Protein AF-0000000066669363 (afdb_homodimer)

Structure (mmCIF, N/CA/C/O backbone):
data_AF-0000000066669363-model_v1
#
loop_
_entity.id
_entity.type
_entity.pdbx_description
1 polymer 'TetR family transcriptional regulator'
#
loop_
_atom_site.group_PDB
_atom_site.id
_atom_site.type_symbol
_atom_site.label_atom_id
_atom_site.label_alt_id
_atom_site.label_comp_id
_atom_site.label_asym_id
_atom_site.label_entity_id
_atom_site.label_seq_id
_atom_site.pdbx_PDB_ins_code
_atom_site.Cartn_x
_atom_site.Cartn_y
_atom_site.Cartn_z
_atom_site.occupancy
_atom_site.B_iso_or_equiv
_atom_site.auth_seq_id
_atom_site.auth_comp_id
_atom_site.auth_asym_id
_atom_site.auth_atom_id
_atom_site.pdbx_PDB_model_num
ATOM 1 N N . MET A 1 1 ? -2.301 -8.492 -22.141 1 32.84 1 MET A N 1
ATOM 2 C CA . MET A 1 1 ? -3.059 -9.305 -21.188 1 32.84 1 MET A CA 1
ATOM 3 C C . MET A 1 1 ? -4.453 -8.727 -20.969 1 32.84 1 MET A C 1
ATOM 5 O O . MET A 1 1 ? -4.629 -7.504 -20.953 1 32.84 1 MET A O 1
ATOM 9 N N . PRO A 1 2 ? -5.453 -9.43 -21.172 1 38.75 2 PRO A N 1
ATOM 10 C CA . PRO A 1 2 ? -6.809 -8.867 -21.156 1 38.75 2 PRO A CA 1
ATOM 11 C C . PRO A 1 2 ? -7.07 -8.008 -19.922 1 38.75 2 PRO A C 1
ATOM 13 O O . PRO A 1 2 ? -6.465 -8.227 -18.875 1 38.75 2 PRO A O 1
ATOM 16 N N . GLU A 1 3 ? -7.438 -6.879 -20.125 1 46.72 3 GLU A N 1
ATOM 17 C CA . GLU A 1 3 ? -7.945 -5.883 -19.188 1 46.72 3 GLU A CA 1
ATOM 18 C C . GLU A 1 3 ? -8.836 -6.523 -18.125 1 46.72 3 GLU A C 1
ATOM 20 O O . GLU A 1 3 ? -9.859 -7.133 -18.453 1 46.72 3 GLU A O 1
ATOM 25 N N . ARG A 1 4 ? -8.234 -7.102 -17.125 1 52.94 4 ARG A N 1
ATOM 26 C CA . ARG A 1 4 ? -9.109 -7.785 -16.172 1 52.94 4 ARG A CA 1
ATOM 27 C C . ARG A 1 4 ? -10.227 -6.863 -15.695 1 52.94 4 ARG A C 1
ATOM 29 O O . ARG A 1 4 ? -9.953 -5.758 -15.211 1 52.94 4 ARG A O 1
ATOM 36 N N . ASN A 1 5 ? -11.422 -7.156 -16.125 1 61.97 5 ASN A N 1
ATOM 37 C CA . ASN A 1 5 ? -12.641 -6.504 -15.656 1 61.97 5 ASN A CA 1
ATOM 38 C C . ASN A 1 5 ? -12.961 -6.879 -14.211 1 61.97 5 ASN A C 1
ATOM 40 O O . ASN A 1 5 ? -13.031 -8.062 -13.875 1 61.97 5 ASN A O 1
ATOM 44 N N . SER A 1 6 ? -12.875 -6.059 -13.32 1 64 6 SER A N 1
ATOM 45 C CA . SER A 1 6 ? -13.172 -6.27 -11.906 1 64 6 SER A CA 1
ATOM 46 C C . SER A 1 6 ? -14.484 -7.035 -11.727 1 64 6 SER A C 1
ATOM 48 O O . SER A 1 6 ? -15.43 -6.848 -12.5 1 64 6 SER A O 1
ATOM 50 N N . VAL A 1 7 ? -14.492 -7.984 -10.844 1 65.5 7 VAL A N 1
ATOM 51 C CA . VAL A 1 7 ? -15.688 -8.742 -10.5 1 65.5 7 VAL A CA 1
ATOM 52 C C . VAL A 1 7 ? -16.844 -7.781 -10.211 1 65.5 7 VAL A C 1
ATOM 54 O O . VAL A 1 7 ? -18.016 -8.117 -10.422 1 65.5 7 VAL A O 1
ATOM 57 N N . TRP A 1 8 ? -16.484 -6.648 -9.812 1 65.12 8 TRP A N 1
ATOM 58 C CA . TRP A 1 8 ? -17.5 -5.707 -9.367 1 65.12 8 TRP A CA 1
ATOM 59 C C . TRP A 1 8 ? -18.141 -4.984 -10.547 1 65.12 8 TRP A C 1
ATOM 61 O O . TRP A 1 8 ? -19.188 -4.359 -10.414 1 65.12 8 TRP A O 1
ATOM 71 N N . LEU A 1 9 ? -17.547 -5.09 -11.578 1 60.91 9 LEU A N 1
ATOM 72 C CA . LEU A 1 9 ? -18.062 -4.371 -12.742 1 60.91 9 LEU A CA 1
ATOM 73 C C . LEU A 1 9 ? -18.719 -5.324 -13.727 1 60.91 9 LEU A C 1
ATOM 75 O O . LEU A 1 9 ? -19.188 -4.902 -14.789 1 60.91 9 LEU A O 1
ATOM 79 N N . ARG A 1 10 ? -18.734 -6.586 -13.344 1 65.44 10 ARG A N 1
ATOM 80 C CA . ARG A 1 10 ? -19.344 -7.586 -14.203 1 65.44 10 ARG A CA 1
ATOM 81 C C . ARG A 1 10 ? -20.828 -7.738 -13.883 1 65.44 10 ARG A C 1
ATOM 83 O O . ARG A 1 10 ? -21.234 -7.664 -12.719 1 65.44 10 ARG A O 1
ATOM 90 N N . PRO A 1 11 ? -21.531 -7.703 -14.945 1 58.81 11 PRO A N 1
ATOM 91 C CA . PRO A 1 11 ? -22.969 -7.938 -14.703 1 58.81 11 PRO A CA 1
ATOM 92 C C . PRO A 1 11 ? -23.234 -9.219 -13.922 1 58.81 11 PRO A C 1
ATOM 94 O O . PRO A 1 11 ? -22.484 -10.195 -14.07 1 58.81 11 PRO A O 1
ATOM 97 N N . ALA A 1 12 ? -24.078 -9.125 -12.938 1 54.41 12 ALA A N 1
ATOM 98 C CA . ALA A 1 12 ? -24.453 -10.289 -12.141 1 54.41 12 ALA A CA 1
ATOM 99 C C . ALA A 1 12 ? -24.953 -11.422 -13.031 1 54.41 12 ALA A C 1
ATOM 101 O O . ALA A 1 12 ? -25.734 -11.195 -13.961 1 54.41 12 ALA A O 1
ATOM 102 N N . LYS A 1 13 ? -24.25 -12.492 -13.133 1 51.66 13 LYS A N 1
ATOM 103 C CA . LYS A 1 13 ? -24.828 -13.633 -13.836 1 51.66 13 LYS A CA 1
ATOM 104 C C . LYS A 1 13 ? -26.016 -14.203 -13.078 1 51.66 13 LYS A C 1
ATOM 106 O O . LYS A 1 13 ? -25.953 -14.398 -11.867 1 51.66 13 LYS A O 1
ATOM 111 N N . PRO A 1 14 ? -27.203 -14.164 -13.633 1 48.03 14 PRO A N 1
ATOM 112 C CA . PRO A 1 14 ? -28.344 -14.82 -12.984 1 48.03 14 PRO A CA 1
ATOM 113 C C . PRO A 1 14 ? -28.016 -16.219 -12.477 1 48.03 14 PRO A C 1
ATOM 115 O O . PRO A 1 14 ? -27.469 -17.047 -13.227 1 48.03 14 PRO A O 1
ATOM 118 N N . THR A 1 15 ? -27.359 -16.281 -11.352 1 46.53 15 THR A N 1
ATOM 119 C CA . THR A 1 15 ? -27.047 -17.625 -10.883 1 46.53 15 THR A CA 1
ATOM 120 C C . THR A 1 15 ? -28.312 -18.469 -10.812 1 46.53 15 THR A C 1
ATOM 122 O O . THR A 1 15 ? -29.391 -17.969 -10.469 1 46.53 15 THR A O 1
ATOM 125 N N . ARG A 1 16 ? -28.453 -19.547 -11.5 1 45.78 16 ARG A N 1
ATOM 126 C CA . ARG A 1 16 ? -29.547 -20.5 -11.297 1 45.78 16 ARG A CA 1
ATOM 127 C C . ARG A 1 16 ? -29.828 -20.703 -9.812 1 45.78 16 ARG A C 1
ATOM 129 O O . ARG A 1 16 ? -30.859 -20.266 -9.297 1 45.78 16 ARG A O 1
ATOM 136 N N . ASN A 1 17 ? -30.359 -22.078 -9.406 1 40.75 17 ASN A N 1
ATOM 137 C CA . ASN A 1 17 ? -30.766 -22.609 -8.109 1 40.75 17 ASN A CA 1
ATOM 138 C C . ASN A 1 17 ? -29.641 -22.469 -7.082 1 40.75 17 ASN A C 1
ATOM 140 O O . ASN A 1 17 ? -28.656 -23.219 -7.113 1 40.75 17 ASN A O 1
ATOM 144 N N . PRO A 1 18 ? -29.453 -21.297 -6.531 1 46.06 18 PRO A N 1
ATOM 145 C CA . PRO A 1 18 ? -28.281 -21.125 -5.668 1 46.06 18 PRO A CA 1
ATOM 146 C C . PRO A 1 18 ? -28.125 -22.281 -4.672 1 46.06 18 PRO A C 1
ATOM 148 O O . PRO A 1 18 ? -29 -22.5 -3.832 1 46.06 18 PRO A O 1
ATOM 151 N N . PRO A 1 19 ? -27.562 -23.375 -5.047 1 48.84 19 PRO A N 1
ATOM 152 C CA . PRO A 1 19 ? -27.406 -24.406 -4.023 1 48.84 19 PRO A CA 1
ATOM 153 C C . PRO A 1 19 ? -26.922 -23.859 -2.688 1 48.84 19 PRO A C 1
ATOM 155 O O . PRO A 1 19 ? -26.531 -22.688 -2.604 1 48.84 19 PRO A O 1
ATOM 158 N N . ALA A 1 20 ? -26.547 -24.766 -1.668 1 50.16 20 ALA A N 1
ATOM 159 C CA . ALA A 1 20 ? -26.172 -24.75 -0.259 1 50.16 20 ALA A CA 1
ATOM 160 C C . ALA A 1 20 ? -24.984 -23.812 -0.016 1 50.16 20 ALA A C 1
ATOM 162 O O . ALA A 1 20 ? -24.938 -23.125 1.004 1 50.16 20 ALA A O 1
ATOM 163 N N . LEU A 1 21 ? -23.891 -23.828 -0.817 1 60.19 21 LEU A N 1
ATOM 164 C CA . LEU A 1 21 ? -22.75 -22.969 -0.592 1 60.19 21 LEU A CA 1
ATOM 165 C C . LEU A 1 21 ? -23.031 -21.547 -1.057 1 60.19 21 LEU A C 1
ATOM 167 O O . LEU A 1 21 ? -23.562 -21.344 -2.15 1 60.19 21 LEU A O 1
ATOM 171 N N . ASP A 1 22 ? -23.047 -20.547 -0.09 1 83.94 22 ASP A N 1
ATOM 172 C CA . ASP A 1 22 ? -23.297 -19.141 -0.367 1 83.94 22 ASP A CA 1
ATOM 173 C C . ASP A 1 22 ? -21.984 -18.375 -0.569 1 83.94 22 ASP A C 1
ATOM 175 O O . ASP A 1 22 ? -20.938 -18.797 -0.086 1 83.94 22 ASP A O 1
ATOM 179 N N . LEU A 1 23 ? -22 -17.547 -1.6 1 88.56 23 LEU A N 1
ATOM 180 C CA . LEU A 1 23 ? -20.859 -16.688 -1.9 1 88.56 23 LEU A CA 1
ATOM 181 C C . LEU A 1 23 ? -20.234 -16.156 -0.619 1 88.56 23 LEU A C 1
ATOM 183 O O . LEU A 1 23 ? -19 -16.047 -0.522 1 88.56 23 LEU A O 1
ATOM 187 N N . ASP A 1 24 ? -21.094 -16.031 0.325 1 91.25 24 ASP A N 1
ATOM 188 C CA . ASP A 1 24 ? -20.594 -15.508 1.596 1 91.25 24 ASP A CA 1
ATOM 189 C C . ASP A 1 24 ? -19.703 -16.531 2.295 1 91.25 24 ASP A C 1
ATOM 191 O O . ASP A 1 24 ? -18.656 -16.172 2.844 1 91.25 24 ASP A O 1
ATOM 195 N N . GLN A 1 25 ? -20.078 -17.734 2.264 1 93.25 25 GLN A N 1
ATOM 196 C CA . GLN A 1 25 ? -19.281 -18.781 2.879 1 93.25 25 GLN A CA 1
ATOM 197 C C . GLN A 1 25 ? -17.938 -18.969 2.158 1 93.25 25 GLN A C 1
ATOM 199 O O . GLN A 1 25 ? -16.922 -19.203 2.793 1 93.25 25 GLN A O 1
ATOM 204 N N . ILE A 1 26 ? -18.047 -18.875 0.874 1 94.56 26 ILE A N 1
ATOM 205 C CA . ILE A 1 26 ? -16.844 -19 0.058 1 94.56 26 ILE A CA 1
ATOM 206 C C . ILE A 1 26 ? -15.859 -17.891 0.421 1 94.56 26 ILE A C 1
ATOM 208 O O . ILE A 1 26 ? -14.68 -18.141 0.653 1 94.56 26 ILE A O 1
ATOM 212 N N . VAL A 1 27 ? -16.391 -16.734 0.573 1 95.75 27 VAL A N 1
ATOM 213 C CA . VAL A 1 27 ? -15.555 -15.562 0.835 1 95.75 27 VAL A CA 1
ATOM 214 C C . VAL A 1 27 ? -14.992 -15.641 2.25 1 95.75 27 VAL A C 1
ATOM 216 O O . VAL A 1 27 ? -13.797 -15.398 2.465 1 95.75 27 VAL A O 1
ATOM 219 N N . VAL A 1 28 ? -15.766 -16.031 3.191 1 96.38 28 VAL A N 1
ATOM 220 C CA . VAL A 1 28 ? -15.328 -16.156 4.578 1 96.38 28 VAL A CA 1
ATOM 221 C C . VAL A 1 28 ? -14.211 -17.188 4.688 1 96.38 28 VAL A C 1
ATOM 223 O O . VAL A 1 28 ? -13.203 -16.969 5.363 1 96.38 28 VAL A O 1
ATOM 226 N N . THR A 1 29 ? -14.391 -18.281 4.016 1 97 29 THR A N 1
ATOM 227 C CA . THR A 1 29 ? -13.391 -19.344 4.031 1 97 29 THR A CA 1
ATOM 228 C C . THR A 1 29 ? -12.109 -18.906 3.334 1 97 29 THR A C 1
ATOM 230 O O . THR A 1 29 ? -11.008 -19.203 3.789 1 97 29 THR A O 1
ATOM 233 N N . ALA A 1 30 ? -12.281 -18.203 2.248 1 97.38 30 ALA A N 1
ATOM 234 C CA . ALA A 1 30 ? -11.117 -17.672 1.538 1 97.38 30 ALA A CA 1
ATOM 235 C C . ALA A 1 30 ? -10.32 -16.719 2.428 1 97.38 30 ALA A C 1
ATOM 237 O O . ALA A 1 30 ? -9.086 -16.797 2.467 1 97.38 30 ALA A O 1
ATOM 238 N N . VAL A 1 31 ? -11.023 -15.844 3.121 1 97.75 31 VAL A N 1
ATOM 239 C CA . VAL A 1 31 ? -10.375 -14.898 4.02 1 97.75 31 VAL A CA 1
ATOM 240 C C . VAL A 1 31 ? -9.578 -15.648 5.082 1 97.75 31 VAL A C 1
ATOM 242 O O . VAL A 1 31 ? -8.43 -15.305 5.371 1 97.75 31 VAL A O 1
ATOM 245 N N . ALA A 1 32 ? -10.141 -16.688 5.641 1 97.06 32 ALA A N 1
ATOM 246 C CA . ALA A 1 32 ? -9.453 -17.484 6.648 1 97.06 32 ALA A CA 1
ATOM 247 C C . ALA A 1 32 ? -8.195 -18.125 6.078 1 97.06 32 ALA A C 1
ATOM 249 O O . ALA A 1 32 ? -7.156 -18.172 6.742 1 97.06 32 ALA A O 1
ATOM 250 N N . LEU A 1 33 ? -8.281 -18.641 4.887 1 96.69 33 LEU A N 1
ATOM 251 C CA . LEU A 1 33 ? -7.125 -19.25 4.23 1 96.69 33 LEU A CA 1
ATOM 252 C C . LEU A 1 33 ? -6.051 -18.203 3.953 1 96.69 33 LEU A C 1
ATOM 254 O O . LEU A 1 33 ? -4.863 -18.469 4.145 1 96.69 33 LEU A O 1
ATOM 258 N N . LEU A 1 34 ? -6.48 -17.094 3.482 1 96.56 34 LEU A N 1
ATOM 259 C CA . LEU A 1 34 ? -5.551 -15.992 3.227 1 96.56 34 LEU A CA 1
ATOM 260 C C . LEU A 1 34 ? -4.84 -15.57 4.508 1 96.56 34 LEU A C 1
ATOM 262 O O . LEU A 1 34 ? -3.635 -15.312 4.5 1 96.56 34 LEU A O 1
ATOM 266 N N . ASP A 1 35 ? -5.594 -15.492 5.574 1 94.94 35 ASP A N 1
ATOM 267 C CA . ASP A 1 35 ? -5.012 -15.125 6.863 1 94.94 35 ASP A CA 1
ATOM 268 C C . ASP A 1 35 ? -3.949 -16.141 7.289 1 94.94 35 ASP A C 1
ATOM 270 O O . ASP A 1 35 ? -2.906 -15.758 7.828 1 94.94 35 ASP A O 1
ATOM 274 N N . ALA A 1 36 ? -4.168 -17.375 6.988 1 92.62 36 ALA A N 1
ATOM 275 C CA . ALA A 1 36 ? -3.314 -18.469 7.469 1 92.62 36 ALA A CA 1
ATOM 276 C C . ALA A 1 36 ? -2.131 -18.688 6.527 1 92.62 36 ALA A C 1
ATOM 278 O O . ALA A 1 36 ? -1.021 -18.984 6.977 1 92.62 36 ALA A O 1
ATOM 279 N N . GLU A 1 37 ? -2.396 -18.5 5.188 1 92 37 GLU A N 1
ATOM 280 C CA . GLU A 1 37 ? -1.41 -19 4.227 1 92 37 GLU A CA 1
ATOM 281 C C . GLU A 1 37 ? -1.052 -17.922 3.207 1 92 37 GLU A C 1
ATOM 283 O O . GLU A 1 37 ? -0.286 -18.172 2.275 1 92 37 GLU A O 1
ATOM 288 N N . SER A 1 38 ? -1.581 -16.781 3.363 1 91.06 38 SER A N 1
ATOM 289 C CA . SER A 1 38 ? -1.316 -15.672 2.449 1 91.06 38 SER A CA 1
ATOM 290 C C . SER A 1 38 ? -1.84 -15.977 1.049 1 91.06 38 SER A C 1
ATOM 292 O O . SER A 1 38 ? -2.51 -16.984 0.836 1 91.06 38 SER A O 1
ATOM 294 N N . VAL A 1 39 ? -1.595 -15.188 0.068 1 91.38 39 VAL A N 1
ATOM 295 C CA . VAL A 1 39 ? -2.162 -15.266 -1.274 1 91.38 39 VAL A CA 1
ATOM 296 C C . VAL A 1 39 ? -1.612 -16.484 -2.002 1 91.38 39 VAL A C 1
ATOM 298 O O . VAL A 1 39 ? -2.348 -17.172 -2.717 1 91.38 39 VAL A O 1
ATOM 301 N N . SER A 1 40 ? -0.355 -16.75 -1.811 1 86.75 40 SER A N 1
ATOM 302 C CA . SER A 1 40 ? 0.274 -17.875 -2.492 1 86.75 40 SER A CA 1
ATOM 303 C C . SER A 1 40 ? -0.312 -19.203 -2.023 1 86.75 40 SER A C 1
ATOM 305 O O . SER A 1 40 ? -0.278 -20.188 -2.752 1 86.75 40 SER A O 1
ATOM 307 N N . GLY A 1 41 ? -0.88 -19.188 -0.835 1 91 41 GLY A N 1
ATOM 308 C CA . GLY A 1 41 ? -1.431 -20.406 -0.269 1 91 41 GLY A CA 1
ATOM 309 C C . GLY A 1 41 ? -2.879 -20.641 -0.651 1 91 41 GLY A C 1
ATOM 310 O O . GLY A 1 41 ? -3.418 -21.734 -0.428 1 91 41 GLY A O 1
ATOM 311 N N . LEU A 1 42 ? -3.451 -19.656 -1.205 1 94.06 42 LEU A N 1
ATOM 312 C CA . LEU A 1 42 ? -4.844 -19.781 -1.618 1 94.06 42 LEU A CA 1
ATOM 313 C C . LEU A 1 42 ? -4.938 -20.359 -3.027 1 94.06 42 LEU A C 1
ATOM 315 O O . LEU A 1 42 ? -4.477 -19.75 -3.988 1 94.06 42 LEU A O 1
ATOM 319 N N . THR A 1 43 ? -5.5 -21.547 -3.15 1 94.69 43 THR A N 1
ATOM 320 C CA . THR A 1 43 ? -5.863 -22.141 -4.434 1 94.69 43 THR A CA 1
ATOM 321 C C . THR A 1 43 ? -7.336 -22.531 -4.445 1 94.69 43 THR A C 1
ATOM 323 O O . THR A 1 43 ? -7.918 -22.828 -3.398 1 94.69 43 THR A O 1
ATOM 326 N N . MET A 1 44 ? -7.824 -22.531 -5.617 1 94.31 44 MET A N 1
ATOM 327 C CA . MET A 1 44 ? -9.234 -22.906 -5.738 1 94.31 44 MET A CA 1
ATOM 328 C C . MET A 1 44 ? -9.461 -24.344 -5.266 1 94.31 44 MET A C 1
ATOM 330 O O . MET A 1 44 ? -10.492 -24.641 -4.66 1 94.31 44 MET A O 1
ATOM 334 N N . ARG A 1 45 ? -8.516 -25.219 -5.504 1 95.19 45 ARG A N 1
ATOM 335 C CA . ARG A 1 45 ? -8.602 -26.609 -5.066 1 95.19 45 ARG A CA 1
ATOM 336 C C . ARG A 1 45 ? -8.617 -26.703 -3.547 1 95.19 45 ARG A C 1
ATOM 338 O O . ARG A 1 45 ? -9.445 -27.406 -2.971 1 95.19 45 ARG A O 1
ATOM 345 N N . LYS A 1 46 ? -7.738 -26.016 -2.873 1 95.88 46 LYS A N 1
ATOM 346 C CA . LYS A 1 46 ? -7.664 -26 -1.415 1 95.88 46 LYS A CA 1
ATOM 347 C C . LYS A 1 46 ? -8.938 -25.422 -0.805 1 95.88 46 LYS A C 1
ATOM 349 O O . LYS A 1 46 ? -9.438 -25.938 0.198 1 95.88 46 LYS A O 1
ATOM 354 N N . LEU A 1 47 ? -9.391 -24.344 -1.392 1 96.75 47 LEU A N 1
ATOM 355 C CA . LEU A 1 47 ? -10.617 -23.703 -0.923 1 96.75 47 LEU A CA 1
ATOM 356 C C . LEU A 1 47 ? -11.797 -24.672 -1.029 1 96.75 47 LEU A C 1
ATOM 358 O O . LEU A 1 47 ? -12.578 -24.812 -0.086 1 96.75 47 LEU A O 1
ATOM 362 N N . ALA A 1 48 ? -11.906 -25.312 -2.137 1 95.62 48 ALA A N 1
ATOM 363 C CA . ALA A 1 48 ? -12.977 -26.297 -2.34 1 95.62 48 ALA A CA 1
ATOM 364 C C . ALA A 1 48 ? -12.906 -27.406 -1.294 1 95.62 48 ALA A C 1
ATOM 366 O O . ALA A 1 48 ? -13.938 -27.781 -0.725 1 95.62 48 ALA A O 1
ATOM 367 N N . ALA A 1 49 ? -11.75 -27.859 -1.08 1 95.75 49 ALA A N 1
ATOM 368 C CA . ALA A 1 49 ? -11.547 -28.906 -0.095 1 95.75 49 ALA A CA 1
ATOM 369 C C . ALA A 1 49 ? -12.008 -28.469 1.292 1 95.75 49 ALA A C 1
ATOM 371 O O . ALA A 1 49 ? -12.672 -29.219 2.006 1 95.75 49 ALA A O 1
ATOM 372 N N . ARG A 1 50 ? -11.656 -27.281 1.668 1 95 50 ARG A N 1
ATOM 373 C CA . ARG A 1 50 ? -12.039 -26.734 2.971 1 95 50 ARG A CA 1
ATOM 374 C C . ARG A 1 50 ? -13.555 -26.609 3.09 1 95 50 ARG A C 1
ATOM 376 O O . ARG A 1 50 ? -14.102 -26.719 4.188 1 95 50 ARG A O 1
ATOM 383 N N . LEU A 1 51 ? -14.18 -26.359 1.99 1 95.06 51 LEU A N 1
ATOM 384 C CA . LEU A 1 51 ? -15.625 -26.172 1.952 1 95.06 51 LEU A CA 1
ATOM 385 C C . LEU A 1 51 ? -16.328 -27.5 1.708 1 95.06 51 LEU A C 1
ATOM 387 O O . LEU A 1 51 ? -17.562 -27.547 1.604 1 95.06 51 LEU A O 1
ATOM 391 N N . ASP A 1 52 ? -15.555 -28.578 1.604 1 94.44 52 ASP A N 1
ATOM 392 C CA . ASP A 1 52 ? -16.094 -29.891 1.286 1 94.44 52 ASP A CA 1
ATOM 393 C C . ASP A 1 52 ? -16.953 -29.844 0.023 1 94.44 52 ASP A C 1
ATOM 395 O O . ASP A 1 52 ? -18.094 -30.297 0.025 1 94.44 52 ASP A O 1
ATOM 399 N N . ALA A 1 53 ? -16.406 -29.188 -0.938 1 92.88 53 ALA A N 1
ATOM 400 C CA . ALA A 1 53 ? -17.047 -29.047 -2.242 1 92.88 53 ALA A CA 1
ATOM 401 C C . ALA A 1 53 ? -16.094 -29.422 -3.369 1 92.88 53 ALA A C 1
ATOM 403 O O . ALA A 1 53 ? -14.883 -29.516 -3.16 1 92.88 53 ALA A O 1
ATOM 404 N N . ALA A 1 54 ? -16.656 -29.672 -4.566 1 90.25 54 ALA A N 1
ATOM 405 C CA . ALA A 1 54 ? -15.836 -29.859 -5.758 1 90.25 54 ALA A CA 1
ATOM 406 C C . ALA A 1 54 ? -15.344 -28.516 -6.305 1 90.25 54 ALA A C 1
ATOM 408 O O . ALA A 1 54 ? -16.078 -27.531 -6.297 1 90.25 54 ALA A O 1
ATOM 409 N N . PRO A 1 55 ? -14.109 -28.453 -6.832 1 89.62 55 PRO A N 1
ATOM 410 C CA . PRO A 1 55 ? -13.578 -27.203 -7.383 1 89.62 55 PRO A CA 1
ATOM 411 C C . PRO A 1 55 ? -14.508 -26.578 -8.414 1 89.62 55 PRO A C 1
ATOM 413 O O . PRO A 1 55 ? -14.656 -25.359 -8.453 1 89.62 55 PRO A O 1
ATOM 416 N N . MET A 1 56 ? -15.164 -27.375 -9.18 1 89.5 56 MET A N 1
ATOM 417 C CA . MET A 1 56 ? -16.031 -26.875 -10.234 1 89.5 56 MET A CA 1
ATOM 418 C C . MET A 1 56 ? -17.219 -26.094 -9.648 1 89.5 56 MET A C 1
ATOM 420 O O . MET A 1 56 ? -17.734 -25.172 -10.273 1 89.5 56 MET A O 1
ATOM 424 N N . THR A 1 57 ? -17.625 -26.484 -8.508 1 87.94 57 THR A N 1
ATOM 425 C CA . THR A 1 57 ? -18.719 -25.797 -7.812 1 87.94 57 THR A CA 1
ATOM 426 C C . THR A 1 57 ? -18.344 -24.344 -7.535 1 87.94 57 THR A C 1
ATOM 428 O O . THR A 1 57 ? -19.172 -23.453 -7.676 1 87.94 57 THR A O 1
ATOM 431 N N . LEU A 1 58 ? -17.094 -24.062 -7.176 1 90.38 58 LEU A N 1
ATOM 432 C CA . LEU A 1 58 ? -16.625 -22.719 -6.859 1 90.38 58 LEU A CA 1
ATOM 433 C C . LEU A 1 58 ? -16.672 -21.828 -8.094 1 90.38 58 LEU A C 1
ATOM 435 O O . LEU A 1 58 ? -16.984 -20.641 -7.996 1 90.38 58 LEU A O 1
ATOM 439 N N . TYR A 1 59 ? -16.422 -22.391 -9.195 1 89.06 59 TYR A N 1
ATOM 440 C CA . TYR A 1 59 ? -16.328 -21.641 -10.445 1 89.06 59 TYR A CA 1
ATOM 441 C C . TYR A 1 59 ? -17.703 -21.172 -10.898 1 89.06 59 TYR A C 1
ATOM 443 O O . TYR A 1 59 ? -17.812 -20.297 -11.766 1 89.06 59 TYR A O 1
ATOM 451 N N . GLY A 1 60 ? -18.781 -21.703 -10.383 1 85.88 60 GLY A N 1
ATOM 452 C CA . GLY A 1 60 ? -20.125 -21.188 -10.586 1 85.88 60 GLY A CA 1
ATOM 453 C C . GLY A 1 60 ? -20.375 -19.891 -9.852 1 85.88 60 GLY A C 1
ATOM 454 O O . GLY A 1 60 ? -21.281 -19.141 -10.211 1 85.88 60 GLY A O 1
ATOM 455 N N . TYR A 1 61 ? -19.547 -19.625 -8.875 1 86.5 61 TYR A N 1
ATOM 456 C CA . TYR A 1 61 ? -19.719 -18.438 -8.047 1 86.5 61 TYR A CA 1
ATOM 457 C C . TYR A 1 61 ? -18.656 -17.391 -8.352 1 86.5 61 TYR A C 1
ATOM 459 O O . TYR A 1 61 ? -18.953 -16.203 -8.359 1 86.5 61 TYR A O 1
ATOM 467 N N . VAL A 1 62 ? -17.453 -17.859 -8.539 1 89.06 62 VAL A N 1
ATOM 468 C CA . VAL A 1 62 ? -16.328 -16.984 -8.805 1 89.06 62 VAL A CA 1
ATOM 469 C C . VAL A 1 62 ? -15.555 -17.5 -10.023 1 89.06 62 VAL A C 1
ATOM 471 O O . VAL A 1 62 ? -15.102 -18.641 -10.039 1 89.06 62 VAL A O 1
ATOM 474 N N . ALA A 1 63 ? -15.344 -16.625 -10.938 1 86.25 63 ALA A N 1
ATOM 475 C CA . ALA A 1 63 ? -14.781 -17.062 -12.219 1 86.25 63 ALA A CA 1
ATOM 476 C C . ALA A 1 63 ? -13.281 -17.297 -12.109 1 86.25 63 ALA A C 1
ATOM 478 O O . ALA A 1 63 ? -12.734 -18.188 -12.773 1 86.25 63 ALA A O 1
ATOM 479 N N . THR A 1 64 ? -12.617 -16.484 -11.289 1 88.31 64 THR A N 1
ATOM 480 C CA . THR A 1 64 ? -11.164 -16.578 -11.195 1 88.31 64 THR A CA 1
ATOM 481 C C . THR A 1 64 ? -10.695 -16.391 -9.758 1 88.31 64 THR A C 1
ATOM 483 O O . THR A 1 64 ? -11.445 -15.891 -8.922 1 88.31 64 THR A O 1
ATOM 486 N N . LYS A 1 65 ? -9.516 -16.766 -9.5 1 91.12 65 LYS A N 1
ATOM 487 C CA . LYS A 1 65 ? -8.906 -16.484 -8.203 1 91.12 65 LYS A CA 1
ATOM 488 C C . LYS A 1 65 ? -8.859 -14.984 -7.93 1 91.12 65 LYS A C 1
ATOM 490 O O . LYS A 1 65 ? -9.055 -14.547 -6.797 1 91.12 65 LYS A O 1
ATOM 495 N N . GLU A 1 66 ? -8.578 -14.25 -8.938 1 88.62 66 GLU A N 1
ATOM 496 C CA . GLU A 1 66 ? -8.523 -12.797 -8.812 1 88.62 66 GLU A CA 1
ATOM 497 C C . GLU A 1 66 ? -9.875 -12.234 -8.375 1 88.62 66 GLU A C 1
ATOM 499 O O . GLU A 1 66 ? -9.93 -11.32 -7.555 1 88.62 66 GLU A O 1
ATOM 504 N N . ASP A 1 67 ? -10.883 -12.789 -8.93 1 88.75 67 ASP A N 1
ATOM 505 C CA . ASP A 1 67 ? -12.227 -12.398 -8.508 1 88.75 67 ASP A CA 1
ATOM 506 C C . ASP A 1 67 ? -12.422 -12.664 -7.016 1 88.75 67 ASP A C 1
ATOM 508 O O . ASP A 1 67 ? -12.969 -11.82 -6.297 1 88.75 67 ASP A O 1
ATOM 512 N N . LEU A 1 68 ? -12.016 -13.781 -6.637 1 92.75 68 LEU A N 1
ATOM 513 C CA . LEU A 1 68 ? -12.133 -14.172 -5.234 1 92.75 68 LEU A CA 1
ATOM 514 C C . LEU A 1 68 ? -11.336 -13.234 -4.336 1 92.75 68 LEU A C 1
ATOM 516 O O . LEU A 1 68 ? -11.805 -12.836 -3.268 1 92.75 68 LEU A O 1
ATOM 520 N N . LEU A 1 69 ? -10.203 -12.859 -4.754 1 94.5 69 LEU A N 1
ATOM 521 C CA . LEU A 1 69 ? -9.359 -11.945 -3.984 1 94.5 69 LEU A CA 1
ATOM 522 C C . LEU A 1 69 ? -10.031 -10.578 -3.85 1 94.5 69 LEU A C 1
ATOM 524 O O . LEU A 1 69 ? -9.961 -9.953 -2.789 1 94.5 69 LEU A O 1
ATOM 528 N N . GLU A 1 70 ? -10.641 -10.109 -4.898 1 91.31 70 GLU A N 1
ATOM 529 C CA . GLU A 1 70 ? -11.359 -8.844 -4.824 1 91.31 70 GLU A CA 1
ATOM 530 C C . GLU A 1 70 ? -12.516 -8.914 -3.828 1 91.31 70 GLU A C 1
ATOM 532 O O . GLU A 1 70 ? -12.742 -7.977 -3.062 1 91.31 70 GLU A O 1
ATOM 537 N N . LEU A 1 71 ? -13.188 -10.016 -3.877 1 92.19 71 LEU A N 1
ATOM 538 C CA . LEU A 1 71 ? -14.281 -10.219 -2.93 1 92.19 71 LEU A CA 1
ATOM 539 C C . LEU A 1 71 ? -13.758 -10.25 -1.497 1 92.19 71 LEU A C 1
ATOM 541 O O . LEU A 1 71 ? -14.367 -9.664 -0.595 1 92.19 71 LEU A O 1
ATOM 545 N N . ALA A 1 72 ? -12.719 -10.922 -1.297 1 96.38 72 ALA A N 1
ATOM 546 C CA . ALA A 1 72 ? -12.117 -11.031 0.03 1 96.38 72 ALA A CA 1
ATOM 547 C C . ALA A 1 72 ? -11.688 -9.656 0.547 1 96.38 72 ALA A C 1
ATOM 549 O O . ALA A 1 72 ? -11.898 -9.336 1.716 1 96.38 72 ALA A O 1
ATOM 550 N N . VAL A 1 73 ? -11.07 -8.875 -0.291 1 95.88 73 VAL A N 1
ATOM 551 C CA . VAL A 1 73 ? -10.648 -7.535 0.097 1 95.88 73 VAL A CA 1
ATOM 552 C C . VAL A 1 73 ? -11.867 -6.715 0.526 1 95.88 73 VAL A C 1
ATOM 554 O O . VAL A 1 73 ? -11.82 -6.008 1.534 1 95.88 73 VAL A O 1
ATOM 557 N N . ASP A 1 74 ? -12.891 -6.797 -0.229 1 92.06 74 ASP A N 1
ATOM 558 C CA . ASP A 1 74 ? -14.078 -6.023 0.109 1 92.06 74 ASP A CA 1
ATOM 559 C C . ASP A 1 74 ? -14.672 -6.48 1.441 1 92.06 74 ASP A C 1
ATOM 561 O O . ASP A 1 74 ? -15.234 -5.676 2.186 1 92.06 74 ASP A O 1
ATOM 565 N N . ALA A 1 75 ? -14.555 -7.785 1.707 1 94.75 75 ALA A N 1
ATOM 566 C CA . ALA A 1 75 ? -15 -8.289 3.004 1 94.75 75 ALA A CA 1
ATOM 567 C C . ALA A 1 75 ? -14.227 -7.625 4.145 1 94.75 75 ALA A C 1
ATOM 569 O O . ALA A 1 75 ? -14.789 -7.375 5.215 1 94.75 75 ALA A O 1
ATOM 570 N N . VAL A 1 76 ? -13.008 -7.344 3.965 1 96.56 76 VAL A N 1
ATOM 571 C CA . VAL A 1 76 ? -12.203 -6.66 4.969 1 96.56 76 VAL A CA 1
ATOM 572 C C . VAL A 1 76 ? -12.695 -5.227 5.148 1 96.56 76 VAL A C 1
ATOM 574 O O . VAL A 1 76 ? -12.805 -4.738 6.273 1 96.56 76 VAL A O 1
ATOM 577 N N . PHE A 1 77 ? -13.008 -4.559 4.047 1 93.38 77 PHE A N 1
ATOM 578 C CA . PHE A 1 77 ? -13.57 -3.217 4.129 1 93.38 77 PHE A CA 1
ATOM 579 C C . PHE A 1 77 ? -14.922 -3.238 4.84 1 93.38 77 PHE A C 1
ATOM 581 O O . PHE A 1 77 ? -15.258 -2.309 5.574 1 93.38 77 PHE A O 1
ATOM 588 N N . ALA A 1 78 ? -15.68 -4.281 4.598 1 91.88 78 ALA A N 1
ATOM 589 C CA . ALA A 1 78 ? -16.984 -4.414 5.254 1 91.88 78 ALA A CA 1
ATOM 590 C C . ALA A 1 78 ? -16.828 -4.516 6.77 1 91.88 78 ALA A C 1
ATOM 592 O O . ALA A 1 78 ? -17.609 -3.941 7.52 1 91.88 78 ALA A O 1
ATOM 593 N N . GLU A 1 79 ? -15.836 -5.215 7.164 1 92.75 79 GLU A N 1
ATOM 594 C CA . GLU A 1 79 ? -15.531 -5.312 8.586 1 92.75 79 GLU A CA 1
ATOM 595 C C . GLU A 1 79 ? -15.258 -3.936 9.188 1 92.75 79 GLU A C 1
ATOM 597 O O . GLU A 1 79 ? -15.719 -3.629 10.289 1 92.75 79 GLU A O 1
ATOM 602 N N . ALA A 1 80 ? -14.523 -3.127 8.5 1 90.56 80 ALA A N 1
ATOM 603 C CA . ALA A 1 80 ? -14.156 -1.791 8.953 1 90.56 80 ALA A CA 1
ATOM 604 C C . ALA A 1 80 ? -15.375 -0.875 9.023 1 90.56 80 ALA A C 1
ATOM 606 O O . ALA A 1 80 ? -15.492 -0.047 9.93 1 90.56 80 ALA A O 1
ATOM 607 N N . LEU A 1 81 ? -16.234 -0.956 8.07 1 85.88 81 LEU A N 1
ATOM 608 C CA . LEU A 1 81 ? -17.422 -0.129 7.973 1 85.88 81 LEU A CA 1
ATOM 609 C C . LEU A 1 81 ? -18.391 -0.427 9.117 1 85.88 81 LEU A C 1
ATOM 611 O O . LEU A 1 81 ? -19 0.486 9.664 1 85.88 81 LEU A O 1
ATOM 615 N N . ALA A 1 82 ? -18.516 -1.624 9.453 1 75.06 82 ALA A N 1
ATOM 616 C CA . ALA A 1 82 ? -19.453 -2.068 10.484 1 75.06 82 ALA A CA 1
ATOM 617 C C . ALA A 1 82 ? -19.078 -1.479 11.844 1 75.06 82 ALA A C 1
ATOM 619 O O . ALA A 1 82 ? -19.938 -1.396 12.734 1 75.06 82 ALA A O 1
ATOM 620 N N . ALA A 1 83 ? -18 -0.836 11.992 1 70.88 83 ALA A N 1
ATOM 621 C CA . ALA A 1 83 ? -17.5 -0.334 13.266 1 70.88 83 ALA A CA 1
ATOM 622 C C . ALA A 1 83 ? -17.578 1.188 13.328 1 70.88 83 ALA A C 1
ATOM 624 O O . ALA A 1 83 ? -17.344 1.786 14.383 1 70.88 83 ALA A O 1
ATOM 625 N N . ASP A 1 84 ? -17.984 1.879 12.219 1 65.25 84 ASP A N 1
ATOM 626 C CA . ASP A 1 84 ? -17.859 3.33 12.141 1 65.25 84 ASP A CA 1
ATOM 627 C C . ASP A 1 84 ? -19 4.023 12.883 1 65.25 84 ASP A C 1
ATOM 629 O O . ASP A 1 84 ? -20.172 3.793 12.578 1 65.25 84 ASP A O 1
ATOM 633 N N . PRO A 1 85 ? -18.641 4.676 13.992 1 59.28 85 PRO A N 1
ATOM 634 C CA . PRO A 1 85 ? -19.672 5.363 14.781 1 59.28 85 PRO A CA 1
ATOM 635 C C . PRO A 1 85 ? -20.109 6.68 14.148 1 59.28 85 PRO A C 1
ATOM 637 O O . PRO A 1 85 ? -19.328 7.316 13.43 1 59.28 85 PRO A O 1
ATOM 640 N N . ALA A 1 86 ? -21.375 6.93 14.141 1 64.31 86 ALA A N 1
ATOM 641 C CA . ALA A 1 86 ? -21.906 8.258 13.844 1 64.31 86 ALA A CA 1
ATOM 642 C C . ALA A 1 86 ? -21.359 9.297 14.812 1 64.31 86 ALA A C 1
ATOM 644 O O . ALA A 1 86 ? -21.422 9.125 16.031 1 64.31 86 ALA A O 1
ATOM 645 N N . ALA A 1 87 ? -20.25 10.031 14.422 1 69.62 87 ALA A N 1
ATOM 646 C CA . ALA A 1 87 ? -19.703 11.078 15.289 1 69.62 87 ALA A CA 1
ATOM 647 C C . ALA A 1 87 ? -20.188 12.453 14.859 1 69.62 87 ALA A C 1
ATOM 649 O O . ALA A 1 87 ? -20.406 12.703 13.672 1 69.62 87 ALA A O 1
ATOM 650 N N . ASP A 1 88 ? -20.438 13.305 15.82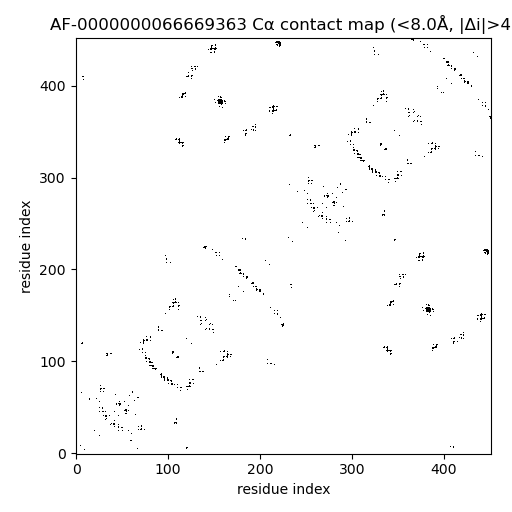 1 75.31 88 ASP A N 1
ATOM 651 C CA . ASP A 1 88 ? -20.875 14.672 15.555 1 75.31 88 ASP A CA 1
ATOM 652 C C . ASP A 1 88 ? -19.719 15.539 15.062 1 75.31 88 ASP A C 1
ATOM 654 O O . ASP A 1 88 ? -19.922 16.484 14.297 1 75.31 88 ASP A O 1
ATOM 658 N N . ASP A 1 89 ? -18.562 15.25 15.391 1 90.44 89 ASP A N 1
ATOM 659 C CA . ASP A 1 89 ? -17.344 15.977 15.047 1 90.44 89 ASP A CA 1
ATOM 660 C C . ASP A 1 89 ? -16.562 15.242 13.953 1 90.44 89 ASP A C 1
ATOM 662 O O . ASP A 1 89 ? -16.344 14.031 14.047 1 90.44 89 ASP A O 1
ATOM 666 N N . TRP A 1 90 ? -16.344 16.047 12.891 1 93 90 TRP A N 1
ATOM 667 C CA . TRP A 1 90 ? -15.719 15.422 11.719 1 93 90 TRP A CA 1
ATOM 668 C C . TRP A 1 90 ? -14.367 14.82 12.078 1 93 90 TRP A C 1
ATOM 670 O O . TRP A 1 90 ? -13.977 13.781 11.539 1 93 90 TRP A O 1
ATOM 680 N N . ARG A 1 91 ? -13.656 15.414 13.008 1 94.19 91 ARG A N 1
ATOM 681 C CA . ARG A 1 91 ? -12.367 14.875 13.43 1 94.19 91 ARG A CA 1
ATOM 682 C C . ARG A 1 91 ? -12.531 13.531 14.125 1 94.19 91 ARG A C 1
ATOM 684 O O . ARG A 1 91 ? -11.766 12.594 13.875 1 94.19 91 ARG A O 1
ATOM 691 N N . ALA A 1 92 ? -13.5 13.477 14.945 1 93.75 92 ALA A N 1
ATOM 692 C CA . ALA A 1 92 ? -13.781 12.234 15.648 1 93.75 92 ALA A CA 1
ATOM 693 C C . ALA A 1 92 ? -14.25 11.148 14.688 1 93.75 92 ALA A C 1
ATOM 695 O O . ALA A 1 92 ? -13.867 9.984 14.812 1 93.75 92 ALA A O 1
ATOM 696 N N . ALA A 1 93 ? -15.047 11.555 13.742 1 94 93 ALA A N 1
ATOM 697 C CA . ALA A 1 93 ? -15.547 10.617 12.75 1 94 93 ALA A CA 1
ATOM 698 C C . ALA A 1 93 ? -14.414 10.039 11.906 1 94 93 ALA A C 1
ATOM 700 O O . ALA A 1 93 ? -14.305 8.82 11.75 1 94 93 ALA A O 1
ATOM 701 N N . LEU A 1 94 ? -13.531 10.906 11.414 1 95.25 94 LEU A N 1
ATOM 702 C CA . LEU A 1 94 ? -12.422 10.445 10.586 1 95.25 94 LEU A CA 1
ATOM 703 C C . LEU A 1 94 ? -11.43 9.625 11.414 1 95.25 94 LEU A C 1
ATOM 705 O O . LEU A 1 94 ? -10.828 8.68 10.898 1 95.25 94 LEU A O 1
ATOM 709 N N . THR A 1 95 ? -11.289 9.992 12.695 1 95.44 95 THR A N 1
ATOM 710 C CA . THR A 1 95 ? -10.422 9.219 13.578 1 95.44 95 THR A CA 1
ATOM 711 C C . THR A 1 95 ? -10.938 7.789 13.727 1 95.44 95 THR A C 1
ATOM 713 O O . THR A 1 95 ? -10.18 6.828 13.594 1 95.44 95 THR A O 1
ATOM 716 N N . ALA A 1 96 ? -12.203 7.648 13.922 1 94.62 96 ALA A N 1
ATOM 717 C CA . ALA A 1 96 ? -12.805 6.328 14.086 1 94.62 96 ALA A CA 1
ATOM 718 C C . ALA A 1 96 ? -12.711 5.516 12.805 1 94.62 96 ALA A C 1
ATOM 720 O O . ALA A 1 96 ? -12.297 4.355 12.82 1 94.62 96 ALA A O 1
ATOM 721 N N . ILE A 1 97 ? -13.047 6.168 11.703 1 94.44 97 ILE A N 1
ATOM 722 C CA . ILE A 1 97 ? -12.984 5.5 10.406 1 94.44 97 ILE A CA 1
ATOM 723 C C . ILE A 1 97 ? -11.555 5.047 10.125 1 94.44 97 ILE A C 1
ATOM 725 O O . ILE A 1 97 ? -11.328 3.912 9.695 1 94.44 97 ILE A O 1
ATOM 729 N N . GLY A 1 98 ? -10.609 5.957 10.359 1 96.69 98 GLY A N 1
ATOM 730 C CA . GLY A 1 98 ? -9.211 5.645 10.133 1 96.69 98 GLY A CA 1
ATOM 731 C C . GLY A 1 98 ? -8.719 4.473 10.961 1 96.69 98 GLY A C 1
ATOM 732 O O . GLY A 1 98 ? -8.102 3.545 10.43 1 96.69 98 GLY A O 1
ATOM 733 N N . HIS A 1 99 ? -9.031 4.461 12.258 1 96.19 99 HIS A N 1
ATOM 734 C CA . HIS A 1 99 ? -8.586 3.396 13.156 1 96.19 99 HIS A CA 1
ATOM 735 C C . HIS A 1 99 ? -9.219 2.061 12.781 1 96.19 99 HIS A C 1
ATOM 737 O O . HIS A 1 99 ? -8.531 1.038 12.727 1 96.19 99 HIS A O 1
ATOM 743 N N . HIS A 1 100 ? -10.477 2.061 12.477 1 95.69 100 HIS A N 1
ATOM 744 C CA . HIS A 1 100 ? -11.156 0.819 12.125 1 95.69 100 HIS A CA 1
ATOM 745 C C . HIS A 1 100 ? -10.602 0.242 10.828 1 95.69 100 HIS A C 1
ATOM 747 O O . HIS A 1 100 ? -10.383 -0.967 10.719 1 95.69 100 HIS A O 1
ATOM 753 N N . THR A 1 101 ? -10.414 1.103 9.859 1 96.69 101 THR A N 1
ATOM 754 C CA . THR A 1 101 ? -9.875 0.664 8.578 1 96.69 101 THR A CA 1
ATOM 755 C C . THR A 1 101 ? -8.461 0.124 8.742 1 96.69 101 THR A C 1
ATOM 757 O O . THR A 1 101 ? -8.141 -0.96 8.25 1 96.69 101 THR A O 1
ATOM 760 N N . PHE A 1 102 ? -7.637 0.854 9.492 1 97.06 102 PHE A N 1
ATOM 761 C CA . PHE A 1 102 ? -6.258 0.448 9.75 1 97.06 102 PHE A CA 1
ATOM 762 C C . PHE A 1 102 ? -6.215 -0.908 10.445 1 97.06 102 PHE A C 1
ATOM 764 O O . PHE A 1 102 ? -5.512 -1.816 9.992 1 97.06 102 PHE A O 1
ATOM 771 N N . GLN A 1 103 ? -6.996 -1.077 11.422 1 96.19 103 GLN A N 1
ATOM 772 C CA . GLN A 1 103 ? -6.988 -2.301 12.219 1 96.19 103 GLN A CA 1
ATOM 773 C C . GLN A 1 103 ? -7.477 -3.492 11.398 1 96.19 103 GLN A C 1
ATOM 775 O O . GLN A 1 103 ? -6.91 -4.586 11.484 1 96.19 103 GLN A O 1
ATOM 780 N N . ALA A 1 104 ? -8.461 -3.307 10.617 1 96.5 104 ALA A N 1
ATOM 781 C CA . ALA A 1 104 ? -8.969 -4.387 9.773 1 96.5 104 ALA A CA 1
ATOM 782 C C . ALA A 1 104 ? -7.922 -4.832 8.758 1 96.5 104 ALA A C 1
ATOM 784 O O . ALA A 1 104 ? -7.676 -6.027 8.594 1 96.5 104 ALA A O 1
ATOM 785 N N . LEU A 1 105 ? -7.34 -3.867 8.102 1 96.56 105 LEU A N 1
ATOM 786 C CA . LEU A 1 105 ? -6.363 -4.184 7.062 1 96.56 105 LEU A CA 1
ATOM 787 C C . LEU A 1 105 ? -5.125 -4.84 7.664 1 96.56 105 LEU A C 1
ATOM 789 O O . LEU A 1 105 ? -4.531 -5.73 7.051 1 96.56 105 LEU A O 1
ATOM 793 N N . VAL A 1 106 ? -4.723 -4.43 8.875 1 94.69 106 VAL A N 1
ATOM 794 C CA . VAL A 1 106 ? -3.539 -5.004 9.508 1 94.69 106 VAL A CA 1
ATOM 795 C C . VAL A 1 106 ? -3.869 -6.387 10.062 1 94.69 106 VAL A C 1
ATOM 797 O O . VAL A 1 106 ? -3.014 -7.277 10.078 1 94.69 106 VAL A O 1
ATOM 800 N N . ARG A 1 107 ? -5.066 -6.566 10.477 1 94.5 107 ARG A N 1
ATOM 801 C CA . ARG A 1 107 ? -5.508 -7.879 10.938 1 94.5 107 ARG A CA 1
ATOM 802 C C . ARG A 1 107 ? -5.453 -8.898 9.805 1 94.5 107 ARG A C 1
ATOM 804 O O . ARG A 1 107 ? -5.18 -10.078 10.039 1 94.5 107 ARG A O 1
ATOM 811 N N . HIS A 1 108 ? -5.707 -8.469 8.633 1 96.25 108 HIS A N 1
ATOM 812 C CA . HIS A 1 108 ? -5.594 -9.266 7.41 1 96.25 108 HIS A CA 1
ATOM 813 C C . HIS A 1 108 ? -4.434 -8.773 6.543 1 96.25 108 HIS A C 1
ATOM 815 O O . HIS A 1 108 ? -4.648 -8.109 5.527 1 96.25 108 HIS A O 1
ATOM 821 N N . PRO A 1 109 ? -3.256 -9.172 6.844 1 93.19 109 PRO A N 1
ATOM 822 C CA . PRO A 1 109 ? -2.051 -8.516 6.328 1 93.19 109 PRO A CA 1
ATOM 823 C C . PRO A 1 109 ? -1.898 -8.664 4.816 1 93.19 109 PRO A C 1
ATOM 825 O O . PRO A 1 109 ? -1.093 -7.957 4.203 1 93.19 109 PRO A O 1
ATOM 828 N N . TRP A 1 110 ? -2.645 -9.523 4.203 1 93.38 110 TRP A N 1
ATOM 829 C CA . TRP A 1 110 ? -2.615 -9.695 2.756 1 93.38 110 TRP A CA 1
ATOM 830 C C . TRP A 1 110 ? -3.426 -8.609 2.062 1 93.38 110 TRP A C 1
ATOM 832 O O . TRP A 1 110 ? -3.275 -8.383 0.859 1 93.38 110 TRP A O 1
ATOM 842 N N . ALA A 1 111 ? -4.277 -7.938 2.746 1 96.44 111 ALA A N 1
ATOM 843 C CA . ALA A 1 111 ? -5.324 -7.105 2.152 1 96.44 111 ALA A CA 1
ATOM 844 C C . ALA A 1 111 ? -4.742 -5.812 1.589 1 96.44 111 ALA A C 1
ATOM 846 O O . ALA A 1 111 ? -5.07 -5.414 0.468 1 96.44 111 ALA A O 1
ATOM 847 N N . ALA A 1 112 ? -3.861 -5.145 2.32 1 94.81 112 ALA A N 1
ATOM 848 C CA . ALA A 1 112 ? -3.334 -3.854 1.887 1 94.81 112 ALA A CA 1
ATOM 849 C C . ALA A 1 112 ? -2.559 -3.988 0.58 1 94.81 112 ALA A C 1
ATOM 851 O O . ALA A 1 112 ? -2.709 -3.166 -0.326 1 94.81 112 ALA A O 1
ATOM 852 N N . ALA A 1 113 ? -1.812 -4.992 0.472 1 92.31 113 ALA A N 1
ATOM 853 C CA . ALA A 1 113 ? -1.047 -5.223 -0.75 1 92.31 113 ALA A CA 1
ATOM 854 C C . ALA A 1 113 ? -1.972 -5.43 -1.945 1 92.31 113 ALA A C 1
ATOM 856 O O . ALA A 1 113 ? -1.687 -4.953 -3.047 1 92.31 113 ALA A O 1
ATOM 857 N N . LEU A 1 114 ? -3.062 -6.078 -1.776 1 93.06 114 LEU A N 1
ATOM 858 C CA . LEU A 1 114 ? -3.984 -6.383 -2.865 1 93.06 114 LEU A CA 1
ATOM 859 C C . LEU A 1 114 ? -4.715 -5.125 -3.328 1 93.06 114 LEU A C 1
ATOM 861 O O . LEU A 1 114 ? -5.152 -5.043 -4.477 1 93.06 114 LEU A O 1
ATOM 865 N N . VAL A 1 115 ? -4.82 -4.125 -2.451 1 91.81 115 VAL A N 1
ATOM 866 C CA . VAL A 1 115 ? -5.371 -2.834 -2.85 1 91.81 115 VAL A CA 1
ATOM 867 C C . VAL A 1 115 ? -4.496 -2.209 -3.934 1 91.81 115 VAL A C 1
ATOM 869 O O . VAL A 1 115 ? -4.992 -1.501 -4.812 1 91.81 115 VAL A O 1
ATOM 872 N N . GLY A 1 116 ? -3.25 -2.469 -3.883 1 87.62 116 GLY A N 1
ATOM 873 C CA . GLY A 1 116 ? -2.312 -1.949 -4.863 1 87.62 116 GLY A CA 1
ATOM 874 C C . GLY A 1 116 ? -2.379 -2.674 -6.195 1 87.62 116 GLY A C 1
ATOM 875 O O . GLY A 1 116 ? -1.903 -2.162 -7.211 1 87.62 116 GLY A O 1
ATOM 876 N N . ALA A 1 117 ? -2.955 -3.803 -6.203 1 84.38 117 ALA A N 1
ATOM 877 C CA . ALA A 1 117 ? -3.07 -4.586 -7.43 1 84.38 117 ALA A CA 1
ATOM 878 C C . ALA A 1 117 ? -4.34 -4.227 -8.195 1 84.38 117 ALA A C 1
ATOM 880 O O . ALA A 1 117 ? -4.332 -4.137 -9.422 1 84.38 117 ALA A O 1
ATOM 881 N N . ASN A 1 118 ? -5.387 -4.039 -7.426 1 81.94 118 ASN A N 1
ATOM 882 C CA . ASN A 1 118 ? -6.676 -3.648 -7.992 1 81.94 118 ASN A CA 1
ATOM 883 C C . ASN A 1 118 ? -7.371 -2.602 -7.125 1 81.94 118 ASN A C 1
ATOM 885 O O . ASN A 1 118 ? -7.406 -2.727 -5.902 1 81.94 118 ASN A O 1
ATOM 889 N N . PRO A 1 119 ? -7.93 -1.605 -7.793 1 78.88 119 PRO A N 1
ATOM 890 C CA . PRO A 1 119 ? -8.688 -0.635 -6.996 1 78.88 119 PRO A CA 1
ATOM 891 C C . PRO A 1 119 ? -9.82 -1.279 -6.203 1 78.88 119 PRO A C 1
ATOM 893 O O . PRO A 1 119 ? -10.484 -2.193 -6.703 1 78.88 119 PRO A O 1
ATOM 896 N N . PRO A 1 120 ? -9.93 -0.847 -4.961 1 83.44 120 PRO A N 1
ATOM 897 C CA . PRO A 1 120 ? -11.047 -1.372 -4.18 1 83.44 120 PRO A CA 1
ATOM 898 C C . PRO A 1 120 ? -12.398 -0.815 -4.633 1 83.44 120 PRO A C 1
ATOM 900 O O . PRO A 1 120 ? -12.844 0.215 -4.125 1 83.44 120 PRO A O 1
ATOM 903 N N . LEU A 1 121 ? -13.078 -1.548 -5.41 1 80.12 121 LEU A N 1
ATOM 904 C CA . LEU A 1 121 ? -14.305 -1.068 -6.035 1 80.12 121 LEU A CA 1
ATOM 905 C C . LEU A 1 121 ? -15.516 -1.866 -5.551 1 80.12 121 LEU A C 1
ATOM 907 O O . LEU A 1 121 ? -16.594 -1.766 -6.121 1 80.12 121 LEU A O 1
ATOM 911 N N . GLY A 1 122 ? -15.32 -2.658 -4.559 1 83.06 122 GLY A N 1
ATOM 912 C CA . GLY A 1 122 ? -16.438 -3.379 -3.979 1 83.06 122 GLY A CA 1
ATOM 913 C C . GLY A 1 122 ? -17.391 -2.486 -3.195 1 83.06 122 GLY A C 1
ATOM 914 O O . GLY A 1 122 ? -17.031 -1.353 -2.859 1 83.06 122 GLY A O 1
ATOM 915 N N . PRO A 1 123 ? -18.531 -2.969 -2.938 1 83.38 123 PRO A N 1
ATOM 916 C CA . PRO A 1 123 ? -19.562 -2.166 -2.281 1 83.38 123 PRO A CA 1
ATOM 917 C C . PRO A 1 123 ? -19.109 -1.606 -0.936 1 83.38 123 PRO A C 1
ATOM 919 O O . PRO A 1 123 ? -19.422 -0.459 -0.604 1 83.38 123 PRO A O 1
ATOM 922 N N . ALA A 1 124 ? -18.422 -2.355 -0.135 1 87.12 124 ALA A N 1
ATOM 923 C CA . ALA A 1 124 ? -18 -1.884 1.181 1 87.12 124 ALA A CA 1
ATOM 924 C C . ALA A 1 124 ? -16.938 -0.786 1.057 1 87.12 124 ALA A C 1
ATOM 926 O O . ALA A 1 124 ? -17 0.214 1.776 1 87.12 124 ALA A O 1
ATOM 927 N N . ALA A 1 125 ? -16.031 -1.001 0.168 1 87.62 125 ALA A N 1
ATOM 928 C CA . ALA A 1 125 ? -14.984 0.001 -0.055 1 87.62 125 ALA A CA 1
ATOM 929 C C . ALA A 1 125 ? -15.586 1.312 -0.553 1 87.62 125 ALA A C 1
ATOM 931 O O . ALA A 1 125 ? -15.234 2.389 -0.069 1 87.62 125 ALA A O 1
ATOM 932 N N . VAL A 1 126 ? -16.484 1.225 -1.467 1 83.94 126 VAL A N 1
ATOM 933 C CA . VAL A 1 126 ? -17.141 2.4 -2.037 1 83.94 126 VAL A CA 1
ATOM 934 C C . VAL A 1 126 ? -17.969 3.098 -0.966 1 83.94 126 VAL A C 1
ATOM 936 O O . VAL A 1 126 ? -17.984 4.328 -0.874 1 83.94 126 VAL A O 1
ATOM 939 N N . ALA A 1 127 ? -18.672 2.309 -0.195 1 84.69 127 ALA A N 1
ATOM 940 C CA . ALA A 1 127 ? -19.469 2.873 0.891 1 84.69 127 ALA A CA 1
ATOM 941 C C . ALA A 1 127 ? -18.578 3.619 1.888 1 84.69 127 ALA A C 1
ATOM 943 O O . ALA A 1 127 ? -18.953 4.684 2.383 1 84.69 127 ALA A O 1
ATOM 944 N N . GLN A 1 128 ? -17.516 3.061 2.203 1 88.19 128 GLN A N 1
ATOM 945 C CA . GLN A 1 128 ? -16.594 3.715 3.129 1 88.19 128 GLN A CA 1
ATOM 946 C C . GLN A 1 128 ? -16.094 5.043 2.564 1 88.19 128 GLN A C 1
ATOM 948 O O . GLN A 1 128 ? -16.047 6.047 3.277 1 88.19 128 GLN A O 1
ATOM 953 N N . PHE A 1 129 ? -15.727 4.988 1.357 1 87.31 129 PHE A N 1
ATOM 954 C CA . PHE A 1 129 ? -15.289 6.215 0.703 1 87.31 129 PHE A CA 1
ATOM 955 C C . PHE A 1 129 ? -16.391 7.266 0.729 1 87.31 129 PHE A C 1
ATOM 957 O O . PHE A 1 129 ? -16.141 8.438 1.005 1 87.31 129 PHE A O 1
ATOM 964 N N . GLY A 1 130 ? -17.594 6.844 0.419 1 84.88 130 GLY A N 1
ATOM 965 C CA . GLY A 1 130 ? -18.734 7.738 0.495 1 84.88 130 GLY A CA 1
ATOM 966 C C . GLY A 1 130 ? -18.938 8.336 1.875 1 84.88 130 GLY A C 1
ATOM 967 O O . GLY A 1 130 ? -19.266 9.516 2.002 1 84.88 130 GLY A O 1
ATOM 968 N N . THR A 1 131 ? -18.75 7.555 2.891 1 87.25 131 THR A N 1
ATOM 969 C CA . THR A 1 131 ? -18.875 8.039 4.262 1 87.25 131 THR A CA 1
ATOM 970 C C . THR A 1 131 ? -17.828 9.102 4.559 1 87.25 131 THR A C 1
ATOM 972 O O . THR A 1 131 ? -18.141 10.125 5.176 1 87.25 131 THR A O 1
ATOM 975 N N . ILE A 1 132 ? -16.656 8.898 4.125 1 90.81 132 ILE A N 1
ATOM 976 C CA . ILE A 1 132 ? -15.586 9.867 4.332 1 90.81 132 ILE A CA 1
ATOM 977 C C . ILE A 1 132 ? -15.93 11.18 3.627 1 90.81 132 ILE A C 1
ATOM 979 O O . ILE A 1 132 ? -15.797 12.258 4.211 1 90.81 132 ILE A O 1
ATOM 983 N N . LEU A 1 133 ? -16.391 11.039 2.424 1 88.5 133 LEU A N 1
ATOM 984 C CA . LEU A 1 133 ? -16.781 12.211 1.645 1 88.5 133 LEU A CA 1
ATOM 985 C C . LEU A 1 133 ? -17.891 12.977 2.346 1 88.5 133 LEU A C 1
ATOM 987 O O . LEU A 1 133 ? -17.844 14.211 2.43 1 88.5 133 LEU A O 1
ATOM 991 N N . ARG A 1 134 ? -18.828 12.32 2.826 1 87 134 ARG A N 1
ATOM 992 C CA . ARG A 1 134 ? -19.969 12.953 3.502 1 87 134 ARG A CA 1
ATOM 993 C C . ARG A 1 134 ? -19.516 13.664 4.773 1 87 134 ARG A C 1
ATOM 995 O O . ARG A 1 134 ? -19.953 14.773 5.066 1 87 134 ARG A O 1
ATOM 1002 N N . VAL A 1 135 ? -18.672 13.016 5.512 1 89.62 135 VAL A N 1
ATOM 1003 C CA . VAL A 1 135 ? -18.156 13.602 6.742 1 89.62 135 VAL A CA 1
ATOM 1004 C C . VAL A 1 135 ? -17.422 14.898 6.434 1 89.62 135 VAL A C 1
ATOM 1006 O O . VAL A 1 135 ? -17.656 15.922 7.09 1 89.62 135 VAL A O 1
ATOM 1009 N N . LEU A 1 136 ? -16.594 14.898 5.438 1 92 136 LEU A N 1
ATOM 1010 C CA . LEU A 1 136 ? -15.797 16.062 5.09 1 92 136 LEU A CA 1
ATOM 1011 C C . LEU A 1 136 ? -16.672 17.172 4.52 1 92 136 LEU A C 1
ATOM 1013 O O . LEU A 1 136 ? -16.5 18.344 4.871 1 92 136 LEU A O 1
ATOM 1017 N N . THR A 1 137 ? -17.609 16.812 3.666 1 88.75 137 THR A N 1
ATOM 1018 C CA . THR A 1 137 ? -18.5 17.797 3.078 1 88.75 137 THR A CA 1
ATOM 1019 C C . THR A 1 137 ? -19.375 18.438 4.148 1 88.75 137 THR A C 1
ATOM 1021 O O . THR A 1 137 ? -19.594 19.641 4.141 1 88.75 137 THR A O 1
ATOM 1024 N N . ALA A 1 138 ? -19.875 17.656 5.023 1 88.25 138 ALA A N 1
ATOM 1025 C CA . ALA A 1 138 ? -20.688 18.172 6.121 1 88.25 138 ALA A CA 1
ATOM 1026 C C . ALA A 1 138 ? -19.891 19.109 7.012 1 88.25 138 ALA A C 1
ATOM 1028 O O . ALA A 1 138 ? -20.453 20.047 7.602 1 88.25 138 ALA A O 1
ATOM 1029 N N . ALA A 1 139 ? -18.609 18.906 7.062 1 91.88 139 ALA A N 1
ATOM 1030 C CA . ALA A 1 139 ? -17.734 19.734 7.895 1 91.88 139 ALA A CA 1
ATOM 1031 C C . ALA A 1 139 ? -17.359 21.031 7.176 1 91.88 139 ALA A C 1
ATOM 1033 O O . ALA A 1 139 ? -16.703 21.891 7.758 1 91.88 139 ALA A O 1
ATOM 1034 N N . GLY A 1 140 ? -17.688 21.141 5.848 1 92.12 140 GLY A N 1
ATOM 1035 C CA . GLY A 1 140 ? -17.5 22.391 5.137 1 92.12 140 GLY A CA 1
ATOM 1036 C C . GLY A 1 140 ? -16.344 22.344 4.152 1 92.12 140 GLY A C 1
ATOM 1037 O O . GLY A 1 140 ? -16 23.359 3.541 1 92.12 140 GLY A O 1
ATOM 1038 N N . PHE A 1 141 ? -15.711 21.172 4.004 1 92.19 141 PHE A N 1
ATOM 1039 C CA . PHE A 1 141 ? -14.664 21.031 2.998 1 92.19 141 PHE A CA 1
ATOM 1040 C C . PHE A 1 141 ? -15.258 21.031 1.596 1 92.19 141 PHE A C 1
ATOM 1042 O O . PHE A 1 141 ? -16.203 20.297 1.317 1 92.19 141 PHE A O 1
ATOM 1049 N N . THR A 1 142 ? -14.68 21.906 0.787 1 88.38 142 THR A N 1
ATOM 1050 C CA . THR A 1 142 ? -15.164 21.984 -0.588 1 88.38 142 THR A CA 1
ATOM 1051 C C . THR A 1 142 ? -14 22.156 -1.561 1 88.38 142 THR A C 1
ATOM 1053 O O . THR A 1 142 ? -12.875 22.469 -1.146 1 88.38 142 THR A O 1
ATOM 1056 N N . GLY A 1 143 ? -14.234 21.828 -2.824 1 83.62 143 GLY A N 1
ATOM 1057 C CA . GLY A 1 143 ? -13.258 22.078 -3.873 1 83.62 143 GLY A CA 1
ATOM 1058 C C . GLY A 1 143 ? -11.906 21.469 -3.576 1 83.62 143 GLY A C 1
ATOM 1059 O O . GLY A 1 143 ? -11.805 20.281 -3.219 1 83.62 143 GLY A O 1
ATOM 1060 N N . GLY A 1 144 ? -10.938 22.281 -3.676 1 83.44 144 GLY A N 1
ATOM 1061 C CA . GLY A 1 144 ? -9.57 21.844 -3.473 1 83.44 144 GLY A CA 1
ATOM 1062 C C . GLY A 1 144 ? -9.289 21.375 -2.055 1 83.44 144 GLY A C 1
ATOM 1063 O O . GLY A 1 144 ? -8.5 20.469 -1.836 1 83.44 144 GLY A O 1
ATOM 1064 N N . HIS A 1 145 ? -9.953 21.984 -1.12 1 89.5 145 HIS A N 1
ATOM 1065 C CA . HIS A 1 145 ? -9.781 21.594 0.273 1 89.5 145 HIS A CA 1
ATOM 1066 C C . HIS A 1 145 ? -10.344 20.203 0.522 1 89.5 145 HIS A C 1
ATOM 1068 O O . HIS A 1 145 ? -9.773 19.422 1.29 1 89.5 145 HIS A O 1
ATOM 1074 N N . LEU A 1 146 ? -11.453 19.906 -0.18 1 89.75 146 LEU A N 1
ATOM 1075 C CA . LEU A 1 146 ? -12.039 18.578 -0.066 1 89.75 146 LEU A CA 1
ATOM 1076 C C . LEU A 1 146 ? -11.117 17.531 -0.679 1 89.75 146 LEU A C 1
ATOM 1078 O O . LEU A 1 146 ? -10.875 16.484 -0.076 1 89.75 146 LEU A O 1
ATOM 1082 N N . ASP A 1 147 ? -10.57 17.844 -1.795 1 86.19 147 ASP A N 1
ATOM 1083 C CA . ASP A 1 147 ? -9.664 16.922 -2.473 1 86.19 147 ASP A CA 1
ATOM 1084 C C . ASP A 1 147 ? -8.43 16.641 -1.62 1 86.19 147 ASP A C 1
ATOM 1086 O O . ASP A 1 147 ? -8.023 15.492 -1.468 1 86.19 147 ASP A O 1
ATOM 1090 N N . SER A 1 148 ? -7.934 17.719 -1.07 1 89.62 148 SER A N 1
ATOM 1091 C CA . SER A 1 148 ? -6.738 17.578 -0.24 1 89.62 148 SER A CA 1
ATOM 1092 C C . SER A 1 148 ? -7.027 16.781 1.021 1 89.62 148 SER A C 1
ATOM 1094 O O . SER A 1 148 ? -6.223 15.938 1.424 1 89.62 148 SER A O 1
ATOM 1096 N N . ALA A 1 149 ? -8.172 17.031 1.581 1 93.5 149 ALA A N 1
ATOM 1097 C CA . ALA A 1 149 ? -8.547 16.344 2.818 1 93.5 149 ALA A CA 1
ATOM 1098 C C . ALA A 1 149 ? -8.789 14.859 2.57 1 93.5 149 ALA A C 1
ATOM 1100 O O . ALA A 1 149 ? -8.312 14.008 3.328 1 93.5 149 ALA A O 1
ATOM 1101 N N . LEU A 1 150 ? -9.453 14.594 1.498 1 91.5 150 LEU A N 1
ATOM 1102 C CA . LEU A 1 150 ? -9.789 13.211 1.151 1 91.5 150 LEU A CA 1
ATOM 1103 C C . LEU A 1 150 ? -8.531 12.422 0.82 1 91.5 150 LEU A C 1
ATOM 1105 O O . LEU A 1 150 ? -8.305 11.344 1.386 1 91.5 150 LEU A O 1
ATOM 1109 N N . THR A 1 151 ? -7.727 12.969 -0.003 1 90.38 151 THR A N 1
ATOM 1110 C CA . THR A 1 151 ? -6.508 12.289 -0.42 1 90.38 151 THR A CA 1
ATOM 1111 C C . THR A 1 151 ? -5.531 12.164 0.747 1 90.38 151 THR A C 1
ATOM 1113 O O . THR A 1 151 ? -4.973 11.086 0.983 1 90.38 151 THR A O 1
ATOM 1116 N N . GLY A 1 152 ? -5.355 13.266 1.496 1 94.19 152 GLY A N 1
ATOM 1117 C CA . GLY A 1 152 ? -4.473 13.242 2.65 1 94.19 152 GLY A CA 1
ATOM 1118 C C . GLY A 1 152 ? -4.836 12.164 3.658 1 94.19 152 GLY A C 1
ATOM 1119 O O . GLY A 1 152 ? -3.973 11.422 4.121 1 94.19 152 GLY A O 1
ATOM 1120 N N . PHE A 1 153 ? -6.117 12.062 3.949 1 96.06 153 PHE A N 1
ATOM 1121 C CA . PHE A 1 153 ? -6.605 11.109 4.949 1 96.06 153 PHE A CA 1
ATOM 1122 C C . PHE A 1 153 ? -6.559 9.688 4.41 1 96.06 153 PHE A C 1
ATOM 1124 O O . PHE A 1 153 ? -5.98 8.797 5.039 1 96.06 153 PHE A O 1
ATOM 1131 N N . TYR A 1 154 ? -7.105 9.5 3.246 1 94.69 154 TYR A N 1
ATOM 1132 C CA . TYR A 1 154 ? -7.289 8.164 2.695 1 94.69 154 TYR A CA 1
ATOM 1133 C C . TYR A 1 154 ? -5.945 7.508 2.393 1 94.69 154 TYR A C 1
ATOM 1135 O O . TYR A 1 154 ? -5.711 6.355 2.756 1 94.69 154 TYR A O 1
ATOM 1143 N N . TYR A 1 155 ? -5.059 8.25 1.752 1 96.44 155 TYR A N 1
ATOM 1144 C CA . TYR A 1 155 ? -3.744 7.719 1.415 1 96.44 155 TYR A CA 1
ATOM 1145 C C . TYR A 1 155 ? -2.949 7.395 2.674 1 96.44 155 TYR A C 1
ATOM 1147 O O . TYR A 1 155 ? -2.236 6.387 2.723 1 96.44 155 TYR A O 1
ATOM 1155 N N . TYR A 1 156 ? -3.094 8.211 3.701 1 97.5 156 TYR A N 1
ATOM 1156 C CA . TYR A 1 156 ? -2.395 7.945 4.953 1 97.5 156 TYR A CA 1
ATOM 1157 C C . TYR A 1 156 ? -2.824 6.609 5.543 1 97.5 156 TYR A C 1
ATOM 1159 O O . TYR A 1 156 ? -1.981 5.801 5.941 1 97.5 156 TYR A O 1
ATOM 1167 N N . VAL A 1 157 ? -4.121 6.402 5.578 1 97.81 157 VAL A N 1
ATOM 1168 C CA . VAL A 1 157 ? -4.656 5.199 6.199 1 97.81 157 VAL A CA 1
ATOM 1169 C C . VAL A 1 157 ? -4.188 3.967 5.43 1 97.81 157 VAL A C 1
ATOM 1171 O O . VAL A 1 157 ? -3.717 2.994 6.027 1 97.81 157 VAL A O 1
ATOM 1174 N N . LEU A 1 158 ? -4.258 4.012 4.141 1 97.06 158 LEU A N 1
ATOM 1175 C CA . LEU A 1 158 ? -3.812 2.9 3.309 1 97.06 158 LEU A CA 1
ATOM 1176 C C . LEU A 1 158 ? -2.316 2.66 3.484 1 97.06 158 LEU A C 1
ATOM 1178 O O . LEU A 1 158 ? -1.876 1.513 3.594 1 97.06 158 LEU A O 1
ATOM 1182 N N . GLY A 1 159 ? -1.594 3.723 3.484 1 97.69 159 GLY A N 1
ATOM 1183 C CA . GLY A 1 159 ? -0.151 3.611 3.637 1 97.69 159 GLY A CA 1
ATOM 1184 C C . GLY A 1 159 ? 0.264 3.029 4.973 1 97.69 159 GLY A C 1
ATOM 1185 O O . GLY A 1 159 ? 1.201 2.232 5.047 1 97.69 159 GLY A O 1
ATOM 1186 N N . ALA A 1 160 ? -0.393 3.434 6.031 1 96.75 160 ALA A N 1
ATOM 1187 C CA . ALA A 1 160 ? -0.118 2.881 7.355 1 96.75 160 ALA A CA 1
ATOM 1188 C C . ALA A 1 160 ? -0.358 1.375 7.383 1 96.75 160 ALA A C 1
ATOM 1190 O O . ALA A 1 160 ? 0.471 0.617 7.891 1 96.75 160 ALA A O 1
ATOM 1191 N N . ALA A 1 161 ? -1.472 1.007 6.816 1 96.62 161 ALA A N 1
ATOM 1192 C CA . ALA A 1 161 ? -1.781 -0.42 6.766 1 96.62 161 ALA A CA 1
ATOM 1193 C C . ALA A 1 161 ? -0.743 -1.179 5.945 1 96.62 161 ALA A C 1
ATOM 1195 O O . ALA A 1 161 ? -0.306 -2.264 6.336 1 96.62 161 ALA A O 1
ATOM 1196 N N . LEU A 1 162 ? -0.418 -0.603 4.848 1 95.44 162 LEU A N 1
ATOM 1197 C CA . LEU A 1 162 ? 0.576 -1.219 3.975 1 95.44 162 LEU A CA 1
ATOM 1198 C C . LEU A 1 162 ? 1.904 -1.395 4.703 1 95.44 162 LEU A C 1
ATOM 1200 O O . LEU A 1 162 ? 2.486 -2.48 4.688 1 95.44 162 LEU A O 1
ATOM 1204 N N . ALA A 1 163 ? 2.369 -0.389 5.324 1 92.19 163 ALA A N 1
ATOM 1205 C CA . ALA A 1 163 ? 3.682 -0.365 5.961 1 92.19 163 ALA A CA 1
ATOM 1206 C C . ALA A 1 163 ? 3.73 -1.312 7.156 1 92.19 163 ALA A C 1
ATOM 1208 O O . ALA A 1 163 ? 4.77 -1.917 7.434 1 92.19 163 ALA A O 1
ATOM 1209 N N . GLU A 1 164 ? 2.645 -1.477 7.855 1 91.31 164 GLU A N 1
ATOM 1210 C CA . GLU A 1 164 ? 2.637 -2.227 9.109 1 91.31 164 GLU A CA 1
ATOM 1211 C C . GLU A 1 164 ? 2.316 -3.699 8.867 1 91.31 164 GLU A C 1
ATOM 1213 O O . GLU A 1 164 ? 2.637 -4.555 9.695 1 91.31 164 GLU A O 1
ATOM 1218 N N . SER A 1 165 ? 1.711 -4.031 7.777 1 91.5 165 SER A N 1
ATOM 1219 C CA . SER A 1 165 ? 1.191 -5.371 7.516 1 91.5 165 SER A CA 1
ATOM 1220 C C . SER A 1 165 ? 2.312 -6.406 7.496 1 91.5 165 SER A C 1
ATOM 1222 O O . SER A 1 165 ? 2.17 -7.492 8.062 1 91.5 165 SER A O 1
ATOM 1224 N N . PRO A 1 166 ? 3.469 -6.078 6.848 1 84 166 PRO A N 1
ATOM 1225 C CA . PRO A 1 166 ? 4.523 -7.094 6.848 1 84 166 PRO A CA 1
ATOM 1226 C C . PRO A 1 166 ? 5.027 -7.422 8.25 1 84 166 PRO A C 1
ATOM 1228 O O . PRO A 1 166 ? 5.395 -8.57 8.523 1 84 166 PRO A O 1
ATOM 1231 N N . TRP A 1 167 ? 5.023 -6.434 9.031 1 79.81 167 TRP A N 1
ATOM 1232 C CA . TRP A 1 167 ? 5.488 -6.637 10.398 1 79.81 167 TRP A CA 1
ATOM 1233 C C . TRP A 1 167 ? 4.473 -7.441 11.203 1 79.81 167 TRP A C 1
ATOM 1235 O O . TRP A 1 167 ? 4.848 -8.266 12.039 1 79.81 167 TRP A O 1
ATOM 1245 N N . ALA A 1 168 ? 3.26 -7.172 11.008 1 77 168 ALA A N 1
ATOM 1246 C CA . ALA A 1 168 ? 2.199 -7.941 11.648 1 77 168 ALA A CA 1
ATOM 1247 C C . ALA A 1 168 ? 2.252 -9.406 11.227 1 77 168 ALA A C 1
ATOM 1249 O O . ALA A 1 168 ? 1.984 -10.305 12.031 1 77 168 ALA A O 1
ATOM 1250 N N . ARG A 1 169 ? 2.561 -9.609 10.031 1 76.94 169 ARG A N 1
ATOM 1251 C CA . ARG A 1 169 ? 2.65 -10.969 9.508 1 76.94 169 ARG A CA 1
ATOM 1252 C C . ARG A 1 169 ? 3.855 -11.703 10.094 1 76.94 169 ARG A C 1
ATOM 1254 O O . ARG A 1 169 ? 3.77 -12.883 10.422 1 76.94 169 ARG A O 1
ATOM 1261 N N . ALA A 1 170 ? 4.977 -10.945 9.977 1 69.69 170 ALA A N 1
ATOM 1262 C CA . ALA A 1 170 ? 6.215 -11.547 10.469 1 69.69 170 ALA A CA 1
ATOM 1263 C C . ALA A 1 170 ? 6.141 -11.812 11.969 1 69.69 170 ALA A C 1
ATOM 1265 O O . ALA A 1 170 ? 6.859 -12.672 12.492 1 69.69 170 ALA A O 1
ATOM 1266 N N . GLY A 1 171 ? 5.043 -11.227 12.555 1 59.12 171 GLY A N 1
ATOM 1267 C CA . GLY A 1 171 ? 4.965 -11.336 14.008 1 59.12 171 GLY A CA 1
ATOM 1268 C C . GLY A 1 171 ? 6.129 -10.68 14.719 1 59.12 171 GLY A C 1
ATOM 1269 O O . GLY A 1 171 ? 6.672 -9.68 14.242 1 59.12 171 GLY A O 1
ATOM 1270 N N . ARG A 1 172 ? 6.48 -11.164 15.891 1 49.88 172 ARG A N 1
ATOM 1271 C CA . ARG A 1 172 ? 7.574 -10.727 16.75 1 49.88 172 ARG A CA 1
ATOM 1272 C C . ARG A 1 172 ? 8.914 -10.859 16.031 1 49.88 172 ARG A C 1
ATOM 1274 O O . ARG A 1 172 ? 9.906 -10.25 16.438 1 49.88 172 ARG A O 1
ATOM 1281 N N . ALA A 1 173 ? 9.008 -11.672 15.148 1 45.84 173 ALA A N 1
ATOM 1282 C CA . ALA A 1 173 ? 10.289 -11.953 14.5 1 45.84 173 ALA A CA 1
ATOM 1283 C C . ALA A 1 173 ? 10.773 -10.734 13.719 1 45.84 173 ALA A C 1
ATOM 1285 O O . ALA A 1 173 ? 11.984 -10.5 13.617 1 45.84 173 ALA A O 1
ATOM 1286 N N . ALA A 1 174 ? 9.898 -9.969 13.148 1 50.75 174 ALA A N 1
ATOM 1287 C CA . ALA A 1 174 ? 10.344 -8.742 12.492 1 50.75 174 ALA A CA 1
ATOM 1288 C C . ALA A 1 174 ? 11.039 -7.816 13.484 1 50.75 174 ALA A C 1
ATOM 1290 O O . ALA A 1 174 ? 11.812 -6.941 13.094 1 50.75 174 ALA A O 1
ATOM 1291 N N . SER A 1 175 ? 10.688 -8.047 14.758 1 50.94 175 SER A N 1
ATOM 1292 C CA . SER A 1 175 ? 11.367 -7.285 15.805 1 50.94 175 SER A CA 1
ATOM 1293 C C . SER A 1 175 ? 12.859 -7.602 15.828 1 50.94 175 SER A C 1
ATOM 1295 O O . SER A 1 175 ? 13.617 -6.988 16.594 1 50.94 175 SER A O 1
ATOM 1297 N N . SER A 1 176 ? 13.203 -8.516 14.938 1 52.72 176 SER A N 1
ATOM 1298 C CA . SER A 1 176 ? 14.602 -8.914 15.07 1 52.72 176 SER A CA 1
ATOM 1299 C C . SER A 1 176 ? 15.516 -8.008 14.258 1 52.72 176 SER A C 1
ATOM 1301 O O . SER A 1 176 ? 16.734 -8.227 14.195 1 52.72 176 SER A O 1
ATOM 1303 N N . PHE A 1 177 ? 14.844 -7.152 13.641 1 56.75 177 PHE A N 1
ATOM 1304 C CA . PHE A 1 177 ? 15.664 -6.203 12.906 1 56.75 177 PHE A CA 1
ATOM 1305 C C . PHE A 1 177 ? 16.406 -5.27 13.852 1 56.75 177 PHE A C 1
ATOM 1307 O O . PHE A 1 177 ? 15.781 -4.488 14.57 1 56.75 177 PHE A O 1
ATOM 1314 N N . THR A 1 178 ? 17.641 -5.684 14.008 1 60.47 178 THR A N 1
ATOM 1315 C CA . THR A 1 178 ? 18.5 -5.02 14.977 1 60.47 178 THR A CA 1
ATOM 1316 C C . THR A 1 178 ? 19.312 -3.9 14.312 1 60.47 178 THR A C 1
ATOM 1318 O O . THR A 1 178 ? 19.328 -3.795 13.086 1 60.47 178 THR A O 1
ATOM 1321 N N . ALA A 1 179 ? 19.75 -3.092 15.141 1 61.84 179 ALA A N 1
ATOM 1322 C CA . ALA A 1 179 ? 20.703 -2.068 14.711 1 61.84 179 ALA A CA 1
ATOM 1323 C C . ALA A 1 179 ? 21.828 -2.68 13.883 1 61.84 179 ALA A C 1
ATOM 1325 O O . ALA A 1 179 ? 22.297 -2.068 12.922 1 61.84 179 ALA A O 1
ATOM 1326 N N . ALA A 1 180 ? 22.156 -3.826 14.25 1 62.84 180 ALA A N 1
ATOM 1327 C CA . ALA A 1 180 ? 23.234 -4.496 13.547 1 62.84 180 ALA A CA 1
ATOM 1328 C C . ALA A 1 180 ? 22.844 -4.82 12.109 1 62.84 180 ALA A C 1
ATOM 1330 O O . ALA A 1 180 ? 23.672 -4.695 11.195 1 62.84 180 ALA A O 1
ATOM 1331 N N . ASP A 1 181 ? 21.656 -5.125 11.953 1 66.12 181 ASP A N 1
ATOM 1332 C CA . ASP A 1 181 ? 21.172 -5.434 10.609 1 66.12 181 ASP A CA 1
ATOM 1333 C C . ASP A 1 181 ? 21.172 -4.191 9.727 1 66.12 181 ASP A C 1
ATOM 1335 O O . ASP A 1 181 ? 21.594 -4.25 8.57 1 66.12 181 ASP A O 1
ATOM 1339 N N . ILE A 1 182 ? 20.812 -3.18 10.375 1 65 182 ILE A N 1
ATOM 1340 C CA . ILE A 1 182 ? 20.734 -1.912 9.664 1 65 182 ILE A CA 1
ATOM 1341 C C . ILE A 1 182 ? 22.141 -1.458 9.258 1 65 182 ILE A C 1
ATOM 1343 O O . ILE A 1 182 ? 22.344 -0.977 8.141 1 65 182 ILE A O 1
ATOM 1347 N N . SER A 1 183 ? 22.969 -1.584 10.219 1 62.91 183 SER A N 1
ATOM 1348 C CA . SER A 1 183 ? 24.344 -1.151 9.969 1 62.91 183 SER A CA 1
ATOM 1349 C C . SER A 1 183 ? 24.953 -1.901 8.789 1 62.91 183 SER A C 1
ATOM 1351 O O . SER A 1 183 ? 25.672 -1.316 7.98 1 62.91 183 SER A O 1
ATOM 1353 N N . ARG A 1 184 ? 24.609 -3.029 8.711 1 61.56 184 ARG A N 1
ATOM 1354 C CA . ARG A 1 184 ? 25.125 -3.846 7.625 1 61.56 184 ARG A CA 1
ATOM 1355 C C . ARG A 1 184 ? 24.578 -3.377 6.277 1 61.56 184 ARG A C 1
ATOM 1357 O O . ARG A 1 184 ? 25.281 -3.465 5.258 1 61.56 184 ARG A O 1
ATOM 1364 N N . LEU A 1 185 ? 23.391 -2.951 6.352 1 59.94 185 LEU A N 1
ATOM 1365 C CA . LEU A 1 185 ? 22.703 -2.551 5.125 1 59.94 185 LEU A CA 1
ATOM 1366 C C . LEU A 1 185 ? 23.266 -1.23 4.602 1 59.94 185 LEU A C 1
ATOM 1368 O O . LEU A 1 185 ? 23.328 -1.015 3.389 1 59.94 185 LEU A O 1
ATOM 1372 N N . THR A 1 186 ? 23.531 -0.218 5.547 1 56.84 186 THR A N 1
ATOM 1373 C CA . THR A 1 186 ? 23.859 1.143 5.137 1 56.84 186 THR A CA 1
ATOM 1374 C C . THR A 1 186 ? 25.375 1.321 5.027 1 56.84 186 THR A C 1
ATOM 1376 O O . THR A 1 186 ? 25.844 2.279 4.414 1 56.84 186 THR A O 1
ATOM 1379 N N . SER A 1 187 ? 26.078 0.598 5.828 1 51.56 187 SER A N 1
ATOM 1380 C CA . SER A 1 187 ? 27.516 0.849 5.855 1 51.56 187 SER A CA 1
ATOM 1381 C C . SER A 1 187 ? 28.078 0.948 4.445 1 51.56 187 SER A C 1
ATOM 1383 O O . SER A 1 187 ? 29.078 1.645 4.223 1 51.56 187 SER A O 1
ATOM 1385 N N . ALA A 1 188 ? 27.469 0.417 3.604 1 47.47 188 ALA A N 1
ATOM 1386 C CA . ALA A 1 188 ? 28.234 0.414 2.361 1 47.47 188 ALA A CA 1
ATOM 1387 C C . ALA A 1 188 ? 28.188 1.779 1.683 1 47.47 188 ALA A C 1
ATOM 1389 O O . ALA A 1 188 ? 29.078 2.127 0.908 1 47.47 188 ALA A O 1
ATOM 1390 N N . ASP A 1 189 ? 27.188 2.562 1.851 1 50.19 189 ASP A N 1
ATOM 1391 C CA . ASP A 1 189 ? 27.125 3.756 1.011 1 50.19 189 ASP A CA 1
ATOM 1392 C C . ASP A 1 189 ? 27.609 4.988 1.772 1 50.19 189 ASP A C 1
ATOM 1394 O O . ASP A 1 189 ? 27.5 6.113 1.279 1 50.19 189 ASP A O 1
ATOM 1398 N N . GLY A 1 190 ? 28.25 4.711 2.881 1 57.53 190 GLY A N 1
ATOM 1399 C CA . GLY A 1 190 ? 28.828 5.832 3.609 1 57.53 190 GLY A CA 1
ATOM 1400 C C . GLY A 1 190 ? 27.781 6.688 4.305 1 57.53 190 GLY A C 1
ATOM 1401 O O . GLY A 1 190 ? 28.125 7.715 4.898 1 57.53 190 GLY A O 1
ATOM 1402 N N . GLN A 1 191 ? 26.578 6.312 4.141 1 60.16 191 GLN A N 1
ATOM 1403 C CA . GLN A 1 191 ? 25.547 7.152 4.762 1 60.16 191 GLN A CA 1
ATOM 1404 C C . GLN A 1 191 ? 25.359 6.789 6.23 1 60.16 191 GLN A C 1
ATOM 1406 O O . GLN A 1 191 ? 25.562 5.633 6.621 1 60.16 191 GLN A O 1
ATOM 1411 N N . ASP A 1 192 ? 25.281 7.84 7.051 1 62.41 192 ASP A N 1
ATOM 1412 C CA . ASP A 1 192 ? 25.094 7.66 8.484 1 62.41 192 ASP A CA 1
ATOM 1413 C C . ASP A 1 192 ? 23.75 6.977 8.781 1 62.41 192 ASP A C 1
ATOM 1415 O O . ASP A 1 192 ? 22.688 7.527 8.477 1 62.41 192 ASP A O 1
ATOM 1419 N N . VAL A 1 193 ? 23.891 5.762 9.258 1 68.06 193 VAL A N 1
ATOM 1420 C CA . VAL A 1 193 ? 22.688 4.949 9.484 1 68.06 193 VAL A CA 1
ATOM 1421 C C . VAL A 1 193 ? 22.281 5.031 10.953 1 68.06 193 VAL A C 1
ATOM 1423 O O . VAL A 1 193 ? 21.281 4.43 11.359 1 68.06 193 VAL A O 1
ATOM 1426 N N . THR A 1 194 ? 23.031 5.762 11.727 1 72.69 194 THR A N 1
ATOM 1427 C CA . THR A 1 194 ? 22.812 5.77 13.172 1 72.69 194 THR A CA 1
ATOM 1428 C C . THR A 1 194 ? 21.391 6.219 13.5 1 72.69 194 THR A C 1
ATOM 1430 O O . THR A 1 194 ? 20.703 5.57 14.289 1 72.69 194 THR A O 1
ATOM 1433 N N . PRO A 1 195 ? 20.984 7.242 12.844 1 72.25 195 PRO A N 1
ATOM 1434 C CA . PRO A 1 195 ? 19.625 7.656 13.211 1 72.25 195 PRO A CA 1
ATOM 1435 C C . PRO A 1 195 ? 18.562 6.633 12.805 1 72.25 195 PRO A C 1
ATOM 1437 O O . PRO A 1 195 ? 17.578 6.441 13.523 1 72.25 195 PRO A O 1
ATOM 1440 N N . VAL A 1 196 ? 18.766 5.969 11.797 1 77 196 VAL A N 1
ATOM 1441 C CA . VAL A 1 196 ? 17.828 4.969 11.312 1 77 196 VAL A CA 1
ATOM 1442 C C . VAL A 1 196 ? 17.859 3.748 12.234 1 77 196 VAL A C 1
ATOM 1444 O O . VAL A 1 196 ? 16.797 3.217 12.602 1 77 196 VAL A O 1
ATOM 1447 N N . ALA A 1 197 ? 19.062 3.406 12.594 1 74.5 197 ALA A N 1
ATOM 1448 C CA . ALA A 1 197 ? 19.219 2.266 13.492 1 74.5 197 ALA A CA 1
ATOM 1449 C C . ALA A 1 197 ? 18.516 2.516 14.82 1 74.5 197 ALA A C 1
ATOM 1451 O O . ALA A 1 197 ? 17.844 1.631 15.352 1 74.5 197 ALA A O 1
ATOM 1452 N N . ALA A 1 198 ? 18.734 3.713 15.312 1 74 198 ALA A N 1
ATOM 1453 C CA . ALA A 1 198 ? 18.109 4.07 16.594 1 74 198 ALA A CA 1
ATOM 1454 C C . ALA A 1 198 ? 16.594 4.039 16.484 1 74 198 ALA A C 1
ATOM 1456 O O . ALA A 1 198 ? 15.906 3.602 17.406 1 74 198 ALA A O 1
ATOM 1457 N N . TYR A 1 199 ? 16.094 4.469 15.383 1 74.56 199 TYR A N 1
ATOM 1458 C CA . TYR A 1 199 ? 14.648 4.488 15.172 1 74.56 199 TYR A CA 1
ATOM 1459 C C . TYR A 1 199 ? 14.086 3.07 15.109 1 74.56 199 TYR A C 1
ATOM 1461 O O . TYR A 1 199 ? 13.102 2.758 15.789 1 74.56 199 TYR A O 1
ATOM 1469 N N . PHE A 1 200 ? 14.719 2.213 14.43 1 71.06 200 PHE A N 1
ATOM 1470 C CA . PHE A 1 200 ? 14.203 0.865 14.219 1 71.06 200 PHE A CA 1
ATOM 1471 C C . PHE A 1 200 ? 14.359 0.022 15.477 1 71.06 200 PHE A C 1
ATOM 1473 O O . PHE A 1 200 ? 13.617 -0.943 15.68 1 71.06 200 PHE A O 1
ATOM 1480 N N . GLU A 1 201 ? 15.273 0.379 16.266 1 70.31 201 GLU A N 1
ATOM 1481 C CA . GLU A 1 201 ? 15.406 -0.299 17.562 1 70.31 201 GLU A CA 1
ATOM 1482 C C . GLU A 1 201 ? 14.211 -0.019 18.453 1 70.31 201 GLU A C 1
ATOM 1484 O O . GLU A 1 201 ? 13.797 -0.88 19.234 1 70.31 201 GLU A O 1
ATOM 1489 N N . ARG A 1 202 ? 13.703 1.139 18.266 1 71.12 202 ARG A N 1
ATOM 1490 C CA . ARG A 1 202 ? 12.594 1.554 19.109 1 71.12 202 ARG A CA 1
ATOM 1491 C C . ARG A 1 202 ? 11.25 1.19 18.484 1 71.12 202 ARG A C 1
ATOM 1493 O O . ARG A 1 202 ? 10.266 0.958 19.188 1 71.12 202 ARG A O 1
ATOM 1500 N N . TYR A 1 203 ? 11.289 0.992 17.203 1 68.62 203 TYR A N 1
ATOM 1501 C CA . TYR A 1 203 ? 10.078 0.882 16.406 1 68.62 203 TYR A CA 1
ATOM 1502 C C . TYR A 1 203 ? 9.234 -0.31 16.828 1 68.62 203 TYR A C 1
ATOM 1504 O O . TYR A 1 203 ? 8.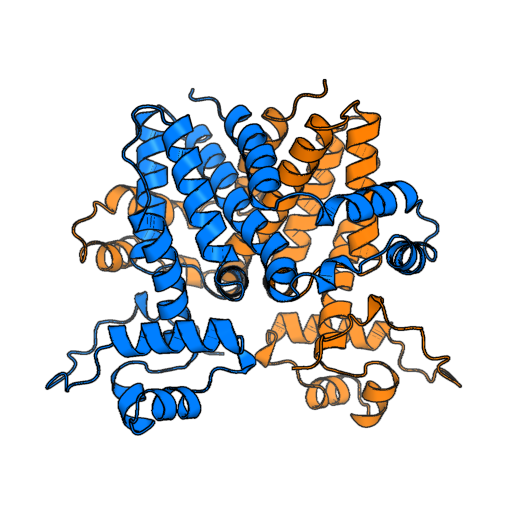031 -0.174 17.062 1 68.62 203 TYR A O 1
ATOM 1512 N N . PRO A 1 204 ? 9.891 -1.433 17.016 1 61.91 204 PRO A N 1
ATOM 1513 C CA . PRO A 1 204 ? 9.086 -2.604 17.375 1 61.91 204 PRO A CA 1
ATOM 1514 C C . PRO A 1 204 ? 8.453 -2.475 18.766 1 61.91 204 PRO A C 1
ATOM 1516 O O . PRO A 1 204 ? 7.492 -3.186 19.062 1 61.91 204 PRO A O 1
ATOM 1519 N N . ASN A 1 205 ? 8.93 -1.616 19.453 1 65.31 205 ASN A N 1
ATOM 1520 C CA . ASN A 1 205 ? 8.461 -1.522 20.844 1 65.31 205 ASN A CA 1
ATOM 1521 C C . ASN A 1 205 ? 7.25 -0.599 20.953 1 65.31 205 ASN A C 1
ATOM 1523 O O . ASN A 1 205 ? 6.66 -0.474 22.031 1 65.31 205 ASN A O 1
ATOM 1527 N N . THR A 1 206 ? 6.957 -0.094 19.891 1 76.88 206 THR A N 1
ATOM 1528 C CA . THR A 1 206 ? 5.793 0.785 19.922 1 76.88 206 THR A CA 1
ATOM 1529 C C . THR A 1 206 ? 4.59 0.116 19.266 1 76.88 206 THR A C 1
ATOM 1531 O O . THR A 1 206 ? 4.73 -0.537 18.234 1 76.88 206 THR A O 1
ATOM 1534 N N . ASP A 1 207 ? 3.443 0.195 19.891 1 86.19 207 ASP A N 1
ATOM 1535 C CA . ASP A 1 207 ? 2.18 -0.327 19.391 1 86.19 207 ASP A CA 1
ATOM 1536 C C . ASP A 1 207 ? 1.824 0.309 18.047 1 86.19 207 ASP A C 1
ATOM 1538 O O . ASP A 1 207 ? 1.74 1.534 17.938 1 86.19 207 ASP A O 1
ATOM 1542 N N . PRO A 1 208 ? 1.635 -0.527 17.062 1 88.56 208 PRO A N 1
ATOM 1543 C CA . PRO A 1 208 ? 1.309 0.019 15.742 1 88.56 208 PRO A CA 1
ATOM 1544 C C . PRO A 1 208 ? 0.058 0.894 15.758 1 88.56 208 PRO A C 1
ATOM 1546 O O . PRO A 1 208 ? -0.047 1.842 14.977 1 88.56 208 PRO A O 1
ATOM 1549 N N . VAL A 1 209 ? -0.88 0.575 16.641 1 92.5 209 VAL A N 1
ATOM 1550 C CA . VAL A 1 209 ? -2.104 1.365 16.734 1 92.5 209 VAL A CA 1
ATOM 1551 C C . VAL A 1 209 ? -1.783 2.754 17.281 1 92.5 209 VAL A C 1
ATOM 1553 O O . VAL A 1 209 ? -2.318 3.756 16.812 1 92.5 209 VAL A O 1
ATOM 1556 N N . GLN A 1 210 ? -0.888 2.795 18.219 1 90.31 210 GLN A N 1
ATOM 1557 C CA . GLN A 1 210 ? -0.465 4.082 18.766 1 90.31 210 GLN A CA 1
ATOM 1558 C C . GLN A 1 210 ? 0.312 4.887 17.719 1 90.31 210 GLN A C 1
ATOM 1560 O O . GLN A 1 210 ? 0.095 6.09 17.578 1 90.31 210 GLN A O 1
ATOM 1565 N N . ARG A 1 211 ? 1.188 4.207 17.062 1 89.81 211 ARG A N 1
ATOM 1566 C CA . ARG A 1 211 ? 1.96 4.852 16 1 89.81 211 ARG A CA 1
ATOM 1567 C C . ARG A 1 211 ? 1.046 5.406 14.914 1 89.81 211 ARG A C 1
ATOM 1569 O O . ARG A 1 211 ? 1.226 6.543 14.469 1 89.81 211 ARG A O 1
ATOM 1576 N N . PHE A 1 212 ? 0.096 4.609 14.586 1 95 212 PHE A N 1
ATOM 1577 C CA . PHE A 1 212 ? -0.895 5.055 13.609 1 95 212 PHE A CA 1
ATOM 1578 C C . PHE A 1 212 ? -1.596 6.32 14.094 1 95 212 PHE A C 1
ATOM 1580 O O . PHE A 1 212 ? -1.745 7.277 13.328 1 95 212 PHE A O 1
ATOM 1587 N N . GLY A 1 213 ? -2.029 6.281 15.289 1 94.5 213 GLY A N 1
ATOM 1588 C CA . GLY A 1 213 ? -2.756 7.406 15.852 1 94.5 213 GLY A CA 1
ATOM 1589 C C . GLY A 1 213 ? -1.956 8.695 15.852 1 94.5 213 GLY A C 1
ATOM 1590 O O . GLY A 1 213 ? -2.504 9.773 15.602 1 94.5 213 GLY A O 1
ATOM 1591 N N . HIS A 1 214 ? -0.691 8.609 16.109 1 89.75 214 HIS A N 1
ATOM 1592 C CA . HIS A 1 214 ? 0.171 9.781 16.125 1 89.75 214 HIS A CA 1
ATOM 1593 C C . HIS A 1 214 ? 0.25 10.414 14.734 1 89.75 214 HIS A C 1
ATOM 1595 O O . HIS A 1 214 ? 0.122 11.633 14.602 1 89.75 214 HIS A O 1
ATOM 1601 N N . GLY A 1 215 ? 0.451 9.617 13.781 1 93.69 215 GLY A N 1
ATOM 1602 C CA . GLY A 1 215 ? 0.495 10.141 12.422 1 93.69 215 GLY A CA 1
ATOM 1603 C C . GLY A 1 215 ? -0.841 10.68 11.945 1 93.69 215 GLY A C 1
ATOM 1604 O O . GLY A 1 215 ? -0.892 11.688 11.234 1 93.69 215 GLY A O 1
ATOM 1605 N N . LEU A 1 216 ? -1.898 9.984 12.352 1 95.62 216 LEU A N 1
ATOM 1606 C CA . LEU A 1 216 ? -3.227 10.43 11.953 1 95.62 216 LEU A CA 1
ATOM 1607 C C . LEU A 1 216 ? -3.525 11.82 12.516 1 95.62 216 LEU A C 1
ATOM 1609 O O . LEU A 1 216 ? -4.117 12.656 11.836 1 95.62 216 LEU A O 1
ATOM 1613 N N . ARG A 1 217 ? -3.111 12.047 13.719 1 92.06 217 ARG A N 1
ATOM 1614 C CA . ARG A 1 217 ? -3.311 13.352 14.328 1 92.06 217 ARG A CA 1
ATOM 1615 C C . ARG A 1 217 ? -2.625 14.445 13.516 1 92.06 217 ARG A C 1
ATOM 1617 O O . ARG A 1 217 ? -3.205 15.508 13.281 1 92.06 217 ARG A O 1
ATOM 1624 N N . ALA A 1 218 ? -1.456 14.172 13.086 1 91.31 218 ALA A N 1
ATOM 1625 C CA . ALA A 1 218 ? -0.726 15.133 12.266 1 91.31 218 ALA A CA 1
ATOM 1626 C C . ALA A 1 218 ? -1.465 15.414 10.961 1 91.31 218 ALA A C 1
ATOM 1628 O O . ALA A 1 218 ? -1.585 16.578 10.539 1 91.31 218 ALA A O 1
ATOM 1629 N N . VAL A 1 219 ? -1.987 14.383 10.359 1 94.56 219 VAL A N 1
ATOM 1630 C CA . VAL A 1 219 ? -2.717 14.523 9.102 1 94.56 219 VAL A CA 1
ATOM 1631 C C . VAL A 1 219 ? -3.97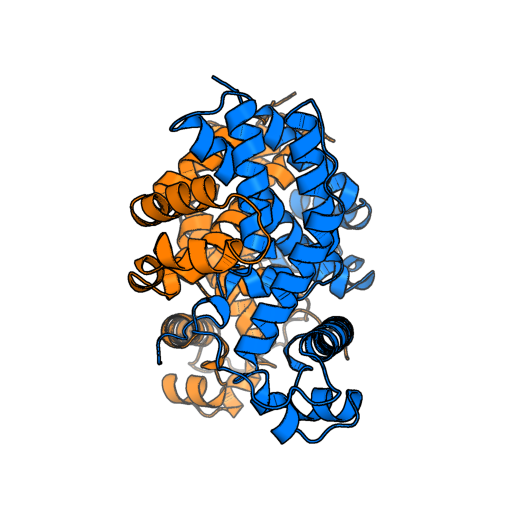7 15.359 9.328 1 94.56 219 VAL A C 1
ATOM 1633 O O . VAL A 1 219 ? -4.234 16.312 8.586 1 94.56 219 VAL A O 1
ATOM 1636 N N . LEU A 1 220 ? -4.723 15.039 10.352 1 94.5 220 LEU A N 1
ATOM 1637 C CA . LEU A 1 220 ? -5.98 15.727 10.609 1 94.5 220 LEU A CA 1
ATOM 1638 C C . LEU A 1 220 ? -5.734 17.172 10.992 1 94.5 220 LEU A C 1
ATOM 1640 O O . LEU A 1 220 ? -6.539 18.062 10.664 1 94.5 220 LEU A O 1
ATOM 1644 N N . ASN A 1 221 ? -4.602 17.453 11.672 1 92.12 221 ASN A N 1
ATOM 1645 C CA . ASN A 1 221 ? -4.25 18.812 12.047 1 92.12 221 ASN A CA 1
ATOM 1646 C C . ASN A 1 221 ? -3.982 19.688 10.812 1 92.12 221 ASN A C 1
ATOM 1648 O O . ASN A 1 221 ? -4.105 20.906 10.875 1 92.12 221 ASN A O 1
ATOM 1652 N N . GLY A 1 222 ? -3.604 19.016 9.766 1 93 222 GLY A N 1
ATOM 1653 C CA . GLY A 1 222 ? -3.299 19.75 8.547 1 93 222 GLY A CA 1
ATOM 1654 C C . GLY A 1 222 ? -4.523 20.031 7.699 1 93 222 GLY A C 1
ATOM 1655 O O . GLY A 1 222 ? -4.434 20.734 6.688 1 93 222 GLY A O 1
ATOM 1656 N N . LEU A 1 223 ? -5.648 19.5 8.227 1 90.62 223 LEU A N 1
ATOM 1657 C CA . LEU A 1 223 ? -6.891 19.688 7.48 1 90.62 223 LEU A CA 1
ATOM 1658 C C . LEU A 1 223 ? -7.645 20.906 8.008 1 90.62 223 LEU A C 1
ATOM 1660 O O . LEU A 1 223 ? -7.719 21.125 9.219 1 90.62 223 LEU A O 1
ATOM 1664 N N . ASP A 1 224 ? -7.828 21.906 7.207 1 79.56 224 ASP A N 1
ATOM 1665 C CA . ASP A 1 224 ? -8.594 23.094 7.574 1 79.56 224 ASP A CA 1
ATOM 1666 C C . ASP A 1 224 ? -9.867 23.203 6.734 1 79.56 224 ASP A C 1
ATOM 1668 O O . ASP A 1 224 ? -9.797 23.312 5.508 1 79.56 224 ASP A O 1
ATOM 1672 N N . PRO A 1 225 ? -10.938 23.016 7.535 1 70.5 225 PRO A N 1
ATOM 1673 C CA . PRO A 1 225 ? -12.141 23.312 6.762 1 70.5 225 PRO A CA 1
ATOM 1674 C C . PRO A 1 225 ? -12.195 24.766 6.273 1 70.5 225 PRO A C 1
ATOM 1676 O O . PRO A 1 225 ? -11.555 25.641 6.863 1 70.5 225 PRO A O 1
ATOM 1679 N N . ALA A 1 226 ? -12.203 25.031 5.078 1 59.38 226 ALA A N 1
ATOM 1680 C CA . ALA A 1 226 ? -12.359 26.438 4.727 1 59.38 226 ALA A CA 1
ATOM 1681 C C . ALA A 1 226 ? -13.281 27.156 5.703 1 59.38 226 ALA A C 1
ATOM 1683 O O . ALA A 1 226 ? -14.164 26.531 6.297 1 59.38 226 ALA A O 1
ATOM 1684 N N . MET B 1 1 ? 5.625 -22.062 7.758 1 32.94 1 MET B N 1
ATOM 1685 C CA . MET B 1 1 ? 6.402 -21.703 6.578 1 32.94 1 MET B CA 1
ATOM 1686 C C . MET B 1 1 ? 7.672 -20.938 6.969 1 32.94 1 MET B C 1
ATOM 1688 O O . MET B 1 1 ? 7.66 -20.156 7.914 1 32.94 1 MET B O 1
ATOM 1692 N N . PRO B 1 2 ? 8.766 -21.375 6.605 1 38.97 2 PRO B N 1
ATOM 1693 C CA . PRO B 1 2 ? 10.016 -20.797 7.117 1 38.97 2 PRO B CA 1
ATOM 1694 C C . PRO B 1 2 ? 10.031 -19.281 7.027 1 38.97 2 PRO B C 1
ATOM 1696 O O . PRO B 1 2 ? 9.375 -18.703 6.152 1 38.97 2 PRO B O 1
ATOM 1699 N N . GLU B 1 3 ? 10.227 -18.688 8.047 1 46.47 3 GLU B N 1
ATOM 1700 C CA . GLU B 1 3 ? 10.484 -17.266 8.258 1 46.47 3 GLU B CA 1
ATOM 1701 C C . GLU B 1 3 ? 11.359 -16.688 7.156 1 46.47 3 GLU B C 1
ATOM 1703 O O . GLU B 1 3 ? 12.492 -17.141 6.957 1 46.47 3 GLU B O 1
ATOM 1708 N N . ARG B 1 4 ? 10.773 -16.344 6.059 1 52.69 4 ARG B N 1
ATOM 1709 C CA . ARG B 1 4 ? 11.656 -15.891 4.992 1 52.69 4 ARG B CA 1
ATOM 1710 C C . ARG B 1 4 ? 12.57 -14.773 5.48 1 52.69 4 ARG B C 1
ATOM 1712 O O . ARG B 1 4 ? 12.102 -13.766 6.023 1 52.69 4 ARG B O 1
ATOM 1719 N N . ASN B 1 5 ? 13.844 -15.086 5.605 1 61.78 5 ASN B N 1
ATOM 1720 C CA . ASN B 1 5 ? 14.906 -14.133 5.91 1 61.78 5 ASN B CA 1
ATOM 1721 C C . ASN B 1 5 ? 15.172 -13.195 4.734 1 61.78 5 ASN B C 1
ATOM 1723 O O . ASN B 1 5 ? 15.406 -13.656 3.613 1 61.78 5 ASN B O 1
ATOM 1727 N N . SER B 1 6 ? 14.906 -12.016 4.797 1 63.38 6 SER B N 1
ATOM 1728 C CA . SER B 1 6 ? 15.141 -11.008 3.764 1 63.38 6 SER B CA 1
ATOM 1729 C C . SER B 1 6 ? 16.531 -11.141 3.16 1 63.38 6 SER B C 1
ATOM 1731 O O . SER B 1 6 ? 17.484 -11.469 3.861 1 63.38 6 SER B O 1
ATOM 1733 N N . VAL B 1 7 ? 16.609 -11.055 1.872 1 65.19 7 VAL B N 1
ATOM 1734 C CA . VAL B 1 7 ? 17.891 -11.07 1.162 1 65.19 7 VAL B CA 1
ATOM 1735 C C . VAL B 1 7 ? 18.844 -10.07 1.8 1 65.19 7 VAL B C 1
ATOM 1737 O O . VAL B 1 7 ? 20.062 -10.273 1.771 1 65.19 7 VAL B O 1
ATOM 1740 N N . TRP B 1 8 ? 18.281 -9.117 2.385 1 64.38 8 TRP B N 1
ATOM 1741 C CA . TRP B 1 8 ? 19.109 -8.023 2.896 1 64.38 8 TRP B CA 1
ATOM 1742 C C . TRP B 1 8 ? 19.703 -8.391 4.25 1 64.38 8 TRP B C 1
ATOM 1744 O O . TRP B 1 8 ? 20.641 -7.73 4.719 1 64.38 8 TRP B O 1
ATOM 1754 N N . LEU B 1 9 ? 19.234 -9.336 4.777 1 60.09 9 LEU B N 1
ATOM 1755 C CA . LEU B 1 9 ? 19.703 -9.703 6.105 1 60.09 9 LEU B CA 1
ATOM 1756 C C . LEU B 1 9 ? 20.594 -10.945 6.043 1 60.09 9 LEU B C 1
ATOM 1758 O O . LEU B 1 9 ? 21.078 -11.43 7.07 1 60.09 9 LEU B O 1
ATOM 1762 N N . ARG B 1 10 ? 20.781 -11.414 4.828 1 65.56 10 ARG B N 1
ATOM 1763 C CA . ARG B 1 10 ? 21.625 -12.594 4.645 1 65.56 10 ARG B CA 1
ATOM 1764 C C . ARG B 1 10 ? 23.078 -12.203 4.441 1 65.56 10 ARG B C 1
ATOM 1766 O O . ARG B 1 10 ? 23.375 -11.195 3.793 1 65.56 10 ARG B O 1
ATOM 1773 N N . PRO B 1 11 ? 23.859 -12.906 5.164 1 58.97 11 PRO B N 1
ATOM 1774 C CA . PRO B 1 11 ? 25.281 -12.641 4.934 1 58.97 11 PRO B CA 1
ATOM 1775 C C . PRO B 1 11 ? 25.688 -12.781 3.467 1 58.97 11 PRO B C 1
ATOM 1777 O O . PRO B 1 11 ? 25.125 -13.617 2.748 1 58.97 11 PRO B O 1
ATOM 1780 N N . ALA B 1 12 ? 26.438 -11.844 2.988 1 54.56 12 ALA B N 1
ATOM 1781 C CA . ALA B 1 12 ? 26.922 -11.883 1.611 1 54.56 12 ALA B CA 1
ATOM 1782 C C . ALA B 1 12 ? 27.688 -13.18 1.337 1 54.56 12 ALA B C 1
ATOM 1784 O O . ALA B 1 12 ? 28.5 -13.617 2.158 1 54.56 12 ALA B O 1
ATOM 1785 N N . LYS B 1 13 ? 27.219 -14.008 0.515 1 51.66 13 LYS B N 1
ATOM 1786 C CA . LYS B 1 13 ? 28.031 -15.148 0.136 1 51.66 13 LYS B CA 1
ATOM 1787 C C . LYS B 1 13 ? 29.234 -14.711 -0.714 1 51.66 13 LYS B C 1
ATOM 1789 O O . LYS B 1 13 ? 29.062 -13.938 -1.662 1 51.66 13 LYS B O 1
ATOM 1794 N N . PRO B 1 14 ? 30.453 -14.898 -0.248 1 47.44 14 PRO B N 1
ATOM 1795 C CA . PRO B 1 14 ? 31.609 -14.609 -1.088 1 47.44 14 PRO B CA 1
ATOM 1796 C C . PRO B 1 14 ? 31.484 -15.188 -2.494 1 47.44 14 PRO B C 1
ATOM 1798 O O . PRO B 1 14 ? 31.203 -16.375 -2.65 1 47.44 14 PRO B O 1
ATOM 1801 N N . THR B 1 15 ? 30.719 -14.562 -3.312 1 46.47 15 THR B N 1
ATOM 1802 C CA . THR B 1 15 ? 30.656 -15.156 -4.645 1 46.47 15 THR B CA 1
ATOM 1803 C C . THR B 1 15 ? 32.062 -15.25 -5.254 1 46.47 15 THR B C 1
ATOM 1805 O O . THR B 1 15 ? 32.875 -14.359 -5.051 1 46.47 15 THR B O 1
ATOM 1808 N N . ARG B 1 16 ? 32.594 -16.406 -5.617 1 45.47 16 ARG B N 1
ATOM 1809 C CA . ARG B 1 16 ? 33.844 -16.547 -6.352 1 45.47 16 ARG B CA 1
ATOM 1810 C C . ARG B 1 16 ? 33.969 -15.492 -7.445 1 45.47 16 ARG B C 1
ATOM 1812 O O . ARG B 1 16 ? 34.812 -14.609 -7.375 1 45.47 16 ARG B O 1
ATOM 1819 N N . ASN B 1 17 ? 34.562 -16 -8.812 1 39.88 17 ASN B N 1
ATOM 1820 C CA . ASN B 1 17 ? 34.875 -15.273 -10.031 1 39.88 17 ASN B CA 1
ATOM 1821 C C . ASN B 1 17 ? 33.656 -14.57 -10.609 1 39.88 17 ASN B C 1
ATOM 1823 O O . ASN B 1 17 ? 32.781 -15.211 -11.195 1 39.88 17 ASN B O 1
ATOM 1827 N N . PRO B 1 18 ? 33.281 -13.469 -10.102 1 45.25 18 PRO B N 1
ATOM 1828 C CA . PRO B 1 18 ? 32.031 -12.844 -10.57 1 45.25 18 PRO B CA 1
ATOM 1829 C C . PRO B 1 18 ? 31.906 -12.828 -12.094 1 45.25 18 PRO B C 1
ATOM 1831 O O . PRO B 1 18 ? 32.719 -12.203 -12.766 1 45.25 18 PRO B O 1
ATOM 1834 N N . PRO B 1 19 ? 31.594 -13.875 -12.703 1 47.75 19 PRO B N 1
ATOM 1835 C CA . PRO B 1 19 ? 31.469 -13.727 -14.156 1 47.75 19 PRO B CA 1
ATOM 1836 C C . PRO B 1 19 ? 30.734 -12.445 -14.555 1 47.75 19 PRO B C 1
ATOM 1838 O O . PRO B 1 19 ? 30.125 -11.781 -13.703 1 47.75 19 PRO B O 1
ATOM 1841 N N . ALA B 1 20 ? 30.562 -12.156 -15.961 1 46.81 20 ALA B N 1
ATOM 1842 C CA . ALA B 1 20 ? 30.078 -11.023 -16.75 1 46.81 20 ALA B CA 1
ATOM 1843 C C . ALA B 1 20 ? 28.719 -10.555 -16.266 1 46.81 20 ALA B C 1
ATOM 1845 O O . ALA B 1 20 ? 28.406 -9.359 -16.297 1 46.81 20 ALA B O 1
ATOM 1846 N N . LEU B 1 21 ? 27.719 -11.445 -15.969 1 59.03 21 LEU B N 1
ATOM 1847 C CA . LEU B 1 21 ? 26.422 -10.969 -15.523 1 59.03 21 LEU B CA 1
ATOM 1848 C C . LEU B 1 21 ? 26.5 -10.414 -14.102 1 59.03 21 LEU B C 1
ATOM 1850 O O . LEU B 1 21 ? 27.109 -11.039 -13.227 1 59.03 21 LEU B O 1
ATOM 1854 N N . ASP B 1 22 ? 26.234 -9.055 -13.922 1 82.44 22 ASP B N 1
ATOM 1855 C CA . ASP B 1 22 ? 26.281 -8.383 -12.625 1 82.44 22 ASP B CA 1
ATOM 1856 C C . ASP B 1 22 ? 24.891 -8.273 -12.008 1 82.44 22 ASP B C 1
ATOM 1858 O O . ASP B 1 22 ? 23.891 -8.344 -12.719 1 82.44 22 ASP B O 1
ATOM 1862 N N . LEU B 1 23 ? 24.828 -8.633 -10.781 1 88.12 23 LEU B N 1
ATOM 1863 C CA . LEU B 1 23 ? 23.609 -8.508 -10.008 1 88.12 23 LEU B CA 1
ATOM 1864 C C . LEU B 1 23 ? 22.797 -7.289 -10.445 1 88.12 23 LEU B C 1
ATOM 1866 O O . LEU B 1 23 ? 21.578 -7.344 -10.516 1 88.12 23 LEU B O 1
ATOM 1870 N N . ASP B 1 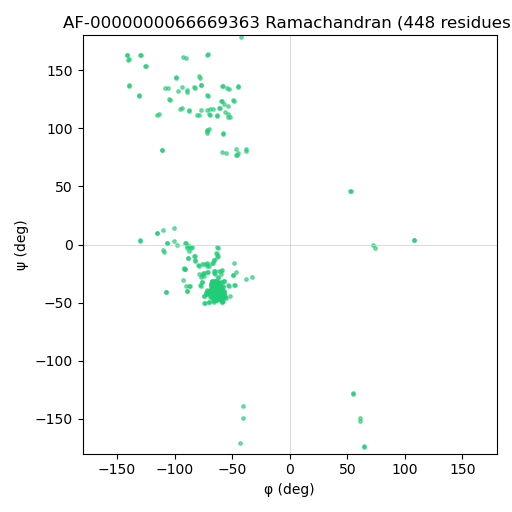24 ? 23.547 -6.379 -10.93 1 90.94 24 ASP B N 1
ATOM 1871 C CA . ASP B 1 24 ? 22.891 -5.152 -11.367 1 90.94 24 ASP B CA 1
ATOM 1872 C C . ASP B 1 24 ? 22.109 -5.383 -12.664 1 90.94 24 ASP B C 1
ATOM 1874 O O . ASP B 1 24 ? 20.984 -4.91 -12.805 1 90.94 24 ASP B O 1
ATOM 1878 N N . GLN B 1 25 ? 22.688 -6.102 -13.523 1 93.06 25 GLN B N 1
ATOM 1879 C CA . GLN B 1 25 ? 22.016 -6.402 -14.789 1 93.06 25 GLN B CA 1
ATOM 1880 C C . GLN B 1 25 ? 20.781 -7.277 -14.57 1 93.06 25 GLN B C 1
ATOM 1882 O O . GLN B 1 25 ? 19.766 -7.094 -15.234 1 93.06 25 GLN B O 1
ATOM 1887 N N . ILE B 1 26 ? 20.969 -8.188 -13.672 1 94.38 26 ILE B N 1
ATOM 1888 C CA . ILE B 1 26 ? 19.859 -9.078 -13.344 1 94.38 26 ILE B CA 1
ATOM 1889 C C . ILE B 1 26 ? 18.688 -8.266 -12.789 1 94.38 26 ILE B C 1
ATOM 1891 O O . ILE B 1 26 ? 17.547 -8.438 -13.227 1 94.38 26 ILE B O 1
ATOM 1895 N N . VAL B 1 27 ? 19.016 -7.363 -11.953 1 95.5 27 VAL B N 1
ATOM 1896 C CA . VAL B 1 27 ? 17.984 -6.574 -11.289 1 95.5 27 VAL B CA 1
ATOM 1897 C C . VAL B 1 27 ? 17.328 -5.617 -12.281 1 95.5 27 VAL B C 1
ATOM 1899 O O . VAL B 1 27 ? 16.109 -5.492 -12.32 1 95.5 27 VAL B O 1
ATOM 1902 N N . VAL B 1 28 ? 18.094 -5.016 -13.133 1 96.19 28 VAL B N 1
ATOM 1903 C CA . VAL B 1 28 ? 17.578 -4.082 -14.125 1 96.19 28 VAL B CA 1
ATOM 1904 C C . VAL B 1 28 ? 16.641 -4.816 -15.086 1 96.19 28 VAL B C 1
ATOM 1906 O O . VAL B 1 28 ? 15.562 -4.316 -15.422 1 96.19 28 VAL B O 1
ATOM 1909 N N . THR B 1 29 ? 17.047 -5.977 -15.484 1 96.88 29 THR B N 1
ATOM 1910 C CA . THR B 1 29 ? 16.219 -6.777 -16.391 1 96.88 29 THR B CA 1
ATOM 1911 C C . THR B 1 29 ? 14.945 -7.238 -15.695 1 96.88 29 THR B C 1
ATOM 1913 O O . THR B 1 29 ? 13.875 -7.254 -16.312 1 96.88 29 THR B O 1
ATOM 1916 N N . ALA B 1 30 ? 15.078 -7.617 -14.469 1 97.31 30 ALA B N 1
ATOM 1917 C CA . ALA B 1 30 ? 13.898 -8.016 -13.695 1 97.31 30 ALA B CA 1
ATOM 1918 C C . ALA B 1 30 ? 12.898 -6.875 -13.594 1 97.31 30 ALA B C 1
ATOM 1920 O O . ALA B 1 30 ? 11.695 -7.078 -13.758 1 97.31 30 ALA B O 1
ATOM 1921 N N . VAL B 1 31 ? 13.391 -5.688 -13.305 1 97.69 31 VAL B N 1
ATOM 1922 C CA . VAL B 1 31 ? 12.531 -4.512 -13.188 1 97.69 31 VAL B CA 1
ATOM 1923 C C . VAL B 1 31 ? 11.789 -4.281 -14.5 1 97.69 31 VAL B C 1
ATOM 1925 O O . VAL B 1 31 ? 10.586 -4.027 -14.508 1 97.69 31 VAL B O 1
ATOM 1928 N N . ALA B 1 32 ? 12.477 -4.41 -15.609 1 97 32 ALA B N 1
ATOM 1929 C CA . ALA B 1 32 ? 11.852 -4.234 -16.922 1 97 32 ALA B CA 1
ATOM 1930 C C . ALA B 1 32 ? 10.75 -5.266 -17.141 1 97 32 ALA B C 1
ATOM 1932 O O . ALA B 1 32 ? 9.688 -4.938 -17.672 1 97 32 ALA B O 1
ATOM 1933 N N . LEU B 1 33 ? 11.008 -6.488 -16.781 1 96.62 33 LEU B N 1
ATOM 1934 C CA . LEU B 1 33 ? 10.016 -7.547 -16.906 1 96.62 33 LEU B CA 1
ATOM 1935 C C . LEU B 1 33 ? 8.812 -7.281 -16.016 1 96.62 33 LEU B C 1
ATOM 1937 O O . LEU B 1 33 ? 7.664 -7.477 -16.422 1 96.62 33 LEU B O 1
ATOM 1941 N N . LEU B 1 34 ? 9.086 -6.883 -14.828 1 96.5 34 LEU B N 1
ATOM 1942 C CA . LEU B 1 34 ? 8.023 -6.547 -13.891 1 96.5 34 LEU B CA 1
ATOM 1943 C C . LEU B 1 34 ? 7.164 -5.41 -14.43 1 96.5 34 LEU B C 1
ATOM 1945 O O . LEU B 1 34 ? 5.934 -5.449 -14.32 1 96.5 34 LEU B O 1
ATOM 1949 N N . ASP B 1 35 ? 7.816 -4.422 -14.992 1 94.81 35 ASP B N 1
ATOM 1950 C CA . ASP B 1 35 ? 7.09 -3.297 -15.578 1 94.81 35 ASP B CA 1
ATOM 1951 C C . ASP B 1 35 ? 6.172 -3.76 -16.703 1 94.81 35 ASP B C 1
ATOM 1953 O O . ASP B 1 35 ? 5.047 -3.273 -16.828 1 94.81 35 ASP B O 1
ATOM 1957 N N . ALA B 1 36 ? 6.602 -4.73 -17.453 1 92.5 36 ALA B N 1
ATOM 1958 C CA . ALA B 1 36 ? 5.898 -5.164 -18.656 1 92.5 36 ALA B CA 1
ATOM 1959 C C . ALA B 1 36 ? 4.84 -6.211 -18.328 1 92.5 36 ALA B C 1
ATOM 1961 O O . ALA B 1 36 ? 3.76 -6.219 -18.922 1 92.5 36 ALA B O 1
ATOM 1962 N N . GLU B 1 37 ? 5.18 -7.09 -17.312 1 91.88 37 GLU B N 1
ATOM 1963 C CA . GLU B 1 37 ? 4.352 -8.281 -17.156 1 91.88 37 GLU B CA 1
ATOM 1964 C C . GLU B 1 37 ? 3.9 -8.461 -15.711 1 91.88 37 GLU B C 1
ATOM 1966 O O . GLU B 1 37 ? 3.246 -9.453 -15.375 1 91.88 37 GLU B O 1
ATOM 1971 N N . SER B 1 38 ? 4.227 -7.547 -14.891 1 91 38 SER B N 1
ATOM 1972 C CA . SER B 1 38 ? 3.857 -7.609 -13.484 1 91 38 SER B CA 1
ATOM 1973 C C . SER B 1 38 ? 4.523 -8.797 -12.789 1 91 38 SER B C 1
ATOM 1975 O O . SER B 1 38 ? 5.359 -9.477 -13.383 1 91 38 SER B O 1
ATOM 1977 N N . VAL B 1 39 ? 4.23 -9.094 -11.57 1 91.38 39 VAL B N 1
ATOM 1978 C CA . VAL B 1 39 ? 4.902 -10.078 -10.734 1 91.38 39 VAL B CA 1
ATOM 1979 C C . VAL B 1 39 ? 4.605 -11.484 -11.258 1 91.38 39 VAL B C 1
ATOM 1981 O O . VAL B 1 39 ? 5.488 -12.344 -11.273 1 91.38 39 VAL B O 1
ATOM 1984 N N . SER B 1 40 ? 3.393 -11.703 -11.664 1 86.69 40 SER B N 1
ATOM 1985 C CA . SER B 1 40 ? 3 -13.023 -12.141 1 86.69 40 SER B CA 1
ATOM 1986 C C . SER B 1 40 ? 3.748 -13.391 -13.422 1 86.69 40 SER B C 1
ATOM 1988 O O . SER B 1 40 ? 3.912 -14.57 -13.727 1 86.69 40 SER B O 1
ATOM 1990 N N . GLY B 1 41 ? 4.215 -12.383 -14.133 1 90.94 41 GLY B N 1
ATOM 1991 C CA . GLY B 1 41 ? 4.902 -12.617 -15.391 1 90.94 41 GLY B CA 1
ATOM 1992 C C . GLY B 1 41 ? 6.398 -12.836 -15.227 1 90.94 41 GLY B C 1
ATOM 1993 O O . GLY B 1 41 ? 7.078 -13.25 -16.156 1 90.94 41 GLY B O 1
ATOM 1994 N N . LEU B 1 42 ? 6.852 -12.555 -14.055 1 94.06 42 LEU B N 1
ATOM 1995 C CA . LEU B 1 42 ? 8.273 -12.742 -13.797 1 94.06 42 LEU B CA 1
ATOM 1996 C C . LEU B 1 42 ? 8.562 -14.164 -13.344 1 94.06 42 LEU B C 1
ATOM 1998 O O . LEU B 1 42 ? 8.078 -14.602 -12.297 1 94.06 42 LEU B O 1
ATOM 2002 N N . THR B 1 43 ? 9.312 -14.898 -14.141 1 94.56 43 THR B N 1
ATOM 2003 C CA . THR B 1 43 ? 9.859 -16.203 -13.758 1 94.56 43 THR B CA 1
ATOM 2004 C C . THR B 1 43 ? 11.375 -16.219 -13.945 1 94.56 43 THR B C 1
ATOM 2006 O O . THR B 1 43 ? 11.914 -15.492 -14.781 1 94.56 43 THR B O 1
ATOM 2009 N N . MET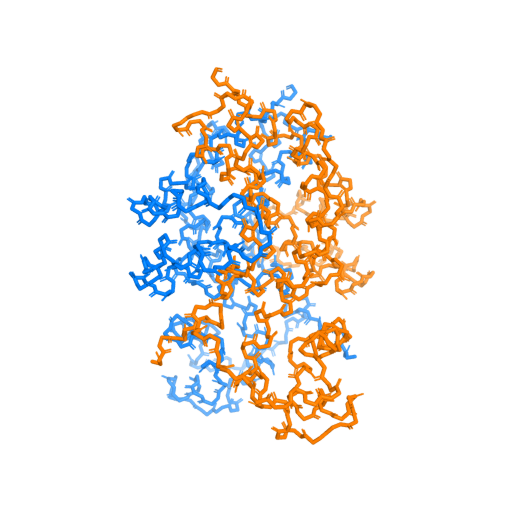 B 1 44 ? 11.953 -17.047 -13.164 1 94.25 44 MET B N 1
ATOM 2010 C CA . MET B 1 44 ? 13.406 -17.156 -13.266 1 94.25 44 MET B CA 1
ATOM 2011 C C . MET B 1 44 ? 13.82 -17.641 -14.648 1 94.25 44 MET B C 1
ATOM 2013 O O . MET B 1 44 ? 14.844 -17.203 -15.188 1 94.25 44 MET B O 1
ATOM 2017 N N . ARG B 1 45 ? 13.047 -18.484 -15.25 1 95.06 45 ARG B N 1
ATOM 2018 C CA . ARG B 1 45 ? 13.312 -19 -16.594 1 95.06 45 ARG B CA 1
ATOM 2019 C C . ARG B 1 45 ? 13.234 -17.891 -17.625 1 95.06 45 ARG B C 1
ATOM 2021 O O . ARG B 1 45 ? 14.117 -17.75 -18.469 1 95.06 45 ARG B O 1
ATOM 2028 N N . LYS B 1 46 ? 12.211 -17.078 -17.578 1 95.75 46 LYS B N 1
ATOM 2029 C CA . LYS B 1 46 ? 12.031 -15.961 -18.5 1 95.75 46 LYS B CA 1
ATOM 2030 C C . LYS B 1 46 ? 13.148 -14.938 -18.344 1 95.75 46 LYS B C 1
ATOM 2032 O O . LYS B 1 46 ? 13.648 -14.398 -19.328 1 95.75 46 LYS B O 1
ATOM 2037 N N . LEU B 1 47 ? 13.453 -14.656 -17.109 1 96.69 47 LEU B N 1
ATOM 2038 C CA . LEU B 1 47 ? 14.531 -13.719 -16.828 1 96.69 47 LEU B CA 1
ATOM 2039 C C . LEU B 1 47 ? 15.852 -14.211 -17.406 1 96.69 47 LEU B C 1
ATOM 2041 O O . LEU B 1 47 ? 16.578 -13.445 -18.047 1 96.69 47 LEU B O 1
ATOM 2045 N N . ALA B 1 48 ? 16.141 -15.43 -17.203 1 95.56 48 ALA B N 1
ATOM 2046 C CA . ALA B 1 48 ? 17.359 -16.031 -17.75 1 95.56 48 ALA B CA 1
ATOM 2047 C C . ALA B 1 48 ? 17.391 -15.914 -19.266 1 95.56 48 ALA B C 1
ATOM 2049 O O . ALA B 1 48 ? 18.422 -15.555 -19.844 1 95.56 48 ALA B O 1
ATOM 2050 N N . ALA B 1 49 ? 16.312 -16.203 -19.844 1 95.69 49 ALA B N 1
ATOM 2051 C CA . ALA B 1 49 ? 16.219 -16.125 -21.297 1 95.69 49 ALA B CA 1
ATOM 2052 C C . ALA B 1 49 ? 16.5 -14.719 -21.797 1 95.69 49 ALA B C 1
ATOM 2054 O O . ALA B 1 49 ? 17.219 -14.523 -22.766 1 95.69 49 ALA B O 1
ATOM 2055 N N . ARG B 1 50 ? 15.945 -13.758 -21.125 1 94.94 50 ARG B N 1
ATOM 2056 C CA . ARG B 1 50 ? 16.141 -12.359 -21.5 1 94.94 50 ARG B CA 1
ATOM 2057 C C . ARG B 1 50 ? 17.609 -11.953 -21.359 1 94.94 50 ARG B C 1
ATOM 2059 O O . ARG B 1 50 ? 18.094 -11.102 -22.109 1 94.94 50 ARG B O 1
ATOM 2066 N N . LEU B 1 51 ? 18.266 -12.555 -20.438 1 94.94 51 LEU B N 1
ATOM 2067 C CA . LEU B 1 51 ? 19.656 -12.25 -20.156 1 94.94 51 LEU B CA 1
ATOM 2068 C C . LEU B 1 51 ? 20.594 -13.148 -20.969 1 94.94 51 LEU B C 1
ATOM 2070 O O . LEU B 1 51 ? 21.812 -13.062 -20.844 1 94.94 51 LEU B O 1
ATOM 2074 N N . ASP B 1 52 ? 19.984 -13.992 -21.781 1 94.31 52 ASP B N 1
ATOM 2075 C CA . ASP B 1 52 ? 20.75 -14.969 -22.562 1 94.31 52 ASP B CA 1
ATOM 2076 C C . ASP B 1 52 ? 21.672 -15.781 -21.656 1 94.31 52 ASP B C 1
ATOM 2078 O O . ASP B 1 52 ? 22.875 -15.883 -21.922 1 94.31 52 ASP B O 1
ATOM 2082 N N . ALA B 1 53 ? 21.094 -16.219 -20.578 1 92.62 53 ALA B N 1
ATOM 2083 C CA . ALA B 1 53 ? 21.797 -17.031 -19.609 1 92.62 53 ALA B CA 1
ATOM 2084 C C . ALA B 1 53 ? 21 -18.281 -19.25 1 92.62 53 ALA B C 1
ATOM 2086 O O . ALA B 1 53 ? 19.797 -18.359 -19.547 1 92.62 53 ALA B O 1
ATOM 2087 N N . ALA B 1 54 ? 21.688 -19.266 -18.641 1 90.25 54 ALA B N 1
ATOM 2088 C CA . ALA B 1 54 ? 20.984 -20.422 -18.109 1 90.25 54 ALA B CA 1
ATOM 2089 C C . ALA B 1 54 ? 20.328 -20.094 -16.766 1 90.25 54 ALA B C 1
ATOM 2091 O O . ALA B 1 54 ? 20.891 -19.359 -15.953 1 90.25 54 ALA B O 1
ATOM 2092 N N . PRO B 1 55 ? 19.156 -20.656 -16.469 1 89.69 55 PRO B N 1
ATOM 2093 C CA . PRO B 1 55 ? 18.484 -20.391 -15.195 1 89.69 55 PRO B CA 1
ATOM 2094 C C . PRO B 1 55 ? 19.375 -20.656 -13.984 1 89.69 55 PRO B C 1
ATOM 2096 O O . PRO B 1 55 ? 19.328 -19.906 -13.008 1 89.69 55 PRO B O 1
ATOM 2099 N N . MET B 1 56 ? 20.188 -21.625 -14.086 1 89.44 56 MET B N 1
ATOM 2100 C CA . MET B 1 56 ? 21.047 -22 -12.969 1 89.44 56 MET B CA 1
ATOM 2101 C C . MET B 1 56 ? 22.047 -20.891 -12.648 1 89.44 56 MET B C 1
ATOM 2103 O O . MET B 1 56 ? 22.438 -20.734 -11.5 1 89.44 56 MET B O 1
ATOM 2107 N N . THR B 1 57 ? 22.438 -20.188 -13.633 1 87.69 57 THR B N 1
ATOM 2108 C CA . THR B 1 57 ? 23.344 -19.062 -13.461 1 87.69 57 THR B CA 1
ATOM 2109 C C . THR B 1 57 ? 22.734 -18.016 -12.539 1 87.69 57 THR B C 1
ATOM 2111 O O . THR B 1 57 ? 23.422 -17.438 -11.695 1 87.69 57 THR B O 1
ATOM 2114 N N . LEU B 1 58 ? 21.422 -17.75 -12.641 1 90.25 58 LEU B N 1
ATOM 2115 C CA . LEU B 1 58 ? 20.734 -16.75 -11.844 1 90.25 58 LEU B CA 1
ATOM 2116 C C . LEU B 1 58 ? 20.703 -17.141 -10.367 1 90.25 58 LEU B C 1
ATOM 2118 O O . LEU B 1 58 ? 20.828 -16.281 -9.492 1 90.25 58 LEU B O 1
ATOM 2122 N N . TYR B 1 59 ? 20.625 -18.375 -10.141 1 89.06 59 TYR B N 1
ATOM 2123 C CA . TYR B 1 59 ? 20.5 -18.891 -8.773 1 89.06 59 TYR B CA 1
ATOM 2124 C C . TYR B 1 59 ? 21.812 -18.734 -8.016 1 89.06 59 TYR B C 1
ATOM 2126 O O . TYR B 1 59 ? 21.844 -18.828 -6.789 1 89.06 59 TYR B O 1
ATOM 2134 N N . GLY B 1 60 ? 22.922 -18.516 -8.672 1 85.62 60 GLY B N 1
ATOM 2135 C CA . GLY B 1 60 ? 24.172 -18.141 -8.047 1 85.62 60 GLY B CA 1
ATOM 2136 C C . GLY B 1 60 ? 24.172 -16.734 -7.492 1 85.62 60 GLY B C 1
ATOM 2137 O O . GLY B 1 60 ? 24.969 -16.406 -6.609 1 85.62 60 GLY B O 1
ATOM 2138 N N . TYR B 1 61 ? 23.234 -15.961 -7.984 1 86.19 61 TYR B N 1
ATOM 2139 C CA . TYR B 1 61 ? 23.172 -14.555 -7.586 1 86.19 61 TYR B CA 1
ATOM 2140 C C . TYR B 1 61 ? 21.984 -14.305 -6.66 1 86.19 61 TYR B C 1
ATOM 2142 O O . TYR B 1 61 ? 22.094 -13.523 -5.711 1 86.19 61 TYR B O 1
ATOM 2150 N N . VAL B 1 62 ? 20.891 -14.922 -6.988 1 88.88 62 VAL B N 1
ATOM 2151 C CA . VAL B 1 62 ? 19.656 -14.766 -6.227 1 88.88 62 VAL B CA 1
ATOM 2152 C C . VAL B 1 62 ? 19.062 -16.141 -5.906 1 88.88 62 VAL B C 1
ATOM 2154 O O . VAL B 1 62 ? 18.797 -16.922 -6.812 1 88.88 62 VAL B O 1
ATOM 2157 N N . ALA B 1 63 ? 18.797 -16.344 -4.676 1 86.19 63 ALA B N 1
ATOM 2158 C CA . ALA B 1 63 ? 18.406 -17.672 -4.238 1 86.19 63 ALA B CA 1
ATOM 2159 C C . ALA B 1 63 ? 16.953 -17.969 -4.609 1 86.19 63 ALA B C 1
ATOM 2161 O O . ALA B 1 63 ? 16.594 -19.109 -4.914 1 86.19 63 ALA B O 1
ATOM 2162 N N . THR B 1 64 ? 16.125 -16.922 -4.535 1 88 64 THR B N 1
ATOM 2163 C CA . THR B 1 64 ? 14.703 -17.141 -4.777 1 88 64 THR B CA 1
ATOM 2164 C C . THR B 1 64 ? 14.102 -15.984 -5.57 1 88 64 THR B C 1
ATOM 2166 O O . THR B 1 64 ? 14.711 -14.914 -5.664 1 88 64 THR B O 1
ATOM 2169 N N . LYS B 1 65 ? 12.977 -16.203 -6.121 1 91 65 LYS B N 1
ATOM 2170 C CA . LYS B 1 65 ? 12.242 -15.125 -6.773 1 91 65 LYS B CA 1
ATOM 2171 C C . LYS B 1 65 ? 11.938 -13.992 -5.793 1 91 65 LYS B C 1
ATOM 2173 O O . LYS B 1 65 ? 11.984 -12.812 -6.156 1 91 65 LYS B O 1
ATOM 2178 N N . GLU B 1 66 ? 11.617 -14.359 -4.617 1 88.5 66 GLU B N 1
ATOM 2179 C CA . GLU B 1 66 ? 11.336 -13.367 -3.58 1 88.5 66 GLU B CA 1
ATOM 2180 C C . GLU B 1 66 ? 12.547 -12.477 -3.322 1 88.5 66 GLU B C 1
ATOM 2182 O O . GLU B 1 66 ? 12.398 -11.266 -3.131 1 88.5 66 GLU B O 1
ATOM 2187 N N . ASP B 1 67 ? 13.672 -13.102 -3.32 1 88.69 67 ASP B N 1
ATOM 2188 C CA . ASP B 1 67 ? 14.898 -12.32 -3.186 1 88.69 67 ASP B CA 1
ATOM 2189 C C . ASP B 1 67 ? 15.031 -11.305 -4.32 1 88.69 67 ASP B C 1
ATOM 2191 O O . ASP B 1 67 ? 15.383 -10.148 -4.082 1 88.69 67 ASP B O 1
ATOM 2195 N N . LEU B 1 68 ? 14.766 -11.766 -5.453 1 92.56 68 LEU B N 1
ATOM 2196 C CA . LEU B 1 68 ? 14.844 -10.906 -6.629 1 92.56 68 LEU B CA 1
ATOM 2197 C C . LEU B 1 68 ? 13.852 -9.758 -6.535 1 92.56 68 LEU B C 1
ATOM 2199 O O . LEU B 1 68 ? 14.172 -8.617 -6.871 1 92.56 68 LEU B O 1
ATOM 2203 N N . LEU B 1 69 ? 12.703 -10.023 -6.062 1 94.44 69 LEU B N 1
ATOM 2204 C CA . LEU B 1 69 ? 11.68 -9 -5.91 1 94.44 69 LEU B CA 1
ATOM 2205 C C . LEU B 1 69 ? 12.109 -7.945 -4.895 1 94.44 69 LEU B C 1
ATOM 2207 O O . LEU B 1 69 ? 11.867 -6.75 -5.09 1 94.44 69 LEU B O 1
ATOM 2211 N N . GLU B 1 70 ? 12.711 -8.375 -3.83 1 91.31 70 GLU B N 1
ATOM 2212 C CA . GLU B 1 70 ? 13.211 -7.422 -2.844 1 91.31 70 GLU B CA 1
ATOM 2213 C C . GLU B 1 70 ? 14.289 -6.52 -3.443 1 91.31 70 GLU B C 1
ATOM 2215 O O . GLU B 1 70 ? 14.312 -5.316 -3.186 1 91.31 70 GLU B O 1
ATOM 2220 N N . LEU B 1 71 ? 15.125 -7.133 -4.207 1 91.94 71 LEU B N 1
ATOM 2221 C CA . LEU B 1 71 ? 16.172 -6.359 -4.883 1 91.94 71 LEU B CA 1
ATOM 2222 C C . LEU B 1 71 ? 15.555 -5.355 -5.855 1 91.94 71 LEU B C 1
ATOM 2224 O O . LEU B 1 71 ? 15.992 -4.207 -5.93 1 91.94 71 LEU B O 1
ATOM 2228 N N . ALA B 1 72 ? 14.617 -5.777 -6.574 1 96.25 72 ALA B N 1
ATOM 2229 C CA . ALA B 1 72 ? 13.945 -4.914 -7.543 1 96.25 72 ALA B CA 1
ATOM 2230 C C . ALA B 1 72 ? 13.273 -3.734 -6.848 1 96.25 72 ALA B C 1
ATOM 2232 O O . ALA B 1 72 ? 13.352 -2.6 -7.32 1 96.25 72 ALA B O 1
ATOM 2233 N N . VAL B 1 73 ? 12.609 -3.99 -5.762 1 95.69 73 VAL B N 1
ATOM 2234 C CA . VAL B 1 73 ? 11.953 -2.928 -5.008 1 95.69 73 VAL B CA 1
ATOM 2235 C C . VAL B 1 73 ? 12.992 -1.902 -4.555 1 95.69 73 VAL B C 1
ATOM 2237 O O . VAL B 1 73 ? 12.766 -0.694 -4.648 1 95.69 73 VAL B O 1
ATOM 2240 N N . ASP B 1 74 ? 14.07 -2.371 -4.062 1 91.88 74 ASP B N 1
ATOM 2241 C CA . ASP B 1 74 ? 15.102 -1.449 -3.594 1 91.88 74 ASP B CA 1
ATOM 2242 C C . ASP B 1 74 ? 15.656 -0.615 -4.746 1 91.88 74 ASP B C 1
ATOM 2244 O O . ASP B 1 74 ? 16.031 0.546 -4.555 1 91.88 74 ASP B O 1
ATOM 2248 N N . ALA B 1 75 ? 15.719 -1.232 -5.922 1 94.5 75 ALA B N 1
ATOM 2249 C CA . ALA B 1 75 ? 16.141 -0.475 -7.098 1 94.5 75 ALA B CA 1
ATOM 2250 C C . ALA B 1 75 ? 15.195 0.693 -7.367 1 94.5 75 ALA B C 1
ATOM 2252 O O . ALA B 1 75 ? 15.633 1.76 -7.809 1 94.5 75 ALA B O 1
ATOM 2253 N N . VAL B 1 76 ? 13.961 0.539 -7.125 1 96.44 76 VAL B N 1
ATOM 2254 C CA . VAL B 1 76 ? 12.984 1.607 -7.301 1 96.44 76 VAL B CA 1
ATOM 2255 C C . VAL B 1 76 ? 13.234 2.709 -6.27 1 96.44 76 VAL B C 1
ATOM 2257 O O . VAL B 1 76 ? 13.18 3.896 -6.598 1 96.44 76 VAL B O 1
ATOM 2260 N N . PHE B 1 77 ? 13.523 2.324 -5.035 1 93.19 77 PHE B N 1
ATOM 2261 C CA . PHE B 1 77 ? 13.859 3.307 -4.012 1 93.19 77 PHE B CA 1
ATOM 2262 C C . PHE B 1 77 ? 15.141 4.047 -4.375 1 93.19 77 PHE B C 1
ATOM 2264 O O . PHE B 1 77 ? 15.273 5.242 -4.098 1 93.19 77 PHE B O 1
ATOM 2271 N N . ALA B 1 78 ? 16.062 3.34 -4.965 1 91.62 78 ALA B N 1
ATOM 2272 C CA . ALA B 1 78 ? 17.312 3.963 -5.387 1 91.62 78 ALA B CA 1
ATOM 2273 C C . ALA B 1 78 ? 17.062 5.043 -6.438 1 91.62 78 ALA B C 1
ATOM 2275 O O . ALA B 1 78 ? 17.703 6.102 -6.41 1 91.62 78 ALA B O 1
ATOM 2276 N N . GLU B 1 79 ? 16.172 4.766 -7.293 1 92.56 79 GLU B N 1
ATOM 2277 C CA . GLU B 1 79 ? 15.781 5.754 -8.289 1 92.56 79 GLU B CA 1
ATOM 2278 C C . GLU B 1 79 ? 15.25 7.023 -7.633 1 92.56 79 GLU B C 1
ATOM 2280 O O . GLU B 1 79 ? 15.578 8.133 -8.062 1 92.56 79 GLU B O 1
ATOM 2285 N N . ALA B 1 80 ? 14.469 6.871 -6.625 1 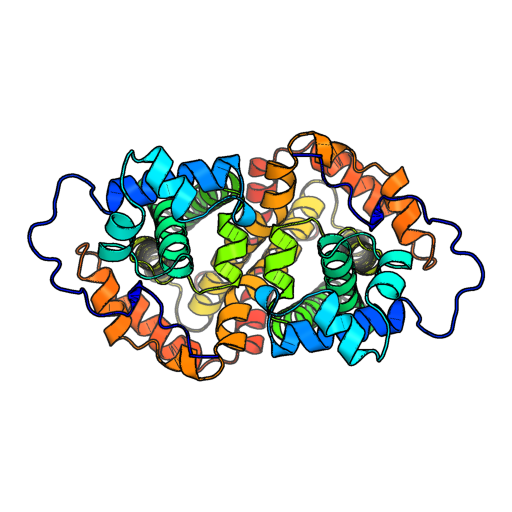90.69 80 ALA B N 1
ATOM 2286 C CA . ALA B 1 80 ? 13.859 7.992 -5.918 1 90.69 80 ALA B CA 1
ATOM 2287 C C . ALA B 1 80 ? 14.914 8.805 -5.164 1 90.69 80 ALA B C 1
ATOM 2289 O O . ALA B 1 80 ? 14.82 10.031 -5.094 1 90.69 80 ALA B O 1
ATOM 2290 N N . LEU B 1 81 ? 15.828 8.156 -4.562 1 85.88 81 LEU B N 1
ATOM 2291 C CA . LEU B 1 81 ? 16.891 8.789 -3.781 1 85.88 81 LEU B CA 1
ATOM 2292 C C . LEU B 1 81 ? 17.797 9.633 -4.668 1 85.88 81 LEU B C 1
ATOM 2294 O O . LEU B 1 81 ? 18.219 10.719 -4.27 1 85.88 81 LEU B O 1
ATOM 2298 N N . ALA B 1 82 ? 18.062 9.156 -5.793 1 75.19 82 ALA B N 1
ATOM 2299 C CA . ALA B 1 82 ? 18.969 9.82 -6.719 1 75.19 82 ALA B CA 1
ATOM 2300 C C . ALA B 1 82 ? 18.422 11.18 -7.152 1 75.19 82 ALA B C 1
ATOM 2302 O O . ALA B 1 82 ? 19.172 12.047 -7.598 1 75.19 82 ALA B O 1
ATOM 2303 N N . ALA B 1 83 ? 17.25 11.516 -6.824 1 71 83 ALA B N 1
ATOM 2304 C CA . ALA B 1 83 ? 16.578 12.727 -7.285 1 71 83 ALA B CA 1
ATOM 2305 C C . ALA B 1 83 ? 16.438 13.734 -6.148 1 71 83 ALA B C 1
ATOM 2307 O O . ALA B 1 83 ? 16.047 14.883 -6.375 1 71 83 ALA B O 1
ATOM 2308 N N . ASP B 1 84 ? 16.797 13.367 -4.887 1 65.25 84 ASP B N 1
ATOM 2309 C CA . ASP B 1 84 ? 16.469 14.188 -3.723 1 65.25 84 ASP B CA 1
ATOM 2310 C C . ASP B 1 84 ? 17.422 15.367 -3.59 1 65.25 84 ASP B C 1
ATOM 2312 O O . ASP B 1 84 ? 18.641 15.172 -3.488 1 65.25 84 ASP B O 1
ATOM 2316 N N . PRO B 1 85 ? 16.875 16.578 -3.807 1 59.28 85 PRO B N 1
ATOM 2317 C CA . PRO B 1 85 ? 17.719 17.766 -3.703 1 59.28 85 PRO B CA 1
ATOM 2318 C C . PRO B 1 85 ? 18 18.156 -2.258 1 59.28 85 PRO B C 1
ATOM 2320 O O . PRO B 1 85 ? 17.188 17.891 -1.368 1 59.28 85 PRO B O 1
ATOM 2323 N N . ALA B 1 86 ? 19.219 18.516 -1.967 1 64.38 86 ALA B N 1
ATOM 2324 C CA . ALA B 1 86 ? 19.562 19.188 -0.72 1 64.38 86 ALA B CA 1
ATOM 2325 C C . ALA B 1 86 ? 18.766 20.5 -0.576 1 64.38 86 ALA B C 1
ATOM 2327 O O . ALA B 1 86 ? 18.766 21.328 -1.486 1 64.38 86 ALA B O 1
ATOM 2328 N N . ALA B 1 87 ? 17.594 20.484 0.157 1 69.62 87 ALA B N 1
ATOM 2329 C CA . ALA B 1 87 ? 16.828 21.703 0.365 1 69.62 87 ALA B CA 1
ATOM 2330 C C . ALA B 1 87 ? 17.125 22.312 1.732 1 69.62 87 ALA B C 1
ATOM 2332 O O . ALA B 1 87 ? 17.391 21.594 2.695 1 69.62 87 ALA B O 1
ATOM 2333 N N . ASP B 1 88 ? 17.141 23.625 1.783 1 75.38 88 ASP B N 1
ATOM 2334 C CA . ASP B 1 88 ? 17.391 24.344 3.031 1 75.38 88 ASP B CA 1
ATOM 2335 C C . ASP B 1 88 ? 16.156 24.312 3.932 1 75.38 88 ASP B C 1
ATOM 2337 O O . ASP B 1 88 ? 16.281 24.359 5.16 1 75.38 88 ASP B O 1
ATOM 2341 N N . ASP B 1 89 ? 15.039 24.188 3.422 1 90.44 89 ASP B N 1
ATOM 2342 C CA . ASP B 1 89 ? 13.758 24.172 4.117 1 90.44 89 ASP B CA 1
ATOM 2343 C C . ASP B 1 89 ? 13.188 22.75 4.188 1 90.44 89 ASP B C 1
ATOM 2345 O O . ASP B 1 89 ? 13.156 22.047 3.18 1 90.44 89 ASP B O 1
ATOM 2349 N N . TRP B 1 90 ? 12.922 22.406 5.453 1 93 90 TRP B N 1
ATOM 2350 C CA . TRP B 1 90 ? 12.5 21.016 5.668 1 93 90 TRP B CA 1
ATOM 2351 C C . TRP B 1 90 ? 11.227 20.703 4.883 1 93 90 TRP B C 1
ATOM 2353 O O . TRP B 1 90 ? 11.047 19.594 4.395 1 93 90 TRP B O 1
ATOM 2363 N N . ARG B 1 91 ? 10.375 21.672 4.703 1 94.19 91 ARG B N 1
ATOM 2364 C CA . ARG B 1 91 ? 9.156 21.469 3.928 1 94.19 91 ARG B CA 1
ATOM 2365 C C . ARG B 1 91 ? 9.477 21.203 2.463 1 94.19 91 ARG B C 1
ATOM 2367 O O . ARG B 1 91 ? 8.891 20.312 1.847 1 94.19 91 ARG B O 1
ATOM 2374 N N . ALA B 1 92 ? 10.375 21.953 1.979 1 93.69 92 ALA B N 1
ATOM 2375 C CA . ALA B 1 92 ? 10.797 21.781 0.594 1 93.69 92 ALA B CA 1
ATOM 2376 C C . ALA B 1 92 ? 11.5 20.438 0.408 1 93.69 92 ALA B C 1
ATOM 2378 O O . ALA B 1 92 ? 11.297 19.75 -0.599 1 93.69 92 ALA B O 1
ATOM 2379 N N . ALA B 1 93 ? 12.289 20.078 1.377 1 94 93 ALA B N 1
ATOM 2380 C CA . ALA B 1 93 ? 13.008 18.812 1.32 1 94 93 ALA B CA 1
ATOM 2381 C C . ALA B 1 93 ? 12.047 17.641 1.325 1 94 93 ALA B C 1
ATOM 2383 O O . ALA B 1 93 ? 12.141 16.734 0.481 1 94 93 ALA B O 1
ATOM 2384 N N . LEU B 1 94 ? 11.078 17.641 2.229 1 95.25 94 LEU B N 1
ATOM 2385 C CA . LEU B 1 94 ? 10.117 16.547 2.32 1 95.25 94 LEU B CA 1
ATOM 2386 C C . LEU B 1 94 ? 9.211 16.516 1.094 1 95.25 94 LEU B C 1
ATOM 2388 O O . LEU B 1 94 ? 8.805 15.453 0.641 1 95.25 94 LEU B O 1
ATOM 2392 N N . THR B 1 95 ? 8.914 17.719 0.554 1 95.44 95 THR B N 1
ATOM 2393 C CA . THR B 1 95 ? 8.117 17.781 -0.667 1 95.44 95 THR B CA 1
ATOM 2394 C C . THR B 1 95 ? 8.836 17.094 -1.822 1 95.44 95 THR B C 1
ATOM 2396 O O . THR B 1 95 ? 8.25 16.281 -2.535 1 95.44 95 THR B O 1
ATOM 2399 N N . ALA B 1 96 ? 10.086 17.359 -1.959 1 94.62 96 ALA B N 1
ATOM 2400 C CA . ALA B 1 96 ? 10.883 16.766 -3.033 1 94.62 96 ALA B CA 1
ATOM 2401 C C . ALA B 1 96 ? 11.008 15.25 -2.852 1 94.62 96 ALA B C 1
ATOM 2403 O O . ALA B 1 96 ? 10.781 14.484 -3.791 1 94.62 96 ALA B O 1
ATOM 2404 N N . ILE B 1 97 ? 11.312 14.859 -1.627 1 94.44 97 ILE B N 1
ATOM 2405 C CA . ILE B 1 97 ? 11.453 13.438 -1.323 1 94.44 97 ILE B CA 1
ATOM 2406 C C . ILE B 1 97 ? 10.133 12.719 -1.604 1 94.44 97 ILE B C 1
ATOM 2408 O O . ILE B 1 97 ? 10.125 11.648 -2.223 1 94.44 97 ILE B O 1
ATOM 2412 N N . GLY B 1 98 ? 9.047 13.312 -1.124 1 96.69 98 GLY B N 1
ATOM 2413 C CA . GLY B 1 98 ? 7.734 12.727 -1.327 1 96.69 98 GLY B CA 1
ATOM 2414 C C . GLY B 1 98 ? 7.375 12.562 -2.793 1 96.69 98 GLY B C 1
ATOM 2415 O O . GLY B 1 98 ? 6.953 11.484 -3.215 1 96.69 98 GLY B O 1
ATOM 2416 N N . HIS B 1 99 ? 7.594 13.602 -3.6 1 96.12 99 HIS B N 1
ATOM 2417 C CA . HIS B 1 99 ? 7.262 13.57 -5.02 1 96.12 99 HIS B CA 1
ATOM 2418 C C . HIS B 1 99 ? 8.125 12.547 -5.762 1 96.12 99 HIS B C 1
ATOM 2420 O O . HIS B 1 99 ? 7.609 11.766 -6.566 1 96.12 99 HIS B O 1
ATOM 2426 N N . HIS B 1 100 ? 9.383 12.516 -5.473 1 95.75 100 HIS B N 1
ATOM 2427 C CA . HIS B 1 100 ? 10.266 11.578 -6.152 1 95.75 100 HIS B CA 1
ATOM 2428 C C . HIS B 1 100 ? 9.914 10.133 -5.812 1 95.75 100 HIS B C 1
ATOM 2430 O O . HIS B 1 100 ? 9.891 9.273 -6.691 1 95.75 100 HIS B O 1
ATOM 2436 N N . THR B 1 101 ? 9.656 9.898 -4.555 1 96.69 101 THR B N 1
ATOM 2437 C CA . THR B 1 101 ? 9.289 8.555 -4.117 1 96.69 101 THR B CA 1
ATOM 2438 C C . THR B 1 101 ? 7.961 8.125 -4.746 1 96.69 101 THR B C 1
ATOM 2440 O O . THR B 1 101 ? 7.855 7.023 -5.289 1 96.69 101 THR B O 1
ATOM 2443 N N . PHE B 1 102 ? 6.98 9.031 -4.723 1 97.06 102 PHE B N 1
ATOM 2444 C CA . PHE B 1 102 ? 5.668 8.758 -5.301 1 97.06 102 PHE B CA 1
ATOM 2445 C C . PHE B 1 102 ? 5.785 8.445 -6.785 1 97.06 102 PHE B C 1
ATOM 2447 O O . PHE B 1 102 ? 5.27 7.426 -7.254 1 97.06 102 PHE B O 1
ATOM 2454 N N . GLN B 1 103 ? 6.523 9.211 -7.48 1 96.19 103 GLN B N 1
ATOM 2455 C CA . GLN B 1 103 ? 6.645 9.062 -8.922 1 96.19 103 GLN B CA 1
ATOM 2456 C C . GLN B 1 103 ? 7.375 7.773 -9.289 1 96.19 103 GLN B C 1
ATOM 2458 O O . GLN B 1 103 ? 6.98 7.074 -10.227 1 96.19 103 GLN B O 1
ATOM 2463 N N . ALA B 1 104 ? 8.367 7.441 -8.57 1 96.44 104 ALA B N 1
ATOM 2464 C CA . ALA B 1 104 ? 9.102 6.207 -8.836 1 96.44 104 ALA B CA 1
ATOM 2465 C C . ALA B 1 104 ? 8.211 4.984 -8.609 1 96.44 104 ALA B C 1
ATOM 2467 O O . ALA B 1 104 ? 8.172 4.078 -9.445 1 96.44 104 ALA B O 1
ATOM 2468 N N . LEU B 1 105 ? 7.531 4.984 -7.496 1 96.56 105 LEU B N 1
ATOM 2469 C CA . LEU B 1 105 ? 6.699 3.838 -7.156 1 96.56 105 LEU B CA 1
ATOM 2470 C C . LEU B 1 105 ? 5.539 3.699 -8.133 1 96.56 105 LEU B C 1
ATOM 2472 O O . LEU B 1 105 ? 5.141 2.584 -8.484 1 96.56 105 LEU B O 1
ATOM 2476 N N . VAL B 1 106 ? 4.988 4.82 -8.617 1 94.62 106 VAL B N 1
ATOM 2477 C CA . VAL B 1 106 ? 3.865 4.766 -9.555 1 94.62 106 VAL B CA 1
ATOM 2478 C C . VAL B 1 106 ? 4.367 4.383 -10.945 1 94.62 106 VAL B C 1
ATOM 2480 O O . VAL B 1 106 ? 3.664 3.713 -11.703 1 94.62 106 VAL B O 1
ATOM 2483 N N . ARG B 1 107 ? 5.555 4.785 -11.25 1 94.38 107 ARG B N 1
ATOM 2484 C CA . ARG B 1 107 ? 6.16 4.395 -12.523 1 94.38 107 ARG B CA 1
ATOM 2485 C C . ARG B 1 107 ? 6.348 2.883 -12.594 1 94.38 107 ARG B C 1
ATOM 2487 O O . ARG B 1 107 ? 6.246 2.293 -13.672 1 94.38 107 ARG B O 1
ATOM 2494 N N . HIS B 1 108 ? 6.613 2.287 -11.5 1 96.19 108 HIS B N 1
ATOM 2495 C CA . HIS B 1 108 ? 6.707 0.839 -11.344 1 96.19 108 HIS B CA 1
ATOM 2496 C C . HIS B 1 108 ? 5.555 0.295 -10.508 1 96.19 108 HIS B C 1
ATOM 2498 O O . HIS B 1 108 ? 5.738 -0.042 -9.336 1 96.19 108 HIS B O 1
ATOM 2504 N N . PRO B 1 109 ? 4.434 0.101 -11.094 1 93.06 109 PRO B N 1
ATOM 2505 C CA . PRO B 1 109 ? 3.18 -0.076 -10.352 1 93.06 109 PRO B CA 1
ATOM 2506 C C . PRO B 1 109 ? 3.164 -1.354 -9.516 1 93.06 109 PRO B C 1
ATOM 2508 O O . PRO B 1 109 ? 2.311 -1.512 -8.641 1 93.06 109 PRO B O 1
ATOM 2511 N N . TRP B 1 110 ? 4.078 -2.244 -9.742 1 93.25 110 TRP B N 1
ATOM 2512 C CA . TRP B 1 110 ? 4.184 -3.471 -8.961 1 93.25 110 TRP B CA 1
ATOM 2513 C C . TRP B 1 110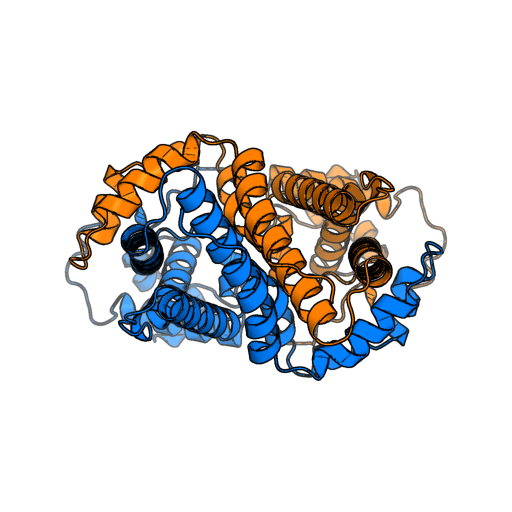 ? 4.867 -3.205 -7.621 1 93.25 110 TRP B C 1
ATOM 2515 O O . TRP B 1 110 ? 4.773 -4.016 -6.695 1 93.25 110 TRP B O 1
ATOM 2525 N N . ALA B 1 111 ? 5.555 -2.135 -7.473 1 96.38 111 ALA B N 1
ATOM 2526 C CA . ALA B 1 111 ? 6.5 -1.915 -6.379 1 96.38 111 ALA B CA 1
ATOM 2527 C C . ALA B 1 111 ? 5.766 -1.642 -5.07 1 96.38 111 ALA B C 1
ATOM 2529 O O . ALA B 1 111 ? 6.109 -2.211 -4.031 1 96.38 111 ALA B O 1
ATOM 2530 N N . ALA B 1 112 ? 4.73 -0.799 -5.09 1 94.81 112 ALA B N 1
ATOM 2531 C CA . ALA B 1 112 ? 4.043 -0.416 -3.859 1 94.81 112 ALA B CA 1
ATOM 2532 C C . ALA B 1 112 ? 3.395 -1.627 -3.193 1 94.81 112 ALA B C 1
ATOM 2534 O O . ALA B 1 112 ? 3.484 -1.794 -1.974 1 94.81 112 ALA B O 1
ATOM 2535 N N . ALA B 1 113 ? 2.822 -2.439 -3.947 1 92.31 113 ALA B N 1
ATOM 2536 C CA . ALA B 1 113 ? 2.193 -3.645 -3.412 1 92.31 113 ALA B CA 1
ATOM 2537 C C . ALA B 1 113 ? 3.225 -4.551 -2.744 1 92.31 113 ALA B C 1
ATOM 2539 O O . ALA B 1 113 ? 2.951 -5.152 -1.703 1 92.31 113 ALA B O 1
ATOM 2540 N N . LEU B 1 114 ? 4.391 -4.656 -3.279 1 93.12 114 LEU B N 1
ATOM 2541 C CA . LEU B 1 114 ? 5.426 -5.543 -2.756 1 93.12 114 LEU B CA 1
ATOM 2542 C C . LEU B 1 114 ? 5.98 -5.008 -1.439 1 93.12 114 LEU B C 1
ATOM 2544 O O . LEU B 1 114 ? 6.488 -5.773 -0.619 1 93.12 114 LEU B O 1
ATOM 2548 N N . VAL B 1 115 ? 5.859 -3.701 -1.207 1 92 115 VAL B N 1
ATOM 2549 C CA . VAL B 1 115 ? 6.23 -3.127 0.082 1 92 115 VAL B CA 1
ATOM 2550 C C . VAL B 1 115 ? 5.348 -3.715 1.183 1 92 115 VAL B C 1
ATOM 2552 O O . VAL B 1 115 ? 5.797 -3.885 2.318 1 92 115 VAL B O 1
ATOM 2555 N N . GLY B 1 116 ? 4.16 -4.008 0.865 1 87.75 116 GLY B N 1
ATOM 2556 C CA . GLY B 1 116 ? 3.225 -4.59 1.814 1 87.75 116 GLY B CA 1
ATOM 2557 C C . GLY B 1 116 ? 3.498 -6.055 2.1 1 87.75 116 GLY B C 1
ATOM 2558 O O . GLY B 1 116 ? 3.025 -6.598 3.102 1 87.75 116 GLY B O 1
ATOM 2559 N N . ALA B 1 117 ? 4.25 -6.672 1.272 1 84.5 117 ALA B N 1
ATOM 2560 C CA . ALA B 1 117 ? 4.574 -8.086 1.454 1 84.5 117 ALA B CA 1
ATOM 2561 C C . ALA B 1 117 ? 5.824 -8.25 2.311 1 84.5 117 ALA B C 1
ATOM 2563 O O . ALA B 1 117 ? 5.891 -9.148 3.152 1 84.5 117 ALA B O 1
ATOM 2564 N N . ASN B 1 118 ? 6.77 -7.379 2.047 1 82 118 ASN B N 1
ATOM 2565 C CA . ASN B 1 118 ? 8.016 -7.375 2.805 1 82 118 ASN B CA 1
ATOM 2566 C C . ASN B 1 118 ? 8.477 -5.953 3.121 1 82 118 ASN B C 1
ATOM 2568 O O . ASN B 1 118 ? 8.445 -5.078 2.254 1 82 118 ASN B O 1
ATOM 2572 N N . PRO B 1 119 ? 8.922 -5.77 4.352 1 78.88 119 PRO B N 1
ATOM 2573 C CA . PRO B 1 119 ? 9.453 -4.441 4.656 1 78.88 119 PRO B CA 1
ATOM 2574 C C . PRO B 1 119 ? 10.625 -4.055 3.752 1 78.88 119 PRO B C 1
ATOM 2576 O O . PRO B 1 119 ? 11.453 -4.898 3.414 1 78.88 119 PRO B O 1
ATOM 2579 N N . PRO B 1 120 ? 10.57 -2.814 3.312 1 83.56 120 PRO B N 1
ATOM 2580 C CA . PRO B 1 120 ? 11.703 -2.359 2.498 1 83.56 120 PRO B CA 1
ATOM 2581 C C . PRO B 1 120 ? 12.977 -2.154 3.318 1 83.56 120 PRO B C 1
ATOM 2583 O O . PRO B 1 120 ? 13.219 -1.053 3.818 1 83.56 120 PRO B O 1
ATOM 2586 N N . LEU B 1 121 ? 13.82 -3.104 3.299 1 80.06 121 LEU B N 1
ATOM 2587 C CA . LEU B 1 121 ? 15 -3.098 4.156 1 80.06 121 LEU B CA 1
ATOM 2588 C C . LEU B 1 121 ? 16.266 -3.016 3.326 1 80.06 121 LEU B C 1
ATOM 2590 O O . LEU B 1 121 ? 17.375 -3.215 3.85 1 80.06 121 LEU B O 1
ATOM 2594 N N . GLY B 1 122 ? 16.141 -2.768 2.08 1 82.94 122 GLY B N 1
ATOM 2595 C CA . GLY B 1 122 ? 17.312 -2.588 1.237 1 82.94 122 GLY B CA 1
ATOM 2596 C C . GLY B 1 122 ? 18.031 -1.284 1.499 1 82.94 122 GLY B C 1
ATOM 2597 O O . GLY B 1 122 ? 17.5 -0.378 2.133 1 82.94 122 GLY B O 1
ATOM 2598 N N . PRO B 1 123 ? 19.219 -1.216 1.044 1 83.19 123 PRO B N 1
ATOM 2599 C CA . PRO B 1 123 ? 20.062 -0.053 1.326 1 83.19 123 PRO B CA 1
ATOM 2600 C C . PRO B 1 123 ? 19.438 1.26 0.867 1 83.19 123 PRO B C 1
ATOM 2602 O O . PRO B 1 123 ? 19.531 2.273 1.561 1 83.19 123 PRO B O 1
ATOM 2605 N N . ALA B 1 124 ? 18.812 1.3 -0.267 1 86.81 124 ALA B N 1
ATOM 2606 C CA . ALA B 1 124 ? 18.219 2.539 -0.772 1 86.81 124 ALA B CA 1
ATOM 2607 C C . ALA B 1 124 ? 17.031 2.961 0.07 1 86.81 124 ALA B C 1
ATOM 2609 O O . ALA B 1 124 ? 16.859 4.145 0.386 1 86.81 124 ALA B O 1
ATOM 2610 N N . ALA B 1 125 ? 16.219 2.002 0.398 1 87.31 125 ALA B N 1
ATOM 2611 C CA . ALA B 1 125 ? 15.055 2.289 1.234 1 87.31 125 ALA B CA 1
ATOM 2612 C C . ALA B 1 125 ? 15.484 2.811 2.604 1 87.31 125 ALA B C 1
ATOM 2614 O O . ALA B 1 125 ? 14.93 3.795 3.102 1 87.31 125 ALA B O 1
ATOM 2615 N N . VAL B 1 126 ? 16.453 2.193 3.178 1 83.56 126 VAL B N 1
ATOM 2616 C CA . VAL B 1 126 ? 16.953 2.584 4.492 1 83.56 126 VAL B CA 1
ATOM 2617 C C . VAL B 1 126 ? 17.578 3.969 4.41 1 83.56 126 VAL B C 1
ATOM 2619 O O . VAL B 1 126 ? 17.391 4.801 5.301 1 83.56 126 VAL B O 1
ATOM 2622 N N . ALA B 1 127 ? 18.328 4.191 3.365 1 84.56 127 ALA B N 1
ATOM 2623 C CA . ALA B 1 127 ? 18.938 5.5 3.174 1 84.56 127 ALA B CA 1
ATOM 2624 C C . ALA B 1 127 ? 17.891 6.594 3.051 1 84.56 127 ALA B C 1
ATOM 2626 O O . ALA B 1 127 ? 18.047 7.691 3.582 1 84.56 127 ALA B O 1
ATOM 2627 N N . GLN B 1 128 ? 16.891 6.324 2.338 1 88 128 GLN B N 1
ATOM 2628 C CA . GLN B 1 128 ? 15.812 7.297 2.191 1 88 128 GLN B CA 1
ATOM 2629 C C . GLN B 1 128 ? 15.164 7.605 3.535 1 88 128 GLN B C 1
ATOM 2631 O O . GLN B 1 128 ? 14.898 8.766 3.854 1 88 128 GLN B O 1
ATOM 2636 N N . PHE B 1 129 ? 14.898 6.586 4.238 1 87.12 129 PHE B N 1
ATOM 2637 C CA . PHE B 1 129 ? 14.336 6.77 5.566 1 87.12 129 PHE B CA 1
ATOM 2638 C C . PHE B 1 129 ? 15.258 7.617 6.438 1 87.12 129 PHE B C 1
ATOM 2640 O O . PHE B 1 129 ? 14.797 8.508 7.152 1 87.12 129 PHE B O 1
ATOM 2647 N N . GLY B 1 130 ? 16.531 7.309 6.395 1 84.75 130 GLY B N 1
ATOM 2648 C CA . GLY B 1 130 ? 17.516 8.102 7.117 1 84.75 130 GLY B CA 1
ATOM 2649 C C . GLY B 1 130 ? 17.5 9.562 6.719 1 84.75 130 GLY B C 1
ATOM 2650 O O . GLY B 1 130 ? 17.641 10.445 7.57 1 84.75 130 GLY B O 1
ATOM 2651 N N . THR B 1 131 ? 17.375 9.828 5.453 1 87.12 131 THR B N 1
ATOM 2652 C CA . THR B 1 131 ? 17.328 11.195 4.961 1 87.12 131 THR B CA 1
ATOM 2653 C C . THR B 1 131 ? 16.094 11.922 5.516 1 87.12 131 THR B C 1
ATOM 2655 O O . THR B 1 131 ? 16.188 13.078 5.934 1 87.12 131 THR B O 1
ATOM 2658 N N . ILE B 1 132 ? 15.008 11.281 5.551 1 90.75 132 ILE B N 1
ATOM 2659 C CA . ILE B 1 132 ? 13.789 11.867 6.09 1 90.75 132 ILE B CA 1
ATOM 2660 C C . ILE B 1 132 ? 13.977 12.195 7.566 1 90.75 132 ILE B C 1
ATOM 2662 O O . ILE B 1 132 ? 13.633 13.289 8.016 1 90.75 132 ILE B O 1
ATOM 2666 N N . LEU B 1 133 ? 14.547 11.258 8.258 1 88.44 133 LEU B N 1
ATOM 2667 C CA . LEU B 1 133 ? 14.812 11.445 9.68 1 88.44 133 LEU B CA 1
ATOM 2668 C C . LEU B 1 133 ? 15.734 12.641 9.906 1 88.44 133 LEU B C 1
ATOM 2670 O O . LEU B 1 133 ? 15.492 13.461 10.797 1 88.44 133 LEU B O 1
ATOM 2674 N N . ARG B 1 134 ? 16.734 12.742 9.156 1 87 134 ARG B N 1
ATOM 2675 C CA . ARG B 1 134 ? 17.688 13.836 9.297 1 87 134 ARG B CA 1
ATOM 2676 C C . ARG B 1 134 ? 17.031 15.18 9 1 87 134 ARG B C 1
ATOM 2678 O O . ARG B 1 134 ? 17.281 16.172 9.703 1 87 134 ARG B O 1
ATOM 2685 N N . VAL B 1 135 ? 16.25 15.211 7.992 1 89.56 135 VAL B N 1
ATOM 2686 C CA . VAL B 1 135 ? 15.562 16.438 7.621 1 89.56 135 VAL B CA 1
ATOM 2687 C C . VAL B 1 135 ? 14.656 16.891 8.773 1 89.56 135 VAL B C 1
ATOM 2689 O O . VAL B 1 135 ? 14.672 18.062 9.156 1 89.56 135 VAL B O 1
ATOM 2692 N N . LEU B 1 136 ? 13.93 15.992 9.328 1 91.94 136 LEU B N 1
ATOM 2693 C CA . LEU B 1 136 ? 12.984 16.312 10.391 1 91.94 136 LEU B CA 1
ATOM 2694 C C . LEU B 1 136 ? 13.711 16.703 11.664 1 91.94 136 LEU B C 1
ATOM 2696 O O . LEU B 1 136 ? 13.344 17.672 12.336 1 91.94 136 LEU B O 1
ATOM 2700 N N . THR B 1 137 ? 14.758 15.969 11.992 1 88.62 137 THR B N 1
ATOM 2701 C CA . THR B 1 137 ? 15.523 16.266 13.195 1 88.62 137 THR B CA 1
ATOM 2702 C C . THR B 1 137 ? 16.219 17.625 13.07 1 88.62 137 THR B C 1
ATOM 2704 O O . THR B 1 137 ? 16.234 18.406 14.023 1 88.62 137 THR B O 1
ATOM 2707 N N . ALA B 1 138 ? 16.75 17.891 11.953 1 88.25 138 ALA B N 1
ATOM 2708 C CA . ALA B 1 138 ? 17.391 19.188 11.711 1 88.25 138 ALA B CA 1
ATOM 2709 C C . ALA B 1 138 ? 16.391 20.328 11.82 1 88.25 138 ALA B C 1
ATOM 2711 O O . ALA B 1 138 ? 16.75 21.438 12.203 1 88.25 138 ALA B O 1
ATOM 2712 N N . ALA B 1 139 ? 15.164 20.031 11.516 1 91.94 139 ALA B N 1
ATOM 2713 C CA . ALA B 1 139 ? 14.109 21.047 11.562 1 91.94 139 ALA B CA 1
ATOM 2714 C C . ALA B 1 139 ? 13.594 21.234 12.992 1 91.94 139 ALA B C 1
ATOM 2716 O O . ALA B 1 139 ? 12.766 22.109 13.242 1 91.94 139 ALA B O 1
ATOM 2717 N N . GLY B 1 140 ? 14 20.328 13.938 1 92 140 GLY B N 1
ATOM 2718 C CA . GLY B 1 140 ? 13.672 20.531 15.344 1 92 140 GLY B CA 1
ATOM 2719 C C . GLY B 1 140 ? 12.617 19.562 15.844 1 92 140 GLY B C 1
ATOM 2720 O O . GLY B 1 140 ? 12.164 19.672 16.984 1 92 140 GLY B O 1
ATOM 2721 N N . PHE B 1 141 ? 12.188 18.625 15 1 92.12 141 PHE B N 1
ATOM 2722 C CA . PHE B 1 141 ? 11.258 17.609 15.461 1 92.12 141 PHE B CA 1
ATOM 2723 C C . PHE B 1 141 ? 11.945 16.609 16.391 1 92.12 141 PHE B C 1
ATOM 2725 O O . PHE B 1 141 ? 13.016 16.094 16.062 1 92.12 141 PHE B O 1
ATOM 2732 N N . THR B 1 142 ? 11.297 16.438 17.531 1 88.19 142 THR B N 1
ATOM 2733 C CA . THR B 1 142 ? 11.867 15.5 18.5 1 88.19 142 THR B CA 1
ATOM 2734 C C . THR B 1 142 ? 10.766 14.68 19.172 1 88.19 142 THR B C 1
ATOM 2736 O O . THR B 1 142 ? 9.586 15.016 19.062 1 88.19 142 THR B O 1
ATOM 2739 N N . GLY B 1 143 ? 11.148 13.539 19.719 1 83.5 143 GLY B N 1
ATOM 2740 C CA . GLY B 1 143 ? 10.219 12.727 20.5 1 83.5 143 GLY B CA 1
ATOM 2741 C C . GLY B 1 143 ? 8.961 12.367 19.75 1 83.5 143 GLY B C 1
ATOM 2742 O O . GLY B 1 143 ? 9.023 11.898 18.609 1 83.5 143 GLY B O 1
ATOM 2743 N N . GLY B 1 144 ? 7.891 12.641 20.375 1 83.31 144 GLY B N 1
ATOM 2744 C CA . GLY B 1 144 ? 6.59 12.305 19.797 1 83.31 144 GLY B CA 1
ATOM 2745 C C . GLY B 1 144 ? 6.285 13.078 18.531 1 83.31 144 GLY B C 1
ATOM 2746 O O . GLY B 1 144 ? 5.625 12.555 17.625 1 83.31 144 GLY B O 1
ATOM 2747 N N . HIS B 1 145 ? 6.773 14.281 18.453 1 89.38 145 HIS B N 1
ATOM 2748 C CA . HIS B 1 145 ? 6.562 15.086 17.25 1 89.38 145 HIS B CA 1
ATOM 2749 C C . HIS B 1 145 ? 7.312 14.5 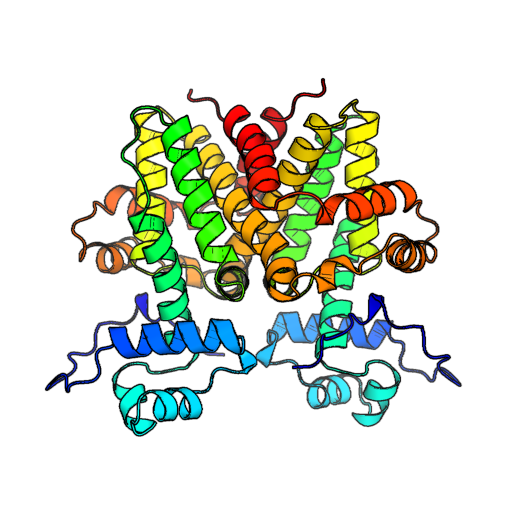16.062 1 89.38 145 HIS B C 1
ATOM 2751 O O . HIS B 1 145 ? 6.809 14.523 14.93 1 89.38 145 HIS B O 1
ATOM 2757 N N . LEU B 1 146 ? 8.508 13.953 16.359 1 89.69 146 LEU B N 1
ATOM 2758 C CA . LEU B 1 146 ? 9.281 13.312 15.312 1 89.69 146 LEU B CA 1
ATOM 2759 C C . LEU B 1 146 ? 8.578 12.047 14.82 1 89.69 146 LEU B C 1
ATOM 2761 O O . LEU B 1 146 ? 8.453 11.828 13.617 1 89.69 146 LEU B O 1
ATOM 2765 N N . ASP B 1 147 ? 8.062 11.305 15.734 1 86.06 147 ASP B N 1
ATOM 2766 C CA . ASP B 1 147 ? 7.367 10.07 15.391 1 86.06 147 ASP B CA 1
ATOM 2767 C C . ASP B 1 147 ? 6.129 10.359 14.539 1 86.06 147 ASP B C 1
ATOM 2769 O O . ASP B 1 147 ? 5.898 9.695 13.523 1 86.06 147 ASP B O 1
ATOM 2773 N N . SER B 1 148 ? 5.438 11.367 14.977 1 89.5 148 SER B N 1
ATOM 2774 C CA . SER B 1 148 ? 4.223 11.742 14.266 1 89.5 148 SER B CA 1
ATOM 2775 C C . SER B 1 148 ? 4.535 12.258 12.867 1 89.5 148 SER B C 1
ATOM 2777 O O . SER B 1 148 ? 3.844 11.922 11.898 1 89.5 148 SER B O 1
ATOM 2779 N N . ALA B 1 149 ? 5.586 13.023 12.781 1 93.5 149 ALA B N 1
ATOM 2780 C CA . ALA B 1 149 ? 5.961 13.609 11.5 1 93.5 149 ALA B CA 1
ATOM 2781 C C . ALA B 1 149 ? 6.449 12.531 10.531 1 93.5 149 ALA B C 1
ATOM 2783 O O . ALA B 1 149 ? 6.059 12.516 9.359 1 93.5 149 ALA B O 1
ATOM 2784 N N . LEU B 1 150 ? 7.23 11.648 11.055 1 91.5 150 LEU B N 1
ATOM 2785 C CA . LEU B 1 150 ? 7.797 10.578 10.242 1 91.5 150 LEU B CA 1
ATOM 2786 C C . LEU B 1 150 ? 6.703 9.641 9.742 1 91.5 150 LEU B C 1
ATOM 2788 O O . LEU B 1 150 ? 6.602 9.375 8.547 1 91.5 150 LEU B O 1
ATOM 2792 N N . THR B 1 151 ? 5.887 9.227 10.625 1 90.38 151 THR B N 1
ATOM 2793 C CA . THR B 1 151 ? 4.82 8.289 10.273 1 90.38 151 THR B CA 1
ATOM 2794 C C . THR B 1 151 ? 3.791 8.961 9.367 1 90.38 151 THR B C 1
ATOM 2796 O O . THR B 1 151 ? 3.389 8.391 8.352 1 90.38 151 THR B O 1
ATOM 2799 N N . GLY B 1 152 ? 3.393 10.195 9.727 1 94.12 152 GLY B N 1
ATOM 2800 C CA . GLY B 1 152 ? 2.441 10.93 8.914 1 94.12 152 GLY B CA 1
ATOM 2801 C C . GLY B 1 152 ? 2.896 11.102 7.477 1 94.12 152 GLY B C 1
ATOM 2802 O O . GLY B 1 152 ? 2.125 10.867 6.543 1 94.12 152 GLY B O 1
ATOM 2803 N N . PHE B 1 153 ? 4.156 11.453 7.297 1 96.06 153 PHE B N 1
ATOM 2804 C CA . PHE B 1 153 ? 4.711 11.711 5.973 1 96.06 153 PHE B CA 1
ATOM 2805 C C . PHE B 1 153 ? 4.926 10.406 5.211 1 96.06 153 PHE B C 1
ATOM 2807 O O . PHE B 1 153 ? 4.441 10.25 4.09 1 96.06 153 PHE B O 1
ATOM 2814 N N . TYR B 1 154 ? 5.574 9.477 5.852 1 94.69 154 TYR B N 1
ATOM 2815 C CA . TYR B 1 154 ? 6 8.25 5.184 1 94.69 154 TYR B CA 1
ATOM 2816 C C . TYR B 1 154 ? 4.801 7.406 4.777 1 94.69 154 TYR B C 1
ATOM 2818 O O . TYR B 1 154 ? 4.727 6.934 3.641 1 94.69 154 TYR B O 1
ATOM 2826 N N . TYR B 1 155 ? 3.865 7.238 5.688 1 96.44 155 TYR B N 1
ATOM 2827 C CA . TYR B 1 155 ? 2.678 6.445 5.395 1 96.44 155 TYR B CA 1
ATOM 2828 C C . TYR B 1 155 ? 1.854 7.09 4.285 1 96.44 155 TYR B C 1
ATOM 2830 O O . TYR B 1 155 ? 1.307 6.391 3.426 1 96.44 155 TYR B O 1
ATOM 2838 N N . TYR B 1 156 ? 1.788 8.406 4.277 1 97.44 156 TYR B N 1
ATOM 2839 C CA . TYR B 1 156 ? 1.048 9.094 3.225 1 97.44 156 TYR B CA 1
ATOM 2840 C C . TYR B 1 156 ? 1.636 8.789 1.853 1 97.44 156 TYR B C 1
ATOM 2842 O O . TYR B 1 156 ? 0.903 8.469 0.915 1 97.44 156 TYR B O 1
ATOM 2850 N N . VAL B 1 157 ? 2.941 8.898 1.769 1 97.81 157 VAL B N 1
ATOM 2851 C CA . VAL B 1 157 ? 3.613 8.719 0.485 1 97.81 157 VAL B CA 1
ATOM 2852 C C . VAL B 1 157 ? 3.4 7.289 -0.012 1 97.81 157 VAL B C 1
ATOM 2854 O O . VAL B 1 157 ? 3.045 7.074 -1.173 1 97.81 157 VAL B O 1
ATOM 2857 N N . LEU B 1 158 ? 3.557 6.336 0.85 1 97.06 158 LEU B N 1
ATOM 2858 C CA . LEU B 1 158 ? 3.35 4.938 0.486 1 97.06 158 LEU B CA 1
ATOM 2859 C C . LEU B 1 158 ? 1.902 4.691 0.077 1 97.06 158 LEU B C 1
ATOM 2861 O O . LEU B 1 158 ? 1.641 4 -0.911 1 97.06 158 LEU B O 1
ATOM 2865 N N . GLY B 1 159 ? 1.027 5.234 0.84 1 97.69 159 GLY B N 1
ATOM 2866 C CA . GLY B 1 159 ? -0.386 5.055 0.551 1 97.69 159 GLY B CA 1
ATOM 2867 C C . GLY B 1 159 ? -0.805 5.664 -0.775 1 97.69 159 GLY B C 1
ATOM 2868 O O . GLY B 1 159 ? -1.608 5.078 -1.505 1 97.69 159 GLY B O 1
ATOM 2869 N N . ALA B 1 160 ? -0.294 6.832 -1.088 1 96.69 160 ALA B N 1
ATOM 2870 C CA . ALA B 1 160 ? -0.578 7.465 -2.373 1 96.69 160 ALA B CA 1
ATOM 2871 C C . ALA B 1 160 ? -0.108 6.594 -3.531 1 96.69 160 ALA B C 1
ATOM 2873 O O . ALA B 1 160 ? -0.843 6.387 -4.5 1 96.69 160 ALA B O 1
ATOM 2874 N N . ALA B 1 161 ? 1.087 6.102 -3.377 1 96.56 161 ALA B N 1
ATOM 2875 C CA . ALA B 1 161 ? 1.619 5.23 -4.422 1 96.56 161 ALA B CA 1
ATOM 2876 C C . ALA B 1 161 ? 0.776 3.967 -4.566 1 96.56 161 ALA B C 1
ATOM 2878 O O . ALA B 1 161 ? 0.488 3.527 -5.68 1 96.56 161 ALA B O 1
ATOM 2879 N N . LEU B 1 162 ? 0.442 3.426 -3.443 1 95.44 162 LEU B N 1
ATOM 2880 C CA . LEU B 1 162 ? -0.376 2.217 -3.439 1 95.44 162 LEU B CA 1
ATOM 2881 C C . LEU B 1 162 ? -1.711 2.463 -4.137 1 95.44 162 LEU B C 1
ATOM 2883 O O . LEU B 1 162 ? -2.113 1.69 -5.008 1 95.44 162 LEU B O 1
ATOM 2887 N N . ALA B 1 163 ? -2.371 3.494 -3.785 1 92 163 ALA B N 1
ATOM 2888 C CA . ALA B 1 163 ? -3.717 3.793 -4.27 1 92 163 ALA B CA 1
ATOM 2889 C C . ALA B 1 163 ? -3.705 4.121 -5.758 1 92 163 ALA B C 1
ATOM 2891 O O . ALA B 1 163 ? -4.656 3.805 -6.477 1 92 163 ALA B O 1
ATOM 2892 N N . GLU B 1 164 ? -2.664 4.73 -6.25 1 91.25 164 GLU B N 1
ATOM 2893 C CA . GLU B 1 164 ? -2.631 5.234 -7.621 1 91.25 164 GLU B CA 1
ATOM 2894 C C . GLU B 1 164 ? -2.068 4.184 -8.578 1 91.25 164 GLU B C 1
ATOM 2896 O O . GLU B 1 164 ? -2.309 4.246 -9.789 1 91.25 164 GLU B O 1
ATOM 2901 N N . SER B 1 165 ? -1.34 3.227 -8.094 1 91.31 165 SER B N 1
ATOM 2902 C CA . SER B 1 165 ? -0.601 2.277 -8.922 1 91.31 165 SER B CA 1
ATOM 2903 C C . SER B 1 165 ? -1.543 1.447 -9.789 1 91.31 165 SER B C 1
ATOM 2905 O O . SER B 1 165 ? -1.274 1.227 -10.969 1 91.31 165 SER B O 1
ATOM 2907 N N . PRO B 1 166 ? -2.678 0.965 -9.211 1 83.81 166 PRO B N 1
ATOM 2908 C CA . PRO B 1 166 ? -3.561 0.171 -10.07 1 83.81 166 PRO B CA 1
ATOM 2909 C C . PRO B 1 166 ? -4.109 0.969 -11.25 1 83.81 166 PRO B C 1
ATOM 2911 O O . PRO B 1 166 ? -4.316 0.414 -12.336 1 83.81 166 PRO B O 1
ATOM 2914 N N . TRP B 1 167 ? -4.312 2.189 -10.984 1 79.56 167 TRP B N 1
ATOM 2915 C CA . TRP B 1 167 ? -4.836 3.047 -12.047 1 79.56 167 TRP B CA 1
ATOM 2916 C C . TRP B 1 167 ? -3.77 3.326 -13.102 1 79.56 167 TRP B C 1
ATOM 2918 O O . TRP B 1 167 ? -4.074 3.412 -14.289 1 79.56 167 TRP B O 1
ATOM 2928 N N . ALA B 1 168 ? -2.605 3.52 -12.672 1 76.5 168 ALA B N 1
ATOM 2929 C CA . ALA B 1 168 ? -1.485 3.705 -13.594 1 76.5 168 ALA B CA 1
ATOM 2930 C C . ALA B 1 168 ? -1.274 2.467 -14.461 1 76.5 168 ALA B C 1
ATOM 2932 O O . ALA B 1 168 ? -0.928 2.574 -15.641 1 76.5 168 ALA B O 1
ATOM 2933 N N . ARG B 1 169 ? -1.454 1.375 -13.875 1 76.56 169 ARG B N 1
ATOM 2934 C CA . ARG B 1 169 ? -1.289 0.118 -14.602 1 76.56 169 ARG B CA 1
ATOM 2935 C C . ARG B 1 169 ? -2.404 -0.076 -15.625 1 76.56 169 ARG B C 1
ATOM 2937 O O . ARG B 1 169 ? -2.156 -0.536 -16.734 1 76.56 169 ARG B O 1
ATOM 2944 N N . ALA B 1 170 ? -3.617 0.12 -15.055 1 69.25 170 ALA B N 1
ATOM 2945 C CA . ALA B 1 170 ? -4.773 -0.067 -15.922 1 69.25 170 ALA B CA 1
ATOM 2946 C C . ALA B 1 170 ? -4.762 0.934 -17.078 1 69.25 170 ALA B C 1
ATOM 2948 O O . ALA B 1 170 ? -5.359 0.688 -18.125 1 69.25 170 ALA B O 1
ATOM 2949 N N . GLY B 1 171 ? -3.814 1.919 -16.938 1 58.78 171 GLY B N 1
ATOM 2950 C CA . GLY B 1 171 ? -3.814 2.971 -17.938 1 58.78 171 GLY B CA 1
ATOM 2951 C C . GLY B 1 171 ? -5.109 3.756 -17.984 1 58.78 171 GLY B C 1
ATOM 2952 O O . GLY B 1 171 ? -5.77 3.936 -16.953 1 58.78 171 GLY B O 1
ATOM 2953 N N . ARG B 1 172 ? -5.477 4.254 -19.141 1 49.62 172 ARG B N 1
ATOM 2954 C CA . ARG B 1 172 ? -6.688 5.012 -19.453 1 49.62 172 ARG B CA 1
ATOM 2955 C C . ARG B 1 172 ? -7.938 4.176 -19.188 1 49.62 172 ARG B C 1
ATOM 2957 O O . ARG B 1 172 ? -9.047 4.711 -19.125 1 49.62 172 ARG B O 1
ATOM 2964 N N . ALA B 1 173 ? -7.824 2.98 -19.188 1 45.66 173 ALA B N 1
ATOM 2965 C CA . ALA B 1 173 ? -8.984 2.107 -19.062 1 45.66 173 ALA B CA 1
ATOM 2966 C C . ALA B 1 173 ? -9.609 2.23 -17.672 1 45.66 173 ALA B C 1
ATOM 2968 O O . ALA B 1 173 ? -10.828 2.098 -17.516 1 45.66 173 ALA B O 1
ATOM 2969 N N . ALA B 1 174 ? -8.844 2.459 -16.641 1 50.03 174 ALA B N 1
ATOM 2970 C CA . ALA B 1 174 ? -9.438 2.725 -15.344 1 50.03 174 ALA B CA 1
ATOM 2971 C C . ALA B 1 174 ? -10.352 3.945 -15.398 1 50.03 174 ALA B C 1
ATOM 2973 O O . ALA B 1 174 ? -11.227 4.113 -14.539 1 50.03 174 ALA B O 1
ATOM 2974 N N . SER B 1 175 ? -10.078 4.77 -16.422 1 50.44 175 SER B N 1
ATOM 2975 C CA . SER B 1 175 ? -10.984 5.891 -16.656 1 50.44 175 SER B CA 1
ATOM 2976 C C . SER B 1 175 ? -12.391 5.406 -17 1 50.44 175 SER B C 1
ATOM 2978 O O . SER B 1 175 ? -13.32 6.207 -17.109 1 50.44 175 SER B O 1
ATOM 2980 N N . SER B 1 176 ? -12.469 4.098 -17.078 1 52.03 176 SER B N 1
ATOM 2981 C CA . SER B 1 176 ? -13.773 3.627 -17.531 1 52.03 176 SER B CA 1
ATOM 2982 C C . SER B 1 176 ? -14.734 3.461 -16.344 1 52.03 176 SER B C 1
ATOM 2984 O O . SER B 1 176 ? -15.891 3.076 -16.531 1 52.03 176 SER B O 1
ATOM 2986 N N . PHE B 1 177 ? -14.164 3.654 -15.258 1 55.53 177 PHE B N 1
ATOM 2987 C CA . PHE B 1 177 ? -15.039 3.574 -14.094 1 55.53 177 PHE B CA 1
ATOM 2988 C C . PHE B 1 177 ? -15.961 4.789 -14.023 1 55.53 177 PHE B C 1
ATOM 2990 O O . PHE B 1 177 ? -15.5 5.906 -13.789 1 55.53 177 PHE B O 1
ATOM 2997 N N . THR B 1 178 ? -17.109 4.48 -14.57 1 59.81 178 THR B N 1
ATOM 2998 C CA . THR B 1 178 ? -18.109 5.527 -14.734 1 59.81 178 THR B CA 1
ATOM 2999 C C . THR B 1 178 ? -19.016 5.609 -13.508 1 59.81 178 THR B C 1
ATOM 3001 O O . THR B 1 178 ? -19 4.723 -12.656 1 59.81 178 THR B O 1
ATOM 3004 N N . ALA B 1 179 ? -19.594 6.699 -13.438 1 61.28 179 ALA B N 1
ATOM 3005 C CA . ALA B 1 179 ? -20.656 6.879 -12.453 1 61.28 179 ALA B CA 1
ATOM 3006 C C . ALA B 1 179 ? -21.641 5.719 -12.492 1 61.28 179 ALA B C 1
ATOM 3008 O O . ALA B 1 179 ? -22.156 5.297 -11.453 1 61.28 179 ALA B O 1
ATOM 3009 N N . ALA B 1 180 ? -21.828 5.254 -13.633 1 62.53 180 ALA B N 1
ATOM 3010 C CA . ALA B 1 180 ? -22.781 4.16 -13.797 1 62.53 180 ALA B CA 1
ATOM 3011 C C . ALA B 1 180 ? -22.281 2.891 -13.117 1 62.53 180 ALA B C 1
ATOM 3013 O O . ALA B 1 180 ? -23.062 2.156 -12.508 1 62.53 180 ALA B O 1
ATOM 3014 N N . ASP B 1 181 ? -21.062 2.729 -13.164 1 66.06 181 ASP B N 1
ATOM 3015 C CA . ASP B 1 181 ? -20.469 1.56 -12.523 1 66.06 181 ASP B CA 1
ATOM 3016 C C . ASP B 1 181 ? -20.594 1.636 -11 1 66.06 181 ASP B C 1
ATOM 3018 O O . ASP B 1 181 ? -20.969 0.651 -10.359 1 66.06 181 ASP B O 1
ATOM 3022 N N . ILE B 1 182 ? -20.422 2.799 -10.594 1 65.38 182 ILE B N 1
ATOM 3023 C CA . ILE B 1 182 ? -20.469 3.031 -9.156 1 65.38 182 ILE B CA 1
ATOM 3024 C C . ILE B 1 182 ? -21.906 2.846 -8.656 1 65.38 182 ILE B C 1
ATOM 3026 O O . ILE B 1 182 ? -22.125 2.256 -7.598 1 65.38 182 ILE B O 1
ATOM 3030 N N . SER B 1 183 ? -22.75 3.42 -9.406 1 62.69 183 SER B N 1
ATOM 3031 C CA . SER B 1 183 ? -24.156 3.328 -9.016 1 62.69 183 SER B CA 1
ATOM 3032 C C . SER B 1 183 ? -24.594 1.875 -8.906 1 62.69 183 SER B C 1
ATOM 3034 O O . SER B 1 183 ? -25.375 1.523 -8.008 1 62.69 183 SER B O 1
ATOM 3036 N N . ARG B 1 184 ? -24.094 1.164 -9.719 1 62 184 ARG B N 1
ATOM 3037 C CA . ARG B 1 184 ? -24.469 -0.249 -9.711 1 62 184 ARG B CA 1
ATOM 3038 C C . ARG B 1 184 ? -23.922 -0.941 -8.461 1 62 184 ARG B C 1
ATOM 3040 O O . ARG B 1 184 ? -24.547 -1.858 -7.93 1 62 184 ARG B O 1
ATOM 3047 N N . LEU B 1 185 ? -22.812 -0.511 -8.078 1 60.09 185 LEU B N 1
ATOM 3048 C CA . LEU B 1 185 ? -22.156 -1.131 -6.934 1 60.09 185 LEU B CA 1
ATOM 3049 C C . LEU B 1 185 ? -22.891 -0.811 -5.637 1 60.09 185 LEU B C 1
ATOM 3051 O O . LEU B 1 185 ? -22.922 -1.638 -4.727 1 60.09 185 LEU B O 1
ATOM 3055 N N . THR B 1 186 ? -23.328 0.473 -5.473 1 57.41 186 THR B N 1
ATOM 3056 C CA . THR B 1 186 ? -23.859 0.92 -4.191 1 57.41 186 THR B CA 1
ATOM 3057 C C . THR B 1 186 ? -25.375 0.69 -4.121 1 57.41 186 THR B C 1
ATOM 3059 O O . THR B 1 186 ? -25.953 0.659 -3.035 1 57.41 186 THR B O 1
ATOM 3062 N N . SER B 1 187 ? -26.031 0.859 -5.25 1 53 187 SER B N 1
ATOM 3063 C CA . SER B 1 187 ? -27.484 0.723 -5.184 1 53 187 SER B CA 1
ATOM 3064 C C . SER B 1 187 ? -27.891 -0.542 -4.434 1 53 187 SER B C 1
ATOM 3066 O O . SER B 1 187 ? -28.984 -0.616 -3.877 1 53 187 SER B O 1
ATOM 3068 N N . ALA B 1 188 ? -26.969 -1.364 -4.293 1 47.28 188 ALA B N 1
ATOM 3069 C CA . ALA B 1 188 ? -27.438 -2.596 -3.662 1 47.28 188 ALA B CA 1
ATOM 3070 C C . ALA B 1 188 ? -27.594 -2.416 -2.152 1 47.28 188 ALA B C 1
ATOM 3072 O O . ALA B 1 188 ? -28.375 -3.115 -1.515 1 47.28 188 ALA B O 1
ATOM 3073 N N . ASP B 1 189 ? -26.906 -1.521 -1.513 1 50.94 189 ASP B N 1
ATOM 3074 C CA . ASP B 1 189 ? -26.984 -1.471 -0.056 1 50.94 189 ASP B CA 1
ATOM 3075 C C . ASP B 1 189 ? -27.734 -0.223 0.41 1 50.94 189 ASP B C 1
ATOM 3077 O O . ASP B 1 189 ? -27.766 0.082 1.604 1 50.94 189 ASP B O 1
ATOM 3081 N N . GLY B 1 190 ? -28.391 0.441 -0.503 1 58.06 190 GLY B N 1
ATOM 3082 C CA . GLY B 1 190 ? -29.203 1.574 -0.112 1 58.06 190 GLY B CA 1
ATOM 3083 C C . GLY B 1 190 ? -28.391 2.801 0.258 1 58.06 190 GLY B C 1
ATOM 3084 O O . GLY B 1 190 ? -28.953 3.832 0.633 1 58.06 190 GLY B O 1
ATOM 3085 N N . GLN B 1 191 ? -27.109 2.635 0.231 1 60.91 191 GLN B N 1
ATOM 3086 C CA . GLN B 1 191 ? -26.312 3.807 0.609 1 60.91 191 GLN B CA 1
ATOM 3087 C C . GLN B 1 191 ? -26.156 4.762 -0.57 1 60.91 191 GLN B C 1
ATOM 3089 O O . GLN B 1 191 ? -26.156 4.332 -1.727 1 60.91 191 GLN B O 1
ATOM 3094 N N . ASP B 1 192 ? -26.359 6.051 -0.277 1 62.75 192 ASP B N 1
ATOM 3095 C CA . ASP B 1 192 ? -26.234 7.086 -1.296 1 62.75 192 ASP B CA 1
ATOM 3096 C C . ASP B 1 192 ? -24.797 7.156 -1.836 1 62.75 192 ASP B C 1
ATOM 3098 O O . ASP B 1 192 ? -23.875 7.484 -1.101 1 62.75 192 ASP B O 1
ATOM 3102 N N . VAL B 1 193 ? -24.672 6.742 -3.066 1 67.62 193 VAL B N 1
ATOM 3103 C CA . VAL B 1 193 ? -23.344 6.684 -3.666 1 67.62 193 VAL B CA 1
ATOM 3104 C C . VAL B 1 193 ? -23.125 7.902 -4.559 1 67.62 193 VAL B C 1
ATOM 3106 O O . VAL B 1 193 ? -22.078 8.023 -5.203 1 67.62 193 VAL B O 1
ATOM 3109 N N . THR B 1 194 ? -24.078 8.789 -4.594 1 72.69 194 THR B N 1
ATOM 3110 C CA . THR B 1 194 ? -24.016 9.922 -5.512 1 72.69 194 THR B CA 1
ATOM 3111 C C . THR B 1 194 ? -22.75 10.727 -5.285 1 72.69 194 THR B C 1
ATOM 3113 O O . THR B 1 194 ? -22.031 11.055 -6.238 1 72.69 194 THR B O 1
ATOM 3116 N N . PRO B 1 195 ? -22.453 10.945 -4.043 1 72.88 195 PRO B N 1
ATOM 3117 C CA . PRO B 1 195 ? -21.234 11.734 -3.867 1 72.88 195 PRO B CA 1
ATOM 3118 C C . PRO B 1 195 ? -19.969 10.992 -4.309 1 72.88 195 PRO B C 1
ATOM 3120 O O . PRO B 1 195 ? -19.047 11.594 -4.855 1 72.88 195 PRO B O 1
ATOM 3123 N N . VAL B 1 196 ? -19.969 9.766 -4.184 1 77.12 196 VAL B N 1
ATOM 3124 C CA . VAL B 1 196 ? -18.828 8.945 -4.57 1 77.12 196 VAL B CA 1
ATOM 3125 C C . VAL B 1 196 ? -18.734 8.883 -6.094 1 77.12 196 VAL B C 1
ATOM 3127 O O . VAL B 1 196 ? -17.656 9.031 -6.66 1 77.12 196 VAL B O 1
ATOM 3130 N N . ALA B 1 197 ? -19.891 8.727 -6.672 1 74.88 197 ALA B N 1
ATOM 3131 C CA . ALA B 1 197 ? -19.938 8.672 -8.133 1 74.88 197 ALA B CA 1
ATOM 3132 C C . ALA B 1 197 ? -19.406 9.969 -8.742 1 74.88 197 ALA B C 1
ATOM 3134 O O . ALA B 1 197 ? -18.641 9.953 -9.703 1 74.88 197 ALA B O 1
ATOM 3135 N N . ALA B 1 198 ? -19.891 11.062 -8.156 1 74.69 198 ALA B N 1
ATOM 3136 C CA . ALA B 1 198 ? -19.453 12.367 -8.648 1 74.69 198 ALA B CA 1
ATOM 3137 C C . ALA B 1 198 ? -17.938 12.539 -8.484 1 74.69 198 ALA B C 1
ATOM 3139 O O . ALA B 1 198 ? -17.281 13.102 -9.359 1 74.69 198 ALA B O 1
ATOM 3140 N N . TYR B 1 199 ? -17.438 12.047 -7.43 1 74.94 199 TYR B N 1
ATOM 3141 C CA . TYR B 1 199 ? -16 12.156 -7.172 1 74.94 199 TYR B CA 1
ATOM 3142 C C . TYR B 1 199 ? -15.203 11.328 -8.18 1 74.94 199 TYR B C 1
ATOM 3144 O O . TYR B 1 199 ? -14.25 11.828 -8.781 1 74.94 199 TYR B O 1
ATOM 3152 N N . PHE B 1 200 ? -15.617 10.148 -8.445 1 71.25 200 PHE B N 1
ATOM 3153 C CA . PHE B 1 200 ? -14.867 9.25 -9.305 1 71.25 200 PHE B CA 1
ATOM 3154 C C . PHE B 1 200 ? -14.984 9.664 -10.766 1 71.25 200 PHE B C 1
ATOM 3156 O O . PHE B 1 200 ? -14.109 9.359 -11.578 1 71.25 200 PHE B O 1
ATOM 3163 N N . GLU B 1 201 ? -16.016 10.344 -11.062 1 70.44 201 GLU B N 1
ATOM 3164 C CA . GLU B 1 201 ? -16.156 10.891 -12.414 1 70.44 201 GLU B CA 1
ATOM 3165 C C . GLU B 1 201 ? -15.102 11.961 -12.688 1 70.44 201 GLU B C 1
ATOM 3167 O O . GLU B 1 201 ? -14.625 12.094 -13.812 1 70.44 201 GLU B O 1
ATOM 3172 N N . ARG B 1 202 ? -14.773 12.609 -11.633 1 71.31 202 ARG B N 1
ATOM 3173 C CA . ARG B 1 202 ? -13.828 13.711 -11.773 1 71.31 202 ARG B CA 1
ATOM 3174 C C . ARG B 1 202 ? -12.391 13.234 -11.562 1 71.31 202 ARG B C 1
ATOM 3176 O O . ARG B 1 202 ? -11.453 13.805 -12.125 1 71.31 202 ARG B O 1
ATOM 3183 N N . TYR B 1 203 ? -12.273 12.125 -10.922 1 68.5 203 TYR B N 1
ATOM 3184 C CA . TYR B 1 203 ? -11 11.633 -10.406 1 68.5 203 TYR B CA 1
ATOM 3185 C C . TYR B 1 203 ? -10.016 11.383 -11.547 1 68.5 203 TYR B C 1
ATOM 3187 O O . TYR B 1 203 ? -8.875 11.844 -11.492 1 68.5 203 TYR B O 1
ATOM 3195 N N . PRO B 1 204 ? -10.492 10.734 -12.586 1 62.19 204 PRO B N 1
ATOM 3196 C CA . PRO B 1 204 ? -9.547 10.43 -13.664 1 62.19 204 PRO B CA 1
ATOM 3197 C C . PRO B 1 204 ? -9.047 11.68 -14.383 1 62.19 204 PRO B C 1
ATOM 3199 O O . PRO B 1 204 ? -8.016 11.641 -15.055 1 62.19 204 PRO B O 1
ATOM 3202 N N . ASN B 1 205 ? -9.703 12.68 -14.188 1 65.56 205 ASN B N 1
ATOM 3203 C CA . ASN B 1 205 ? -9.359 13.883 -14.938 1 65.56 205 ASN B CA 1
ATOM 3204 C C . ASN B 1 205 ? -8.32 14.727 -14.211 1 65.56 205 ASN B C 1
ATOM 3206 O O . ASN B 1 205 ? -7.84 15.727 -14.742 1 65.56 205 ASN B O 1
ATOM 3210 N N . THR B 1 206 ? -8.008 14.234 -13.133 1 77 206 THR B N 1
ATOM 3211 C CA . THR B 1 206 ? -7 14.969 -12.391 1 77 206 THR B CA 1
ATOM 3212 C C . THR B 1 206 ? -5.668 14.219 -12.398 1 77 206 THR B C 1
ATOM 3214 O O . THR B 1 206 ? -5.641 12.992 -12.25 1 77 206 THR B O 1
ATOM 3217 N N . ASP B 1 207 ? -4.594 14.93 -12.641 1 86.12 207 ASP B N 1
ATOM 3218 C CA . ASP B 1 207 ? -3.234 14.398 -12.625 1 86.12 207 ASP B CA 1
ATOM 3219 C C . ASP B 1 207 ? -2.887 13.812 -11.258 1 86.12 207 ASP B C 1
ATOM 3221 O O . ASP B 1 207 ? -2.988 14.492 -10.242 1 86.12 207 ASP B O 1
ATOM 3225 N N . PRO B 1 208 ? -2.498 12.562 -11.258 1 88.62 208 PRO B N 1
ATOM 3226 C CA . PRO B 1 208 ? -2.164 11.93 -9.977 1 88.62 208 PRO B CA 1
ATOM 3227 C C . PRO B 1 208 ? -1.067 12.68 -9.227 1 88.62 208 PRO B C 1
ATOM 3229 O O . PRO B 1 208 ? -1.054 12.68 -7.992 1 88.62 208 PRO B O 1
ATOM 3232 N N . VAL B 1 209 ? -0.165 13.305 -9.969 1 92.56 209 VAL B N 1
ATOM 3233 C CA . VAL B 1 209 ? 0.911 14.055 -9.328 1 92.56 209 VAL B CA 1
ATOM 3234 C C . VAL B 1 209 ? 0.339 15.289 -8.633 1 92.56 209 VAL B C 1
ATOM 3236 O O . VAL B 1 209 ? 0.747 15.625 -7.52 1 92.56 209 VAL B O 1
ATOM 3239 N N . GLN B 1 210 ? -0.611 15.906 -9.266 1 90.38 210 GLN B N 1
ATOM 3240 C CA . GLN B 1 210 ? -1.267 17.047 -8.648 1 90.38 210 GLN B CA 1
ATOM 3241 C C . GLN B 1 210 ? -2.08 16.625 -7.426 1 90.38 210 GLN B C 1
ATOM 3243 O O . GLN B 1 210 ? -2.047 17.297 -6.387 1 90.38 210 GLN B O 1
ATOM 3248 N N . ARG B 1 211 ? -2.797 15.555 -7.59 1 89.88 211 ARG B N 1
ATOM 3249 C CA . ARG B 1 211 ? -3.58 15.023 -6.48 1 89.88 211 ARG B CA 1
ATOM 3250 C C . ARG B 1 211 ? -2.686 14.672 -5.297 1 89.88 211 ARG B C 1
ATOM 3252 O O . ARG B 1 211 ? -3.004 15 -4.152 1 89.88 211 ARG B O 1
ATOM 3259 N N . PHE B 1 212 ? -1.591 14.07 -5.629 1 95 212 PHE B N 1
ATOM 3260 C CA . PHE B 1 212 ? -0.611 13.75 -4.598 1 95 212 PHE B CA 1
ATOM 3261 C C . PHE B 1 212 ? -0.152 15.008 -3.875 1 95 212 PHE B C 1
ATOM 3263 O O . PHE B 1 212 ? -0.099 15.039 -2.645 1 95 212 PHE B O 1
ATOM 3270 N N . GLY B 1 213 ? 0.184 15.984 -4.641 1 94.56 213 GLY B N 1
ATOM 3271 C CA . GLY B 1 213 ? 0.684 17.219 -4.078 1 94.56 213 GLY B CA 1
ATOM 3272 C C . GLY B 1 213 ? -0.305 17.891 -3.143 1 94.56 213 GLY B C 1
ATOM 3273 O O . GLY B 1 213 ? 0.085 18.453 -2.115 1 94.56 213 GLY B O 1
ATOM 3274 N N . HIS B 1 214 ? -1.558 17.844 -3.471 1 89.88 214 HIS B N 1
ATOM 3275 C CA . HIS B 1 214 ? -2.592 18.438 -2.635 1 89.88 214 HIS B CA 1
ATOM 3276 C C . HIS B 1 214 ? -2.666 17.75 -1.274 1 89.88 214 HIS B C 1
ATOM 3278 O O . HIS B 1 214 ? -2.719 18.422 -0.239 1 89.88 214 HIS B O 1
ATOM 3284 N N . GLY B 1 215 ? -2.672 16.5 -1.287 1 93.75 215 GLY B N 1
ATOM 3285 C CA . GLY B 1 215 ? -2.697 15.766 -0.031 1 93.75 215 GLY B CA 1
ATOM 3286 C C . GLY B 1 215 ? -1.431 15.938 0.787 1 93.75 215 GLY B C 1
ATOM 3287 O O . GLY B 1 215 ? -1.485 16.016 2.016 1 93.75 215 GLY B O 1
ATOM 3288 N N . LEU B 1 216 ? -0.303 15.984 0.066 1 95.62 216 LEU B N 1
ATOM 3289 C CA . LEU B 1 216 ? 0.964 16.172 0.767 1 95.62 216 LEU B CA 1
ATOM 3290 C C . LEU B 1 216 ? 0.999 17.5 1.499 1 95.62 216 LEU B C 1
ATOM 3292 O O . LEU B 1 216 ? 1.504 17.594 2.621 1 95.62 216 LEU B O 1
ATOM 3296 N N . ARG B 1 217 ? 0.464 18.5 0.878 1 92.06 217 ARG B N 1
ATOM 3297 C CA . ARG B 1 217 ? 0.408 19.812 1.516 1 92.06 217 ARG B CA 1
ATOM 3298 C C . ARG B 1 217 ? -0.377 19.75 2.822 1 92.06 217 ARG B C 1
ATOM 3300 O O . ARG B 1 217 ? 0.045 20.328 3.832 1 92.06 217 ARG B O 1
ATOM 3307 N N . ALA B 1 218 ? -1.449 19.062 2.801 1 91.31 218 ALA B N 1
ATOM 3308 C CA . ALA B 1 218 ? -2.258 18.906 4.008 1 91.31 218 ALA B CA 1
ATOM 3309 C C . ALA B 1 218 ? -1.474 18.188 5.105 1 91.31 218 ALA B C 1
ATOM 3311 O O . ALA B 1 218 ? -1.506 18.609 6.27 1 91.31 218 ALA B O 1
ATOM 3312 N N . VAL B 1 219 ? -0.752 17.188 4.734 1 94.5 219 VAL B N 1
ATOM 3313 C CA . VAL B 1 219 ? 0.04 16.422 5.691 1 94.5 219 VAL B CA 1
ATOM 3314 C C . VAL B 1 219 ? 1.131 17.312 6.285 1 94.5 219 VAL B C 1
ATOM 3316 O O . VAL B 1 219 ? 1.293 17.375 7.508 1 94.5 219 VAL B O 1
ATOM 3319 N N . LEU B 1 220 ? 1.835 18.016 5.441 1 94.56 220 LEU B N 1
ATOM 3320 C CA . LEU B 1 220 ? 2.947 18.828 5.898 1 94.56 220 LEU B CA 1
ATOM 3321 C C . LEU B 1 220 ? 2.449 19.984 6.758 1 94.56 220 LEU B C 1
ATOM 3323 O O . LEU B 1 220 ? 3.129 20.406 7.703 1 94.56 220 LEU B O 1
ATOM 3327 N N . ASN B 1 221 ? 1.235 20.5 6.461 1 92.12 221 ASN B N 1
ATOM 3328 C CA . ASN B 1 221 ? 0.647 21.578 7.25 1 92.12 221 ASN B CA 1
ATOM 3329 C C . ASN B 1 221 ? 0.34 21.125 8.672 1 92.12 221 ASN B C 1
ATOM 3331 O O . ASN B 1 221 ? 0.264 21.953 9.594 1 92.12 221 ASN B O 1
ATOM 3335 N N . GLY B 1 222 ? 0.163 19.844 8.797 1 92.94 222 GLY B N 1
ATOM 3336 C CA . GLY B 1 222 ? -0.162 19.312 10.117 1 92.94 222 GLY B CA 1
ATOM 3337 C C . GLY B 1 222 ? 1.062 19.031 10.961 1 92.94 222 GLY B C 1
ATOM 3338 O O . GLY B 1 222 ? 0.942 18.672 12.133 1 92.94 222 GLY B O 1
ATOM 3339 N N . LEU B 1 223 ? 2.217 19.266 10.297 1 90.56 223 LEU B N 1
ATOM 3340 C CA . LEU B 1 223 ? 3.463 19.016 11.008 1 90.56 223 LEU B CA 1
ATOM 3341 C C . LEU B 1 223 ? 3.979 20.297 11.672 1 90.56 223 LEU B C 1
ATOM 3343 O O . LEU B 1 223 ? 3.926 21.375 11.07 1 90.56 223 LEU B O 1
ATOM 3347 N N . ASP B 1 224 ? 4.07 20.312 12.953 1 79.38 224 ASP B N 1
ATOM 3348 C CA . ASP B 1 224 ? 4.621 21.453 13.688 1 79.38 224 ASP B CA 1
ATOM 3349 C C . ASP B 1 224 ? 5.91 21.078 14.406 1 79.38 224 ASP B C 1
ATOM 3351 O O . ASP B 1 224 ? 5.906 20.188 15.258 1 79.38 224 ASP B O 1
ATOM 3355 N N . PRO B 1 225 ? 6.934 21.719 13.828 1 69.94 225 PRO B N 1
ATOM 3356 C CA . PRO B 1 225 ? 8.133 21.5 14.641 1 69.94 225 PRO B CA 1
ATOM 3357 C C . PRO B 1 225 ? 7.996 22.031 16.062 1 69.94 225 PRO B C 1
ATOM 3359 O O . PRO B 1 225 ? 7.195 22.938 16.312 1 69.94 225 PRO B O 1
ATOM 3362 N N . ALA B 1 226 ? 8.055 21.281 17.031 1 59.22 226 ALA B N 1
ATOM 3363 C CA . ALA B 1 226 ? 8.016 21.906 18.344 1 59.22 226 ALA B CA 1
ATOM 3364 C C . ALA B 1 226 ? 8.766 23.25 18.344 1 59.22 226 ALA B C 1
ATOM 3366 O O . ALA B 1 226 ? 9.695 23.438 17.562 1 59.22 226 ALA B O 1
#

Foldseek 3Di:
DPPPDAPARDDDDPQPPPPDDDPVNLLVLQLVQCLVPNLVRDDLCVSCVVVVHDSVNVCSPAVDSLNSLLSNLLVLLQQLQVFQDPDPALLVRLLSSLLSSLVSLLSRLNNLVVCVVDPNPDPSVVVSLVVNLVSLVVVQADDPLSVLLSCLSVVLSSVLSNVCNVDSSCDCVQLVCALVVQCVVPVVVVDDCVVVRVCSNCVVVDDSSVVSSVVNVVSVVPRDRD/DPPPDAPQRDDDDPQPPPPPDDPVNLLVLQLVQCLVPNLVRDDLCVSCVVVVHDSVVVCSPAVDSLNSLLSNLLVLLQQLVVFQDPDPALLVRLLSSLLSSLVSLLSRLNNLVVCVVDPNPDPSVVVSLVVNLVSLVVVQADDPLSVLLSCLSVVLSSVLSNVCNVDSSCDCCLLVCALVVQCVVCVVPVDDCVVVRVCSNCVVVDDSSVVSSVVNVVSVVPRDRD

Sequence (452 aa):
MPERNSVWLRPAKPTRNPPALDLDQIVVTAVALLDAESVSGLTMRKLAARLDAAPMTLYGYVATKEDLLELAVDAVFAEALAADPAADDWRAALTAIGHHTFQALVRHPWAAALVGANPPLGPAAVAQFGTILRVLTAAGFTGGHLDSALTGFYYYVLGAALAESPWARAGRAASSFTAADISRLTSADGQDVTPVAAYFERYPNTDPVQRFGHGLRAVLNGLDPAMPERNSVWLRPAKPTRNPPALDLDQIVVTAVALLDAESVSGLTMRKLAARLDAAPMTLYGYVATKEDLLELAVDAVFAEALAADPAADDWRAALTAIGHHTFQALVRHPWAAALVGANPPLGPAAVAQFGTILRVLTAAGFTGGHLDSALTGFYYYVLGAALAESPWARAGRAASSFTAADISRLTSADGQDVTPVAAYFERYPNTDPVQRFGHGLRAVLNGLDPA

Secondary structure (DSSP, 8-state):
------GGGS-----SS--SS-HHHHHHHHHHHHHHHHHHH--HHHHHHHTTS-HHHHHTT-SSHHHHHHHHHHHHHHHHHTT----SSHHHHHHHHHHHHHHHHHHSTTHHHHHTTS---SHHHHHHHHHHHHHHHHTT--HHHHHHHHHHHHHHHHHHHHHHHHHHHHGGGGGG--HHHHHHHHGGGT---HHHHHHHHHGGGS-HHHHHHHHHHHHHHT----/------GGGS-----SS--SS-HHHHHHHHHHHHHHHHHHH--HHHHHHHTTS-HHHHHTT-SSHHHHHHHHHHHHHHHHHTT----SSHHHHHHHHHHHHHHHHHHSTTHHHHHTTS---SHHHHHHHHHHHHHHHHTT--HHHHHHHHHHHHHHHHHHHHHHHHHHHHGGGGGG--HHHHHHHHGGGT---HHHHHHHHHGGGS-HHHHHHHHHHHHHHT----

Organism: Nocardia brasiliensis (strain ATCC 700358 / HUJEG-1) (NCBI:txid1133849)

InterPro domains:
  IPR001647 DNA-binding HTH domain, TetR-type [PF00440] (26-70)
  IPR001647 DNA-binding HTH domain, TetR-type [PS50977] (20-80)
  IPR004111 Tetracycline repressor TetR, C-terminal [PF02909] (84-223)
  IPR009057 Homedomain-like superfamily [SSF46689] (16-82)
  IPR036271 Tetracyclin repressor-like, C-terminal domain superfamily [SSF48498] (88-224)
  IPR050109 HTH-type, TetR-like transcriptional regulator [PTHR30055] (13-184)

pLDDT: mean 82.15, std 15.8, range [32.84, 97.81]

Nearest PDB structures (foldseek):
  3b6c-assembly1_B  TM=7.824E-01  e=8.137E-08  Streptomyces coelicolor
  2opt-assembly1_A  TM=7.950E-01  e=3.152E-07  Streptomyces coelicolor
  3b6a-assembly4_H  TM=7.802E-01  e=2.880E-07  Streptomyces coelicolor
  2hxi-assembly1_B  TM=7.642E-01  e=2.750E-06  Streptomyces coelicolor A3(2)
  2hxi-assembly1_A  TM=7.074E-01  e=3.770E-05  Streptomyces coelicolor A3(2)

Radius of gyration: 22.0 Å; Cα contacts (8 Å, |Δi|>4): 663; chains: 2; bounding box: 66×56×43 Å

Solvent-accessible surface area (backbone atoms only — not comparable to full-atom values): 23670 Å² total; per-residue (Å²): 126,82,77,79,72,54,65,64,73,46,77,79,68,84,68,78,79,80,62,91,80,44,72,63,55,54,38,54,51,48,44,53,41,31,65,75,47,30,71,89,58,56,42,66,60,58,52,17,54,76,68,73,45,58,50,70,63,50,48,76,77,36,84,42,70,67,38,46,50,53,52,32,44,24,51,41,34,37,58,20,52,76,66,51,62,92,51,94,43,53,68,57,29,52,49,44,44,43,51,34,41,30,50,38,32,34,72,33,33,60,39,41,24,48,38,12,67,39,71,70,65,32,46,36,36,44,48,46,53,26,50,53,51,50,42,42,44,75,60,47,29,48,73,69,50,32,52,16,45,50,42,31,52,52,18,23,38,48,8,44,21,20,65,46,6,23,42,58,68,52,38,76,61,53,56,61,52,38,44,66,51,44,44,66,38,27,55,77,76,72,51,78,42,60,68,40,24,58,48,47,58,49,47,66,76,47,57,66,69,58,53,48,50,41,10,47,50,23,35,57,60,21,50,63,57,108,125,80,78,79,73,53,66,63,73,46,79,80,68,83,71,80,80,79,59,92,79,42,74,62,55,54,37,56,51,48,44,52,41,33,66,75,46,32,70,89,57,54,44,65,60,59,52,17,52,75,66,73,46,56,51,72,63,50,49,77,77,36,85,43,70,66,39,46,50,52,51,34,43,25,51,43,34,37,58,20,53,77,66,51,60,93,50,94,43,52,66,58,29,52,48,45,43,42,52,35,42,31,50,39,31,36,73,33,33,61,40,42,22,48,38,12,67,40,69,70,63,32,45,36,36,46,49,46,52,27,51,53,50,48,42,42,45,73,59,46,28,48,72,69,51,32,53,15,45,50,44,30,51,54,19,24,38,48,8,44,22,18,66,46,7,25,42,58,66,52,40,74,58,54,60,61,54,38,42,67,51,43,46,63,38,26,60,74,74,72,50,79,40,60,68,39,23,57,48,48,58,49,48,70,76,48,56,67,67,57,51,48,51,41,10,48,50,22,36,56,60,21,50,63,57,109